Protein AF-A0A1V6D6N2-F1 (afdb_monomer_lite)

Foldseek 3Di:
DDDDDDDDDPPPDPPPPPPPPDPPFQPFFAQDEDDFQKWKWAFALAGTQTLLNLLCLQLVQFDADPVRAGQFQAEEEEEAEFLVSNSRNNNCCRQPPPPDPHQRGWYKYKYQAHNQAGFAADDLVCCVVPHAQAAGQLLVQLLVQQDWQNQVSRVRSQVARLQAPPHVDPPVPPRGGRMDMGTDRNNRVDIPCQPVPQAAEEEEQEHNAQGRRSVSSQVSVQVSNCVRQPPRYPYDTDHNHGPVVSSCSSSVSNNPRGNRYYYYYHYHYYMWMKGWPVRDPQDPDDPPRDGPPPPPPPDDDPQKDKDFGDDRPSLLVVCVVCVVVVQHFWKWKKWAKAKPAKDQQVQKFKDFLNHTFGDDRTHGHRDIDTTTDDVVSVNPDRRMIMMGGRDPDDDPPDDPRMDIDTPGTIIISTNSDPPDPPPPPPPPPPPPPVPPPPPDDDDDDDYDDDDDDDDDDDDDDDDDDD

Secondary structure (DSSP, 8-state):
------------SSS---S----------PPPPPPTTEEEEEEETTEEEEHHHHHHHHHTTS-B-TT--B--SEEEEEEESTTHHHHHHHHHHHHS-TT--S----EEEEESS-TTS------HHHHHHH-TT---HHHHHHHHH-SSBHHHHHHHHHHH-TTBTT-SS--TTS--B--EEEEESSGGG-B--TT-TT-EEEEEEE-S---HHHHHHHHHHHHHHHHHHGGGEEEEEESS--HHHHHHHHHHHHHT--TTEEEEEEEES-EEEEE-GGGS------TT-----SS--SSS--SEEEEE----HHHHHHHHHHHHTTPPP--EEEEEEE-SS-B-GGGEEEEETTEEEPPPS-B-TT-EEEEE--HHHHHHS--EEEEEE---S--TTS------EEEEEEEE------TT-------------SSSSS-SS-------------------------

Radius of gyration: 30.75 Å; chains: 1; bounding box: 96×105×106 Å

Sequence (466 aa):
MTATRFHQPLRALCAILWVLAGPLSADTIPPQPQNPGEHSSVACKDGSVRDDELARAIADNLPRDADGNPQVKDVKVFVQSCYGGGILDDIGRLLSPPNVPSPGVRWVGGSAASANEYSWGPDNKWITDNGSGMGDYWSNTLIGEISGNVQEDVDVAGAQDPAGMFGAVNIEHGVMEHPQTASGNGGDGVSWGIGDATTEHSVVAFSGSAEPRHANDVQNFAQTCQNMWGGRANVNSVTGGTRQQLLDMVANAARYCHSDKQLVVYISGHGDTEFDPTELPIVMGGPGGQPIIWDPPPIGWWRNWSGVLPLHAGWLAGLAMMDYQGLEPDPRLRILIDAPDPLYGPEWELLLNGSPILLPPLVEPGLEYLLPVDWHAIREGDNLLTLSFVMTGQSLDQPPGQSLTFLKLELLSGPITEATATEIIPEPLTLLSLAGGLAVLGGYARRRRASGAGARQGTRSHSLVQ

pLDDT: mean 72.67, std 23.19, range [24.64, 98.69]

Structure (mmCIF, N/CA/C/O backbone):
data_AF-A0A1V6D6N2-F1
#
_entry.id   AF-A0A1V6D6N2-F1
#
loop_
_atom_site.group_PDB
_atom_site.id
_atom_site.type_symbol
_atom_site.label_atom_id
_atom_site.label_alt_id
_atom_site.label_comp_id
_atom_site.label_asym_id
_atom_site.label_entity_id
_atom_site.label_seq_id
_atom_site.pdbx_PDB_ins_code
_atom_site.Cartn_x
_atom_site.Cartn_y
_atom_site.Cartn_z
_atom_site.occupancy
_atom_site.B_iso_or_equiv
_atom_site.auth_seq_id
_atom_site.auth_comp_id
_atom_site.auth_asym_id
_atom_site.auth_atom_id
_atom_site.pdbx_PDB_model_num
ATOM 1 N N . MET A 1 1 ? -23.523 -45.206 76.579 1.00 36.97 1 MET A N 1
ATOM 2 C CA . MET A 1 1 ? -22.074 -45.263 76.294 1.00 36.97 1 MET A CA 1
ATOM 3 C C . MET A 1 1 ? -21.920 -45.113 74.785 1.00 36.97 1 MET A C 1
ATOM 5 O O . MET A 1 1 ? -22.407 -45.969 74.066 1.00 36.97 1 MET A O 1
ATOM 9 N N . THR A 1 2 ? -21.723 -43.866 74.327 1.00 39.44 2 THR A N 1
ATOM 10 C CA . THR A 1 2 ? -20.463 -43.339 73.725 1.00 39.44 2 THR A CA 1
ATOM 11 C C . THR A 1 2 ? -20.205 -43.935 72.335 1.00 39.44 2 THR A C 1
ATOM 13 O O . THR A 1 2 ? -19.892 -45.110 72.240 1.00 39.44 2 THR A O 1
ATOM 16 N N . ALA A 1 3 ? -20.583 -43.233 71.253 1.00 39.28 3 ALA A N 1
ATOM 17 C CA . ALA A 1 3 ? -19.772 -42.246 70.495 1.00 39.28 3 ALA A CA 1
ATOM 18 C C . ALA A 1 3 ? -18.573 -42.928 69.800 1.00 39.28 3 ALA A C 1
ATOM 20 O O . ALA A 1 3 ? -17.816 -43.601 70.481 1.00 39.28 3 ALA A O 1
ATOM 21 N N . THR A 1 4 ? -18.385 -42.867 68.475 1.00 40.94 4 THR A N 1
ATOM 22 C CA . THR A 1 4 ? -17.984 -41.695 67.652 1.00 40.94 4 THR A CA 1
ATOM 23 C C . THR A 1 4 ? -18.198 -42.003 66.147 1.00 40.94 4 THR A C 1
ATOM 25 O O . THR A 1 4 ? -18.008 -43.134 65.722 1.00 40.94 4 THR A O 1
ATOM 28 N N . ARG A 1 5 ? -18.829 -41.125 65.344 1.00 44.84 5 ARG A N 1
ATOM 29 C CA . ARG A 1 5 ? -18.255 -40.087 64.436 1.00 44.84 5 ARG A CA 1
ATOM 30 C C . ARG A 1 5 ? -17.138 -40.557 63.485 1.00 44.84 5 ARG A C 1
ATOM 32 O O . ARG A 1 5 ? -16.110 -40.977 63.983 1.00 44.84 5 ARG A O 1
ATOM 39 N N . PHE A 1 6 ? -17.324 -40.356 62.169 1.00 38.34 6 PHE A N 1
ATOM 40 C CA . PHE A 1 6 ? -16.526 -39.502 61.244 1.00 38.34 6 PHE A CA 1
ATOM 41 C C . PHE A 1 6 ? -17.184 -39.536 59.831 1.00 38.34 6 PHE A C 1
ATOM 43 O O . PHE A 1 6 ? -17.387 -40.609 59.280 1.00 38.34 6 PHE A O 1
ATOM 50 N N . HIS A 1 7 ? -17.863 -38.450 59.415 1.00 35.88 7 HIS A N 1
ATOM 51 C CA . HIS A 1 7 ? -17.517 -37.511 58.312 1.00 35.88 7 HIS A CA 1
ATOM 52 C C . HIS A 1 7 ? -17.525 -38.127 56.895 1.00 35.88 7 HIS A C 1
ATOM 54 O O . HIS A 1 7 ? -16.664 -38.923 56.568 1.00 35.88 7 HIS A O 1
ATOM 60 N N . GLN A 1 8 ? -18.581 -37.918 56.096 1.00 37.16 8 GLN A N 1
ATOM 61 C CA . GLN A 1 8 ? -18.895 -36.769 55.207 1.00 37.16 8 GLN A CA 1
ATOM 62 C C . GLN A 1 8 ? -18.503 -37.027 53.727 1.00 37.16 8 GLN A C 1
ATOM 64 O O . GLN A 1 8 ? -17.670 -37.884 53.463 1.00 37.16 8 GLN A O 1
ATOM 69 N N . PRO A 1 9 ? -19.219 -36.414 52.759 1.00 42.94 9 PRO A N 1
ATOM 70 C CA . PRO A 1 9 ? -19.695 -37.101 51.558 1.00 42.94 9 PRO A CA 1
ATOM 71 C C . PRO A 1 9 ? -18.815 -36.911 50.314 1.00 42.94 9 PRO A C 1
ATOM 73 O O . PRO A 1 9 ? -18.172 -35.881 50.135 1.00 42.94 9 PRO A O 1
ATOM 76 N N . LEU A 1 10 ? -18.911 -37.885 49.404 1.00 37.22 10 LEU A N 1
ATOM 77 C CA . LEU A 1 10 ? -18.509 -37.845 47.992 1.00 37.22 10 LEU A CA 1
ATOM 78 C C . LEU A 1 10 ? -19.180 -36.674 47.241 1.00 37.22 10 LEU A C 1
ATOM 80 O O . LEU A 1 10 ? -20.162 -36.844 46.522 1.00 37.22 10 LEU A O 1
ATOM 84 N N . ARG A 1 11 ? -18.654 -35.462 47.419 1.00 41.78 11 ARG A N 1
ATOM 85 C CA . ARG A 1 11 ? -18.922 -34.281 46.587 1.00 41.78 11 ARG A CA 1
ATOM 86 C C . ARG A 1 11 ? -17.595 -33.634 46.204 1.00 41.78 11 ARG A C 1
ATOM 88 O O . ARG A 1 11 ? -17.273 -32.551 46.670 1.00 41.78 11 ARG A O 1
ATOM 95 N N . ALA A 1 12 ? -16.807 -34.325 45.390 1.00 44.41 12 ALA A N 1
ATOM 96 C CA . ALA A 1 12 ? -15.608 -33.761 44.777 1.00 44.41 12 ALA A CA 1
ATOM 97 C C . ALA A 1 12 ? -15.181 -34.622 43.583 1.00 44.41 12 ALA A C 1
ATOM 99 O O . ALA A 1 12 ? -14.168 -35.302 43.655 1.00 44.41 12 ALA A O 1
ATOM 100 N N . LEU A 1 13 ? -15.973 -34.654 42.504 1.00 40.16 13 LEU A N 1
ATOM 101 C CA . LEU A 1 13 ? -15.469 -35.134 41.208 1.00 40.16 13 LEU A CA 1
ATOM 102 C C . LEU A 1 13 ? -16.259 -34.593 39.996 1.00 40.16 13 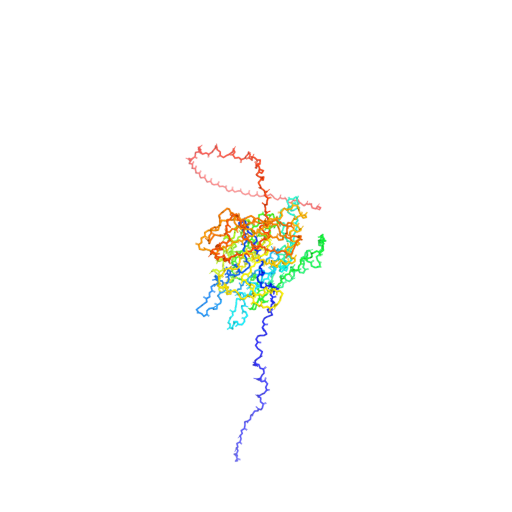LEU A C 1
ATOM 104 O O . LEU A 1 13 ? -16.461 -35.302 39.022 1.00 40.16 13 LEU A O 1
ATOM 108 N N . CYS A 1 14 ? -16.704 -33.333 40.050 1.00 38.47 14 CYS A N 1
ATOM 109 C CA . CYS A 1 14 ? -17.199 -32.602 38.866 1.00 38.47 14 CYS A CA 1
ATOM 110 C C . CYS A 1 14 ? -16.471 -31.262 38.652 1.00 38.47 14 CYS A C 1
ATOM 112 O O . CYS A 1 14 ? -16.956 -30.411 37.919 1.00 38.47 14 CYS A O 1
ATOM 114 N N . ALA A 1 15 ? -15.326 -31.045 39.306 1.00 44.16 15 ALA A N 1
ATOM 115 C CA . ALA A 1 15 ? -14.663 -29.739 39.350 1.00 44.16 15 ALA A CA 1
ATOM 116 C C . ALA A 1 15 ? -13.184 -29.775 38.936 1.00 44.16 15 ALA A C 1
ATOM 118 O O . ALA A 1 15 ? -12.412 -28.971 39.438 1.00 44.16 15 ALA A O 1
ATOM 119 N N . ILE A 1 16 ? -12.771 -30.693 38.052 1.00 44.31 16 ILE A N 1
ATOM 120 C CA . ILE A 1 16 ? -11.452 -30.639 37.392 1.00 44.31 16 ILE A CA 1
ATOM 121 C C . ILE A 1 16 ? -11.584 -31.191 35.964 1.00 44.31 16 ILE A C 1
ATOM 123 O O . ILE A 1 16 ? -11.159 -32.297 35.652 1.00 44.31 16 ILE A O 1
ATOM 127 N N . LEU A 1 17 ? -12.244 -30.418 35.105 1.00 38.22 17 LEU A N 1
ATOM 128 C CA . LEU A 1 17 ? -12.076 -30.467 33.645 1.00 38.22 17 LEU A CA 1
ATOM 129 C C . LEU A 1 17 ? -12.310 -29.054 33.074 1.00 38.22 17 LEU A C 1
ATOM 131 O O . LEU A 1 17 ? -13.017 -28.847 32.100 1.00 38.22 17 LEU A O 1
ATOM 135 N N . TRP A 1 18 ? -11.748 -28.068 33.779 1.00 39.41 18 TRP A N 1
ATOM 136 C CA . TRP A 1 18 ? -11.711 -26.638 33.441 1.00 39.41 18 TRP A CA 1
ATOM 137 C C . TRP A 1 18 ? -10.257 -26.133 33.426 1.00 39.41 18 TRP A C 1
ATOM 139 O O . TRP A 1 18 ? -9.959 -24.997 33.774 1.00 39.41 18 TRP A O 1
ATOM 149 N N . VAL A 1 19 ? -9.324 -27.013 33.060 1.00 40.75 19 VAL A N 1
ATOM 150 C CA . VAL A 1 19 ? -7.925 -26.662 32.811 1.00 40.75 19 VAL A CA 1
ATOM 151 C C . VAL A 1 19 ? -7.605 -27.193 31.419 1.00 40.75 19 VAL A C 1
ATOM 153 O O . VAL A 1 19 ? -7.704 -28.397 31.200 1.00 40.75 19 VAL A O 1
ATOM 156 N N . LEU A 1 20 ? -7.242 -26.276 30.515 1.00 41.22 20 LEU A N 1
ATOM 157 C CA . LEU A 1 20 ? -6.819 -26.466 29.113 1.00 41.22 20 LEU A CA 1
ATOM 158 C C . LEU A 1 20 ? -7.871 -26.320 27.999 1.00 41.22 20 LEU A C 1
ATOM 160 O O . LEU A 1 20 ? -7.616 -26.742 26.877 1.00 41.22 20 LEU A O 1
ATOM 164 N N . ALA A 1 21 ? -8.980 -25.617 28.232 1.00 38.75 21 ALA A N 1
ATOM 165 C CA . ALA A 1 21 ? -9.475 -24.746 27.167 1.00 38.75 21 ALA A CA 1
ATOM 166 C C . ALA A 1 21 ? -8.681 -23.441 27.292 1.00 38.75 21 ALA A C 1
ATOM 168 O O . ALA A 1 21 ? -9.092 -22.521 27.998 1.00 38.75 21 ALA A O 1
ATOM 169 N N . GLY A 1 22 ? -7.487 -23.393 26.688 1.00 38.88 22 GLY A N 1
ATOM 170 C CA . GLY A 1 22 ? -6.928 -22.090 26.323 1.00 38.88 22 GLY A CA 1
ATOM 171 C C . GLY A 1 22 ? -7.990 -21.329 25.520 1.00 38.88 22 GLY A C 1
ATOM 172 O O . GLY A 1 22 ? -8.859 -21.989 24.937 1.00 38.88 22 GLY A O 1
ATOM 173 N N . PRO A 1 23 ? -7.989 -19.983 25.507 1.00 41.91 23 PRO A N 1
ATOM 174 C CA . PRO A 1 23 ? -8.804 -19.276 24.529 1.00 41.91 23 PRO A CA 1
ATOM 175 C C . PRO A 1 23 ? -8.525 -19.949 23.185 1.00 41.91 23 PRO A C 1
ATOM 177 O O . PRO A 1 23 ? -7.356 -20.082 22.812 1.00 41.91 23 PRO A O 1
ATOM 180 N N . LEU A 1 24 ? -9.576 -20.489 22.550 1.00 41.31 24 LEU A N 1
ATOM 181 C CA . LEU A 1 24 ? -9.540 -20.829 21.131 1.00 41.31 24 LEU A CA 1
ATOM 182 C C . LEU A 1 24 ? -8.806 -19.658 20.497 1.00 41.31 24 LEU A C 1
ATOM 184 O O . LEU A 1 24 ? -9.216 -18.517 20.727 1.00 41.31 24 LEU A O 1
ATOM 188 N N . SER A 1 25 ? -7.634 -19.921 19.912 1.00 47.56 25 SER A N 1
ATOM 189 C CA . SER A 1 25 ? -6.856 -18.867 19.280 1.00 47.56 25 SER A CA 1
ATOM 190 C C . SER A 1 25 ? -7.837 -18.126 18.394 1.00 47.56 25 SER A C 1
ATOM 192 O O . SER A 1 25 ? -8.463 -18.775 17.559 1.00 47.56 25 SER A O 1
ATOM 194 N N . ALA A 1 26 ? -8.031 -16.836 18.665 1.00 54.66 26 ALA A N 1
ATOM 195 C CA . ALA A 1 26 ? -8.801 -15.963 17.801 1.00 54.66 26 ALA A CA 1
ATOM 196 C C . ALA A 1 26 ? -8.475 -16.306 16.348 1.00 54.66 26 ALA A C 1
ATOM 198 O O . ALA A 1 26 ? -7.295 -16.530 16.048 1.00 54.66 26 ALA A O 1
ATOM 199 N N . ASP A 1 27 ? -9.503 -16.445 15.514 1.00 63.34 27 ASP A N 1
ATOM 200 C CA . ASP A 1 27 ? -9.353 -16.963 14.159 1.00 63.34 27 ASP A CA 1
ATOM 201 C C . ASP A 1 27 ? -8.528 -15.949 13.354 1.00 63.34 27 ASP A C 1
ATOM 203 O O . ASP A 1 27 ? -9.042 -14.977 12.812 1.00 63.34 27 ASP A O 1
ATOM 207 N N . THR A 1 28 ? -7.207 -16.135 13.347 1.00 76.06 28 THR A N 1
ATOM 208 C CA . THR A 1 28 ? -6.280 -15.403 12.486 1.00 76.06 28 THR A CA 1
ATOM 209 C C . THR A 1 28 ? -6.643 -15.757 11.053 1.00 76.06 28 THR A C 1
ATOM 211 O O . THR A 1 28 ? -6.514 -16.919 10.661 1.00 76.06 28 THR A O 1
ATOM 214 N N . ILE A 1 29 ? -7.063 -14.766 10.273 1.00 83.44 29 ILE A N 1
ATOM 215 C CA . ILE A 1 29 ? -7.219 -14.916 8.828 1.00 83.44 29 ILE A CA 1
ATOM 216 C C . ILE A 1 29 ? -5.896 -14.479 8.200 1.00 83.44 29 ILE A C 1
ATOM 218 O O . ILE A 1 29 ? -5.606 -13.280 8.186 1.00 83.44 29 ILE A O 1
ATOM 222 N N . PRO A 1 30 ? -5.042 -15.415 7.746 1.00 83.94 30 PRO A N 1
ATOM 223 C CA . PRO A 1 30 ? -3.782 -15.028 7.142 1.00 83.94 30 PRO A CA 1
ATOM 224 C C . PRO A 1 30 ? -4.054 -14.273 5.830 1.00 83.94 30 PRO A C 1
ATOM 226 O O . PRO A 1 30 ? -4.942 -14.679 5.075 1.00 83.94 30 PRO A O 1
ATOM 229 N N . PRO A 1 31 ? -3.295 -13.207 5.542 1.00 82.88 31 PRO A N 1
ATOM 230 C CA . PRO A 1 31 ? -3.303 -12.580 4.223 1.00 82.88 31 PRO A CA 1
ATOM 231 C C . PRO A 1 31 ? -2.855 -13.580 3.146 1.00 82.88 31 PRO A C 1
ATOM 233 O O . PRO A 1 31 ? -2.203 -14.587 3.450 1.00 82.88 31 PRO A O 1
ATOM 236 N N . GLN A 1 32 ? -3.202 -13.321 1.882 1.00 81.44 32 GLN A N 1
ATOM 237 C CA . GLN A 1 32 ? -2.655 -14.109 0.780 1.00 81.44 32 GLN A CA 1
ATOM 238 C C . GLN A 1 32 ? -1.152 -13.821 0.672 1.00 81.44 32 GLN A C 1
ATOM 240 O O . GLN A 1 32 ? -0.789 -12.668 0.452 1.00 81.44 32 GLN A O 1
ATOM 245 N N . PRO A 1 33 ? -0.285 -14.841 0.787 1.00 78.44 33 PRO A N 1
ATOM 246 C CA . PRO A 1 33 ? 1.146 -14.612 0.740 1.00 78.44 33 PRO A CA 1
ATOM 247 C C . PRO A 1 33 ? 1.595 -14.208 -0.665 1.00 78.44 33 PRO A C 1
ATOM 249 O O . PRO A 1 33 ? 1.102 -14.762 -1.657 1.00 78.44 33 PRO A O 1
ATOM 252 N N . GLN A 1 34 ? 2.569 -13.305 -0.738 1.00 75.19 34 GLN A N 1
ATOM 253 C CA . GLN A 1 34 ? 3.336 -13.064 -1.961 1.00 75.19 34 GLN A CA 1
ATOM 254 C C . GLN A 1 34 ? 4.484 -14.078 -2.079 1.00 75.19 34 GLN A C 1
ATOM 256 O O . GLN A 1 34 ? 4.932 -14.655 -1.080 1.00 75.19 34 GLN A O 1
ATOM 261 N N . ASN A 1 35 ? 4.953 -14.365 -3.301 1.00 68.44 35 ASN A N 1
ATOM 262 C CA . ASN A 1 35 ? 6.159 -15.185 -3.429 1.00 68.44 35 ASN A CA 1
ATOM 263 C C . ASN A 1 35 ? 7.382 -14.387 -2.941 1.00 68.44 35 ASN A C 1
ATOM 265 O O . ASN A 1 35 ? 7.365 -13.159 -2.965 1.00 68.44 35 ASN A O 1
ATOM 269 N N . PRO A 1 36 ? 8.477 -15.055 -2.534 1.00 63.22 36 PRO A N 1
ATOM 270 C CA . PRO A 1 36 ? 9.711 -14.356 -2.187 1.00 63.22 36 PRO A CA 1
ATOM 271 C C . PRO A 1 36 ? 10.147 -13.375 -3.287 1.00 63.22 36 PRO A C 1
ATOM 273 O O . PRO A 1 36 ? 10.207 -13.759 -4.457 1.00 63.22 36 PRO A O 1
ATOM 276 N N . GLY A 1 37 ? 10.459 -12.136 -2.903 1.00 61.97 37 GLY A N 1
ATOM 277 C CA . GLY A 1 37 ? 10.853 -11.060 -3.816 1.00 61.97 37 GLY A CA 1
ATOM 278 C C . GLY A 1 37 ? 9.717 -10.407 -4.597 1.00 61.97 37 GLY A C 1
ATOM 279 O O . GLY A 1 37 ? 9.992 -9.492 -5.363 1.00 61.97 37 GLY A O 1
ATOM 280 N N . GLU A 1 38 ? 8.465 -10.832 -4.429 1.00 71.25 38 GLU A N 1
ATOM 281 C CA . GLU A 1 38 ? 7.303 -10.099 -4.933 1.00 71.25 38 GLU A CA 1
ATOM 282 C C . GLU A 1 38 ? 6.785 -9.157 -3.848 1.00 71.25 38 GLU A C 1
ATOM 284 O O . GLU A 1 38 ? 6.479 -9.598 -2.744 1.00 71.25 38 GLU A O 1
ATOM 289 N N . HIS A 1 39 ? 6.625 -7.885 -4.197 1.00 79.88 39 HIS A N 1
ATOM 290 C CA . HIS A 1 39 ? 6.099 -6.863 -3.304 1.00 79.88 39 HIS A CA 1
ATOM 291 C C . HIS A 1 39 ? 4.996 -6.087 -3.989 1.00 79.88 39 HIS A C 1
ATOM 293 O O . HIS A 1 39 ? 5.117 -5.739 -5.157 1.00 79.88 39 HIS A O 1
ATOM 299 N N . SER A 1 40 ? 3.929 -5.780 -3.275 1.00 86.25 40 SER A N 1
ATOM 300 C CA . SER A 1 40 ? 2.964 -4.770 -3.698 1.00 86.25 40 SER A CA 1
ATOM 301 C C . SER A 1 40 ? 3.474 -3.386 -3.308 1.00 86.25 40 SER A C 1
ATOM 303 O O . SER A 1 40 ? 4.218 -3.233 -2.340 1.00 86.25 40 SER A O 1
ATOM 305 N N . SER A 1 41 ? 3.080 -2.345 -4.030 1.00 86.25 41 SER A N 1
ATOM 306 C CA . SER A 1 41 ? 3.462 -0.983 -3.673 1.00 86.25 41 SER A CA 1
ATOM 307 C C . SER A 1 41 ? 2.345 0.024 -3.890 1.00 86.25 41 SER A C 1
ATOM 309 O O . SER A 1 41 ? 1.472 -0.119 -4.744 1.00 86.25 41 SER A O 1
ATOM 311 N N . VAL A 1 42 ? 2.375 1.065 -3.063 1.00 88.25 42 VAL A N 1
ATOM 312 C CA . VAL A 1 42 ? 1.471 2.208 -3.138 1.00 88.25 42 VAL A CA 1
ATOM 313 C C . VAL A 1 42 ? 2.090 3.240 -4.065 1.00 88.25 42 VAL A C 1
ATOM 315 O O . VAL A 1 42 ? 3.110 3.848 -3.713 1.00 88.25 42 VAL A O 1
ATOM 318 N N . ALA A 1 43 ? 1.473 3.483 -5.222 1.00 83.50 43 ALA A N 1
ATOM 319 C CA . ALA A 1 43 ? 1.918 4.551 -6.104 1.00 83.50 43 ALA A CA 1
ATOM 320 C C . ALA A 1 43 ? 1.797 5.909 -5.396 1.00 83.50 43 ALA A C 1
ATOM 322 O O . ALA A 1 43 ? 0.812 6.210 -4.720 1.00 83.50 43 ALA A O 1
ATOM 323 N N . CYS A 1 44 ? 2.823 6.733 -5.560 1.00 85.12 44 CYS A N 1
ATOM 324 C CA . CYS A 1 44 ? 2.972 8.065 -4.997 1.00 85.12 44 CYS A CA 1
ATOM 325 C C . CYS A 1 44 ? 3.314 9.054 -6.117 1.00 85.12 44 CYS A C 1
ATOM 327 O O . CYS A 1 44 ? 3.814 8.680 -7.177 1.00 85.12 44 CYS A O 1
ATOM 329 N N . LYS A 1 45 ? 3.113 10.349 -5.871 1.00 80.50 45 LYS A N 1
ATOM 330 C CA . LYS A 1 45 ? 3.407 11.403 -6.854 1.00 80.50 45 LYS A CA 1
ATOM 331 C C . LYS A 1 45 ? 4.858 11.399 -7.362 1.00 80.50 45 LYS A C 1
ATOM 333 O O . LYS A 1 45 ? 5.125 11.841 -8.476 1.00 80.50 45 LYS A O 1
ATOM 338 N N . ASP A 1 46 ? 5.801 10.975 -6.527 1.00 74.38 46 ASP A N 1
ATOM 339 C CA . ASP A 1 46 ? 7.246 10.998 -6.780 1.00 74.38 46 ASP A CA 1
ATOM 340 C C . ASP A 1 46 ? 7.904 9.610 -6.705 1.00 74.38 46 ASP A C 1
ATOM 342 O O . ASP A 1 46 ? 9.123 9.515 -6.570 1.00 74.38 46 ASP A O 1
ATOM 346 N N . GLY A 1 47 ? 7.118 8.533 -6.796 1.00 76.19 47 GLY A N 1
ATOM 347 C CA . GLY A 1 47 ? 7.625 7.163 -6.743 1.00 76.19 47 GLY A CA 1
ATOM 348 C C . GLY A 1 47 ? 6.587 6.186 -6.208 1.00 76.19 47 GLY A C 1
ATOM 349 O O . GLY A 1 47 ? 5.402 6.319 -6.483 1.00 76.19 47 GLY A O 1
ATOM 350 N N . SER A 1 48 ? 7.032 5.221 -5.417 1.00 81.44 48 SER A N 1
ATOM 351 C CA . SER A 1 48 ? 6.191 4.181 -4.824 1.00 81.44 48 SER A CA 1
ATOM 352 C C . SER A 1 48 ? 6.677 3.851 -3.413 1.00 81.44 48 SER A C 1
ATOM 354 O O . SER A 1 48 ? 7.856 4.029 -3.099 1.00 81.44 48 SER A O 1
ATOM 356 N N . VAL A 1 49 ? 5.768 3.417 -2.542 1.00 85.88 49 VAL A N 1
ATOM 357 C CA . VAL A 1 49 ? 6.111 2.843 -1.232 1.00 85.88 49 VAL A CA 1
ATOM 358 C C . VAL A 1 49 ? 5.843 1.353 -1.286 1.00 85.88 49 VAL A C 1
ATOM 360 O O . VAL A 1 49 ? 4.690 0.957 -1.444 1.00 85.88 49 VAL A O 1
ATOM 363 N N . ARG A 1 50 ? 6.894 0.552 -1.126 1.00 86.94 50 ARG A N 1
ATOM 364 C CA . ARG A 1 50 ? 6.799 -0.906 -1.046 1.00 86.94 50 ARG A CA 1
ATOM 365 C C . ARG A 1 50 ? 6.019 -1.323 0.206 1.00 86.94 50 ARG A C 1
ATOM 367 O O . ARG A 1 50 ? 6.040 -0.627 1.226 1.00 86.94 50 ARG A O 1
ATOM 374 N N . ASP A 1 51 ? 5.293 -2.423 0.126 1.00 90.12 51 ASP A N 1
ATOM 375 C CA . ASP A 1 51 ? 4.520 -2.999 1.226 1.00 90.12 51 ASP A CA 1
ATOM 376 C C . ASP A 1 51 ? 5.328 -3.186 2.514 1.00 90.12 51 ASP A C 1
ATOM 378 O O . ASP A 1 51 ? 4.870 -2.767 3.580 1.00 90.12 51 ASP A O 1
ATOM 382 N N . ASP A 1 52 ? 6.545 -3.716 2.438 1.00 88.06 52 ASP A N 1
ATOM 383 C CA . ASP A 1 52 ? 7.406 -3.902 3.602 1.00 88.06 52 ASP A CA 1
ATOM 384 C C . ASP A 1 52 ? 7.876 -2.565 4.209 1.00 88.06 52 ASP A C 1
ATOM 386 O O . ASP A 1 52 ? 7.989 -2.444 5.432 1.00 88.06 52 ASP A O 1
ATOM 390 N N . GLU A 1 53 ? 8.105 -1.534 3.391 1.00 92.88 53 GLU A N 1
ATOM 391 C CA . GLU A 1 53 ? 8.441 -0.180 3.833 1.00 92.88 53 GLU A CA 1
ATOM 392 C C . GLU A 1 53 ? 7.262 0.443 4.586 1.00 92.88 53 GLU A C 1
ATOM 394 O O . GLU A 1 53 ? 7.444 1.008 5.671 1.00 92.88 53 GLU A O 1
ATOM 399 N N . LEU A 1 54 ? 6.046 0.303 4.048 1.00 95.69 54 LEU A N 1
ATOM 400 C CA . LEU A 1 54 ? 4.817 0.752 4.702 1.00 95.69 54 LEU A CA 1
ATOM 401 C C . LEU A 1 54 ? 4.577 -0.013 6.008 1.00 95.69 54 LEU A C 1
ATOM 403 O O . LEU A 1 54 ? 4.287 0.589 7.048 1.00 95.69 54 LEU A O 1
ATOM 407 N N . ALA A 1 55 ? 4.738 -1.335 5.979 1.00 95.06 55 ALA A N 1
ATOM 408 C CA . ALA A 1 55 ? 4.544 -2.189 7.135 1.00 95.06 55 ALA A CA 1
ATOM 409 C C . ALA A 1 55 ? 5.560 -1.878 8.243 1.00 95.06 55 ALA A C 1
ATOM 411 O O . ALA A 1 55 ? 5.178 -1.800 9.414 1.00 95.06 55 ALA A O 1
ATOM 412 N N . ARG A 1 56 ? 6.827 -1.602 7.901 1.00 94.31 56 ARG A N 1
ATOM 413 C CA . ARG A 1 56 ? 7.848 -1.113 8.847 1.00 94.31 56 ARG A CA 1
ATOM 414 C C . ARG A 1 56 ? 7.503 0.264 9.394 1.00 94.31 56 ARG A C 1
ATOM 416 O O . ARG A 1 56 ? 7.602 0.472 10.602 1.00 94.31 56 ARG A O 1
ATOM 423 N N . ALA A 1 57 ? 7.043 1.192 8.551 1.00 96.56 57 ALA A N 1
ATOM 424 C CA . ALA A 1 57 ? 6.635 2.524 9.000 1.00 96.56 57 ALA A CA 1
ATOM 425 C C . ALA A 1 57 ? 5.542 2.455 10.079 1.00 96.56 57 ALA A C 1
ATOM 427 O O . ALA A 1 57 ? 5.575 3.244 11.028 1.00 96.56 57 ALA A O 1
ATOM 428 N N . ILE A 1 58 ? 4.632 1.479 9.988 1.00 96.56 58 ILE A N 1
ATOM 429 C CA . ILE A 1 58 ? 3.665 1.162 11.045 1.00 96.56 58 ILE A CA 1
ATOM 430 C C . ILE A 1 58 ? 4.371 0.492 12.230 1.00 96.56 58 ILE A C 1
ATOM 432 O O . ILE A 1 58 ? 4.401 1.050 13.327 1.00 96.56 58 ILE A O 1
ATOM 436 N N . ALA A 1 59 ? 4.938 -0.699 12.026 1.00 94.50 59 ALA A N 1
ATOM 437 C CA . ALA A 1 59 ? 5.381 -1.590 13.097 1.00 94.50 59 ALA A CA 1
ATOM 438 C C . ALA A 1 59 ? 6.502 -1.003 13.972 1.00 94.50 59 ALA A C 1
ATOM 440 O O . ALA A 1 59 ? 6.461 -1.162 15.197 1.00 94.50 59 ALA A O 1
ATOM 441 N N . ASP A 1 60 ? 7.462 -0.299 13.367 1.00 94.31 60 ASP A N 1
ATOM 442 C CA . ASP A 1 60 ? 8.630 0.259 14.059 1.00 94.31 60 ASP A CA 1
ATOM 443 C C . ASP A 1 60 ? 8.291 1.534 14.845 1.00 94.31 60 ASP A C 1
ATOM 445 O O . ASP A 1 60 ? 9.011 1.903 15.774 1.00 94.31 60 ASP A O 1
ATOM 449 N N . ASN A 1 61 ? 7.189 2.212 14.503 1.00 96.69 61 ASN A N 1
ATOM 450 C CA . ASN A 1 61 ? 6.763 3.434 15.188 1.00 96.69 61 ASN A CA 1
ATOM 451 C C . ASN A 1 61 ? 5.693 3.194 16.257 1.00 96.69 61 ASN A C 1
ATOM 453 O O . ASN A 1 61 ? 5.428 4.108 17.034 1.00 96.69 61 ASN A O 1
ATOM 457 N N . LEU A 1 62 ? 5.088 2.006 16.345 1.00 95.88 62 LEU A N 1
ATOM 458 C CA . LEU A 1 62 ? 4.128 1.709 17.409 1.00 95.88 62 LEU A CA 1
ATOM 459 C C . LEU A 1 62 ? 4.819 1.690 18.785 1.00 95.88 62 LEU A C 1
ATOM 461 O O . LEU A 1 62 ? 5.850 1.030 18.951 1.00 95.88 62 LEU A O 1
ATOM 465 N N . PRO A 1 63 ? 4.262 2.369 19.806 1.00 94.56 63 PRO A N 1
ATOM 466 C CA . PRO A 1 63 ? 4.859 2.381 21.131 1.00 94.56 63 PRO A CA 1
ATOM 467 C C . PRO A 1 63 ? 4.808 0.991 21.765 1.00 94.56 63 PRO A C 1
ATOM 469 O O . PRO A 1 63 ? 3.839 0.242 21.617 1.00 94.56 63 PRO A O 1
ATOM 472 N N . ARG A 1 64 ? 5.860 0.665 22.514 1.00 92.19 64 ARG A N 1
ATOM 473 C CA . ARG A 1 64 ? 6.010 -0.590 23.254 1.00 92.19 64 ARG A CA 1
ATOM 474 C C . ARG A 1 64 ? 6.394 -0.298 24.700 1.00 92.19 64 ARG A C 1
ATOM 476 O O . ARG A 1 64 ? 7.020 0.726 24.976 1.00 92.19 64 ARG A O 1
ATOM 483 N N . ASP A 1 65 ? 5.993 -1.168 25.621 1.00 90.50 65 ASP A N 1
ATOM 484 C CA . ASP A 1 65 ? 6.456 -1.097 27.009 1.00 90.50 65 ASP A CA 1
ATOM 485 C C . ASP A 1 65 ? 7.891 -1.638 27.156 1.00 90.50 65 ASP A C 1
ATOM 487 O O . ASP A 1 65 ? 8.548 -2.010 26.182 1.00 90.50 65 ASP A O 1
ATOM 491 N N . ALA A 1 66 ? 8.397 -1.658 28.393 1.00 89.19 66 ALA A N 1
ATOM 492 C CA . ALA A 1 66 ? 9.744 -2.136 28.703 1.00 89.19 66 ALA A CA 1
ATOM 493 C C . ALA A 1 66 ? 9.965 -3.623 28.366 1.00 89.19 66 ALA A C 1
ATOM 495 O O . ALA A 1 66 ? 11.109 -4.030 28.169 1.00 89.19 66 ALA A O 1
ATOM 496 N N . ASP A 1 67 ? 8.887 -4.406 28.279 1.00 86.19 67 ASP A N 1
ATOM 497 C CA . ASP A 1 67 ? 8.909 -5.827 27.933 1.00 86.19 67 ASP A CA 1
ATOM 498 C C . ASP A 1 67 ? 8.700 -6.047 26.420 1.00 86.19 67 ASP A C 1
ATOM 500 O O . ASP A 1 67 ? 8.673 -7.182 25.944 1.00 86.19 67 ASP A O 1
ATOM 504 N N . GLY A 1 68 ? 8.575 -4.963 25.643 1.00 86.06 68 GLY A N 1
ATOM 505 C CA . GLY A 1 68 ? 8.382 -4.994 24.197 1.00 86.06 68 GLY A CA 1
ATOM 506 C C . GLY A 1 68 ? 6.932 -5.220 23.757 1.00 86.06 68 GLY A C 1
ATOM 507 O O . GLY A 1 68 ? 6.686 -5.346 22.551 1.00 86.06 68 GLY A O 1
ATOM 508 N N . ASN A 1 69 ? 5.967 -5.242 24.684 1.00 86.56 69 ASN A N 1
ATOM 509 C CA . ASN A 1 69 ? 4.564 -5.448 24.336 1.00 86.56 69 ASN A CA 1
ATOM 510 C C . ASN A 1 69 ? 3.997 -4.188 23.673 1.00 86.56 69 ASN A C 1
ATOM 512 O O . ASN A 1 69 ? 4.189 -3.086 24.208 1.00 86.56 69 ASN A O 1
ATOM 516 N N . PRO A 1 70 ? 3.267 -4.323 22.552 1.00 89.25 70 PRO A N 1
ATOM 517 C CA . PRO A 1 70 ? 2.590 -3.201 21.927 1.00 89.25 70 PRO A CA 1
ATOM 518 C C . PRO A 1 70 ? 1.674 -2.480 22.908 1.00 89.25 70 PRO A C 1
ATOM 520 O O . PRO A 1 70 ? 0.905 -3.100 23.639 1.00 89.25 70 PRO A O 1
ATOM 523 N N . GLN A 1 71 ? 1.752 -1.157 22.899 1.00 93.00 71 GLN A N 1
ATOM 524 C CA . GLN A 1 71 ? 0.909 -0.286 23.704 1.00 93.00 71 GLN A CA 1
ATOM 525 C C . GLN A 1 71 ? -0.213 0.331 22.878 1.00 93.00 71 GLN A C 1
ATOM 527 O O . GLN A 1 71 ? -0.811 1.271 23.354 1.00 93.00 71 GLN A O 1
ATOM 532 N N . VAL A 1 72 ? -0.497 -0.151 21.671 1.00 94.38 72 VAL A N 1
ATOM 533 C CA . VAL A 1 72 ? -1.629 0.298 20.844 1.00 94.38 72 VAL A CA 1
ATOM 534 C C . VAL A 1 72 ? -2.864 -0.557 21.127 1.00 94.38 72 VAL A C 1
ATOM 536 O O . VAL A 1 72 ? -2.727 -1.754 21.387 1.00 94.38 72 VAL A O 1
ATOM 539 N N . LYS A 1 73 ? -4.071 0.024 21.065 1.00 94.62 73 LYS A N 1
ATOM 540 C CA . LYS A 1 73 ? -5.318 -0.738 21.261 1.00 94.62 73 LYS A CA 1
ATOM 541 C C . LYS A 1 73 ? -5.533 -1.778 20.156 1.00 94.62 73 LYS A C 1
ATOM 543 O O . LYS A 1 73 ? -5.734 -2.956 20.447 1.00 94.62 73 LYS A O 1
ATOM 548 N N . ASP A 1 74 ? -5.493 -1.324 18.906 1.00 96.12 74 ASP A N 1
ATOM 549 C CA . ASP A 1 74 ? -5.533 -2.139 17.690 1.00 96.12 74 ASP A CA 1
ATOM 550 C C . ASP A 1 74 ? -5.133 -1.306 16.455 1.00 96.12 74 ASP A C 1
ATOM 552 O O . ASP A 1 74 ? -5.096 -0.070 16.505 1.00 96.12 74 ASP A O 1
ATOM 556 N N . VAL A 1 75 ? -4.807 -1.998 15.361 1.00 97.88 75 VAL A N 1
ATOM 557 C CA . VAL A 1 75 ? -4.458 -1.416 14.057 1.00 97.88 75 VAL A CA 1
ATOM 558 C C . VAL A 1 75 ? -5.461 -1.870 12.996 1.00 97.88 75 VAL A C 1
ATOM 560 O O . VAL A 1 75 ? -5.804 -3.048 12.920 1.00 97.88 75 VAL A O 1
ATOM 563 N N . LYS A 1 76 ? -5.913 -0.937 12.159 1.00 98.31 76 LYS A N 1
ATOM 564 C CA . LYS A 1 76 ? -6.788 -1.187 11.011 1.00 98.31 76 LYS A CA 1
ATOM 565 C C . LYS A 1 76 ? -6.095 -0.720 9.736 1.00 98.31 76 LYS A C 1
ATOM 567 O O . LYS A 1 76 ? -5.673 0.437 9.693 1.00 98.31 76 LYS A O 1
ATOM 572 N N . VAL A 1 77 ? -5.974 -1.579 8.726 1.00 98.31 77 VAL A N 1
ATOM 573 C CA . VAL A 1 77 ? -5.333 -1.233 7.442 1.00 98.31 77 VAL A CA 1
ATOM 574 C C . VAL A 1 77 ? -6.259 -1.570 6.282 1.00 98.31 77 VAL A C 1
ATOM 576 O O . VAL A 1 77 ? -6.645 -2.719 6.116 1.00 98.31 77 VAL A O 1
ATOM 579 N N . PHE A 1 78 ? -6.609 -0.581 5.471 1.00 98.44 78 PHE A N 1
ATOM 580 C CA . PHE A 1 78 ? -7.513 -0.741 4.337 1.00 98.44 78 PHE A CA 1
ATOM 581 C C . PHE A 1 78 ? -6.835 -0.264 3.060 1.00 98.44 78 PHE A C 1
ATOM 583 O O . PHE A 1 78 ? -6.254 0.824 3.045 1.00 98.44 78 PHE A O 1
ATOM 590 N N . VAL A 1 79 ? -6.908 -1.068 2.003 1.00 97.38 79 VAL A N 1
ATOM 591 C CA . VAL A 1 79 ? -6.182 -0.819 0.758 1.00 97.38 79 VAL A CA 1
ATOM 592 C C . VAL A 1 79 ? -7.114 -0.941 -0.445 1.00 97.38 79 VAL A C 1
ATOM 594 O O . VAL A 1 79 ? -7.405 -2.037 -0.924 1.00 97.38 79 VAL A O 1
ATOM 597 N N . GLN A 1 80 ? -7.534 0.208 -0.959 1.00 95.31 80 GLN A N 1
ATOM 598 C CA . GLN A 1 80 ? -8.193 0.362 -2.249 1.00 95.31 80 GLN A CA 1
ATOM 599 C C . GLN A 1 80 ? -7.134 0.591 -3.326 1.00 95.31 80 GLN A C 1
ATOM 601 O O . GLN A 1 80 ? -6.775 1.720 -3.653 1.00 95.31 80 GLN A O 1
ATOM 606 N N . SER A 1 81 ? -6.564 -0.496 -3.823 1.00 90.44 81 SER A N 1
ATOM 607 C CA . SER A 1 81 ? -5.485 -0.445 -4.799 1.00 90.44 81 SER A CA 1
ATOM 608 C C . SER A 1 81 ? -5.390 -1.775 -5.523 1.00 90.44 81 SER A C 1
ATOM 610 O O . SER A 1 81 ? -5.626 -2.823 -4.912 1.00 90.44 81 SER A O 1
ATOM 612 N N . CYS A 1 82 ? -4.953 -1.739 -6.782 1.00 84.06 82 CYS A N 1
ATOM 613 C CA . CYS A 1 82 ? -4.429 -2.924 -7.450 1.00 84.06 82 CYS A CA 1
ATOM 614 C C . CYS A 1 82 ? -3.393 -3.590 -6.537 1.00 84.06 82 CYS A C 1
ATOM 616 O O . CYS A 1 82 ? -2.614 -2.900 -5.874 1.00 84.06 82 CYS A O 1
ATOM 618 N N . TYR A 1 83 ? -3.421 -4.917 -6.477 1.00 83.56 83 TYR A N 1
ATOM 619 C CA . TYR A 1 83 ? -2.500 -5.741 -5.692 1.00 83.56 83 TYR A CA 1
ATOM 620 C C . TYR A 1 83 ? -2.547 -5.487 -4.182 1.00 83.56 83 TYR A C 1
ATOM 622 O O . TYR A 1 83 ? -1.693 -5.965 -3.442 1.00 83.56 83 TYR A O 1
ATOM 630 N N . GLY A 1 84 ? -3.553 -4.762 -3.683 1.00 88.62 84 GLY A N 1
ATOM 631 C CA . GLY A 1 84 ? -3.579 -4.322 -2.292 1.00 88.62 84 GLY A CA 1
ATOM 632 C C . GLY A 1 84 ? -3.581 -5.460 -1.264 1.00 88.62 84 GLY A C 1
ATOM 633 O O . GLY A 1 84 ? -3.102 -5.268 -0.147 1.00 88.62 84 GLY A O 1
ATOM 634 N N . GLY A 1 85 ? -4.040 -6.657 -1.642 1.00 88.62 85 GLY A N 1
ATOM 635 C CA . GLY A 1 85 ? -3.949 -7.864 -0.823 1.00 88.62 85 GLY A CA 1
ATOM 636 C C . GLY A 1 85 ? -2.516 -8.245 -0.443 1.00 88.62 85 GLY A C 1
ATOM 637 O O . GLY A 1 85 ? -2.292 -8.727 0.664 1.00 88.62 85 GLY A O 1
ATOM 638 N N . GLY A 1 86 ? -1.536 -7.958 -1.303 1.00 87.50 86 GLY A N 1
ATOM 639 C CA . GLY A 1 86 ? -0.131 -8.234 -1.013 1.00 87.50 86 GLY A CA 1
ATOM 640 C C . GLY A 1 86 ? 0.453 -7.308 0.058 1.00 87.50 86 GLY A C 1
ATOM 641 O O . GLY A 1 86 ? 1.183 -7.761 0.935 1.00 87.50 86 GLY A O 1
ATOM 642 N N . ILE A 1 87 ? -0.028 -6.059 0.136 1.00 92.38 87 ILE A N 1
ATOM 643 C CA . ILE A 1 87 ? 0.315 -5.145 1.240 1.00 92.38 87 ILE A CA 1
ATOM 644 C C . ILE A 1 87 ? -0.073 -5.742 2.601 1.00 92.38 87 ILE A C 1
ATOM 646 O O . ILE A 1 87 ? 0.633 -5.560 3.595 1.00 92.38 87 ILE A O 1
ATOM 650 N N . LEU A 1 88 ? -1.193 -6.471 2.672 1.00 93.69 88 LEU A N 1
ATOM 651 C CA . LEU A 1 88 ? -1.644 -7.084 3.922 1.00 93.69 88 LEU A CA 1
ATOM 652 C C . LEU A 1 88 ? -0.726 -8.224 4.392 1.00 93.69 88 LEU A C 1
ATOM 654 O O . LEU A 1 88 ? -0.695 -8.483 5.598 1.00 93.69 88 LEU A O 1
ATOM 658 N N . ASP A 1 89 ? 0.029 -8.870 3.495 1.00 89.62 89 ASP A N 1
ATOM 659 C CA . ASP A 1 89 ? 0.989 -9.928 3.843 1.00 89.62 89 ASP A CA 1
ATOM 660 C C . ASP A 1 89 ? 2.089 -9.404 4.763 1.00 89.62 89 ASP A C 1
ATOM 662 O O . ASP A 1 89 ? 2.260 -9.878 5.893 1.00 89.62 89 ASP A O 1
ATOM 666 N N . ASP A 1 90 ? 2.750 -8.323 4.355 1.00 89.75 90 ASP A N 1
ATOM 667 C CA . ASP A 1 90 ? 3.823 -7.723 5.143 1.00 89.75 90 ASP A CA 1
ATOM 668 C C . ASP A 1 90 ? 3.344 -7.062 6.432 1.00 89.75 90 ASP A C 1
ATOM 670 O O . ASP A 1 90 ? 4.023 -7.126 7.467 1.00 89.75 90 ASP A O 1
ATOM 674 N N . ILE A 1 91 ? 2.132 -6.505 6.420 1.00 93.12 91 ILE A N 1
ATOM 675 C CA . ILE A 1 91 ? 1.463 -6.051 7.641 1.00 93.12 91 ILE A CA 1
ATOM 676 C C . ILE A 1 91 ? 1.278 -7.225 8.603 1.00 93.12 91 ILE A C 1
ATOM 678 O O . ILE A 1 91 ? 1.660 -7.129 9.773 1.00 93.12 91 ILE A O 1
ATOM 682 N N . GLY A 1 92 ? 0.747 -8.352 8.125 1.00 90.62 92 GLY A N 1
ATOM 683 C CA . GLY A 1 92 ? 0.562 -9.554 8.931 1.00 90.62 92 GLY A CA 1
ATOM 684 C C . GLY A 1 92 ? 1.878 -10.100 9.474 1.00 90.62 92 GLY A C 1
ATOM 685 O O . GLY A 1 92 ? 1.981 -10.383 10.672 1.00 90.62 92 GLY A O 1
ATOM 686 N N . ARG A 1 93 ? 2.911 -10.164 8.632 1.00 87.50 93 ARG A N 1
ATOM 687 C CA . ARG A 1 93 ? 4.255 -10.633 8.986 1.00 87.50 93 ARG A CA 1
ATOM 688 C C . ARG A 1 93 ? 4.904 -9.795 10.087 1.00 87.50 93 ARG A C 1
ATOM 690 O O . ARG A 1 93 ? 5.533 -10.365 10.980 1.00 87.50 93 ARG A O 1
ATOM 697 N N . LEU A 1 94 ? 4.758 -8.468 10.059 1.00 89.31 94 LEU A N 1
ATOM 698 C CA . LEU A 1 94 ? 5.385 -7.577 11.046 1.00 89.31 94 LEU A CA 1
ATOM 699 C C . LEU A 1 94 ? 4.536 -7.348 12.302 1.00 89.31 94 LEU A C 1
ATOM 701 O O . LEU A 1 94 ? 5.087 -7.219 13.399 1.00 89.31 94 LEU A O 1
ATOM 705 N N . LEU A 1 95 ? 3.207 -7.318 12.182 1.00 89.94 95 LEU A N 1
ATOM 706 C CA . LEU A 1 95 ? 2.307 -7.125 13.325 1.00 89.94 95 LEU A CA 1
ATOM 707 C C . LEU A 1 95 ? 2.012 -8.433 14.070 1.00 89.94 95 LEU A C 1
ATOM 709 O O . LEU A 1 95 ? 1.744 -8.402 15.274 1.00 89.94 95 LEU A O 1
ATOM 713 N N . SER A 1 96 ? 2.082 -9.576 13.382 1.00 84.44 96 SER A N 1
ATOM 714 C CA . SER A 1 96 ? 1.835 -10.928 13.912 1.00 84.44 96 SER A CA 1
ATOM 715 C C . SER A 1 96 ? 2.925 -11.930 13.503 1.00 84.44 96 SER A C 1
ATOM 717 O O . SER A 1 96 ? 2.610 -12.960 12.903 1.00 84.44 96 SER A O 1
ATOM 719 N N . PRO A 1 97 ? 4.207 -11.673 13.823 1.00 73.50 97 PRO A N 1
ATOM 720 C CA . PRO A 1 97 ? 5.299 -12.523 13.372 1.00 73.50 97 PRO A CA 1
ATOM 721 C C . PRO A 1 97 ? 5.107 -13.976 13.833 1.00 73.50 97 PRO A C 1
ATOM 723 O O . PRO A 1 97 ? 4.871 -14.226 15.026 1.00 73.50 97 PRO A O 1
ATOM 726 N N . PRO A 1 98 ? 5.230 -14.956 12.918 1.00 63.47 98 PRO A N 1
ATOM 727 C CA . PRO A 1 98 ? 5.065 -16.355 13.266 1.00 63.47 98 PRO A CA 1
ATOM 728 C C . PRO A 1 98 ? 6.124 -16.752 14.301 1.00 63.47 98 PRO A C 1
ATOM 730 O O . PRO A 1 98 ? 7.307 -16.446 14.157 1.00 63.47 98 PRO A O 1
ATOM 733 N N . ASN A 1 99 ? 5.701 -17.487 15.331 1.00 59.88 99 ASN A N 1
ATOM 734 C CA . ASN A 1 99 ? 6.552 -18.030 16.399 1.00 59.88 99 ASN A CA 1
ATOM 735 C C . ASN A 1 99 ? 7.059 -17.035 17.462 1.00 59.88 99 ASN A C 1
ATOM 737 O O . ASN A 1 99 ? 7.988 -17.381 18.193 1.00 59.88 99 ASN A O 1
ATOM 741 N N . VAL A 1 100 ? 6.453 -15.851 17.619 1.00 58.44 100 VAL A N 1
ATOM 742 C CA . VAL A 1 100 ? 6.743 -14.964 18.764 1.00 58.44 100 VAL A CA 1
ATOM 743 C C . VAL A 1 100 ? 5.714 -15.184 19.887 1.00 58.44 100 VAL A C 1
ATOM 745 O O . VAL A 1 100 ? 4.547 -14.830 19.729 1.00 58.44 100 VAL A O 1
ATOM 748 N N . PRO A 1 101 ? 6.104 -15.769 21.038 1.00 49.81 101 PRO A N 1
ATOM 749 C CA . PRO A 1 101 ? 5.201 -16.016 22.158 1.00 49.81 101 PRO A CA 1
ATOM 750 C C . PRO A 1 101 ? 5.087 -14.773 23.063 1.00 49.81 101 PRO A C 1
ATOM 752 O O . PRO A 1 101 ? 5.574 -14.782 24.185 1.00 49.81 101 PRO A O 1
ATOM 755 N N . SER A 1 102 ? 4.498 -13.678 22.579 1.00 54.59 102 SER A N 1
ATOM 756 C CA . SER A 1 102 ? 4.059 -12.508 23.378 1.00 54.59 102 SER A CA 1
ATOM 757 C C . SER A 1 102 ? 3.250 -11.583 22.463 1.00 54.59 102 SER A C 1
ATOM 759 O O . SER A 1 102 ? 3.523 -11.612 21.262 1.00 54.59 102 SER A O 1
ATOM 761 N N . PRO A 1 103 ? 2.237 -10.832 22.948 1.00 66.25 103 PRO A N 1
ATOM 762 C CA . PRO A 1 103 ? 1.123 -10.421 22.110 1.00 66.25 103 PRO A CA 1
ATOM 763 C C . PRO A 1 103 ? 1.644 -9.540 20.983 1.00 66.25 103 PRO A C 1
ATOM 765 O O . PRO A 1 103 ? 2.138 -8.434 21.214 1.00 66.25 103 PRO A O 1
ATOM 768 N N . GLY A 1 104 ? 1.553 -10.046 19.756 1.00 79.00 104 GLY A N 1
ATOM 769 C CA . GLY A 1 104 ? 1.686 -9.183 18.601 1.00 79.00 104 GLY A CA 1
ATOM 770 C C . GLY A 1 104 ? 0.584 -8.122 18.631 1.00 79.00 104 GLY A C 1
ATOM 771 O O . GLY A 1 104 ? -0.300 -8.101 19.495 1.00 79.00 104 GLY A O 1
ATOM 772 N N . VAL A 1 105 ? 0.646 -7.196 17.691 1.00 90.38 105 VAL A N 1
ATOM 773 C CA . VAL A 1 105 ? -0.347 -6.131 17.608 1.00 90.38 105 VAL A CA 1
ATOM 774 C C . VAL A 1 105 ? -1.668 -6.749 17.173 1.00 90.38 105 VAL A C 1
ATOM 776 O O . VAL A 1 105 ? -1.692 -7.504 16.205 1.00 90.38 105 VAL A O 1
ATOM 779 N N . ARG A 1 106 ? -2.764 -6.453 17.874 1.00 92.38 106 ARG A N 1
ATOM 780 C CA . ARG A 1 106 ? -4.099 -6.805 17.384 1.00 92.38 106 ARG A CA 1
ATOM 781 C C . ARG A 1 106 ? -4.380 -5.991 16.130 1.00 92.38 106 ARG A C 1
ATOM 783 O O . ARG A 1 106 ? -4.350 -4.761 16.194 1.00 92.38 106 ARG A O 1
ATOM 790 N N . TRP A 1 107 ? -4.665 -6.654 15.018 1.00 95.38 107 TRP A N 1
ATOM 791 C CA . TRP A 1 107 ? -4.893 -5.957 13.760 1.00 95.38 107 TRP A CA 1
ATOM 792 C C . TRP A 1 107 ? -5.923 -6.653 12.883 1.00 95.38 107 TRP A C 1
ATOM 794 O O . TRP A 1 107 ? -6.107 -7.866 12.956 1.00 95.38 107 TRP A O 1
ATOM 804 N N . VAL A 1 108 ? -6.569 -5.856 12.047 1.00 97.19 108 VAL A N 1
ATOM 805 C CA . VAL A 1 108 ? -7.483 -6.292 10.996 1.00 97.19 108 VAL A CA 1
ATOM 806 C C . VAL A 1 108 ? -7.198 -5.456 9.759 1.00 97.19 108 VAL A C 1
ATOM 808 O O . VAL A 1 108 ? -6.863 -4.273 9.865 1.00 97.19 108 VAL A O 1
ATOM 811 N N . GLY A 1 109 ? -7.307 -6.057 8.588 1.00 96.88 109 GLY A N 1
ATOM 812 C CA . GLY A 1 109 ? -7.159 -5.347 7.339 1.00 96.88 109 GLY A CA 1
ATOM 813 C C . GLY A 1 109 ? -8.081 -5.861 6.255 1.00 96.88 109 GLY A C 1
ATOM 814 O O . GLY A 1 109 ? -8.617 -6.966 6.342 1.00 96.88 109 GLY A O 1
ATOM 815 N N . GLY A 1 110 ? -8.265 -5.015 5.250 1.00 96.94 110 GLY A N 1
ATOM 816 C CA . GLY A 1 110 ? -9.072 -5.304 4.078 1.00 96.94 110 GLY A CA 1
ATOM 817 C C . GLY A 1 110 ? -8.446 -4.720 2.821 1.00 96.94 110 GLY A C 1
ATOM 818 O O . GLY A 1 110 ? -7.809 -3.667 2.879 1.00 96.94 110 GLY A O 1
ATOM 819 N N . SER A 1 111 ? -8.632 -5.379 1.686 1.00 96.31 111 SER A N 1
ATOM 820 C CA . SER A 1 111 ? -8.251 -4.834 0.387 1.00 96.31 111 SER A CA 1
ATOM 821 C C . SER A 1 111 ? -9.315 -5.103 -0.666 1.00 96.31 111 SER A C 1
ATOM 823 O O . SER A 1 111 ? -9.991 -6.123 -0.598 1.00 96.31 111 SER A O 1
ATOM 825 N N . ALA A 1 112 ? -9.434 -4.200 -1.637 1.00 93.56 112 ALA A N 1
ATOM 826 C CA . ALA A 1 112 ? -10.314 -4.347 -2.794 1.00 93.56 112 ALA A CA 1
ATOM 827 C C . ALA A 1 112 ? -9.889 -5.484 -3.739 1.00 93.56 112 ALA A C 1
ATOM 829 O O . ALA A 1 112 ? -10.731 -6.130 -4.350 1.00 93.56 112 ALA A O 1
ATOM 830 N N . ALA A 1 113 ? -8.590 -5.788 -3.807 1.00 88.06 113 ALA A N 1
ATOM 831 C CA . ALA A 1 113 ? -8.050 -6.776 -4.732 1.00 88.06 113 ALA A CA 1
ATOM 832 C C . ALA A 1 113 ? -7.086 -7.746 -4.046 1.00 88.06 113 ALA A C 1
ATOM 834 O O . ALA A 1 113 ? -6.437 -7.421 -3.050 1.00 88.06 113 ALA A O 1
ATOM 835 N N . SER A 1 114 ? -6.945 -8.939 -4.622 1.00 86.00 114 SER A N 1
ATOM 836 C CA . SER A 1 114 ? -5.904 -9.888 -4.227 1.00 86.00 114 SER A CA 1
ATOM 837 C C . SER A 1 114 ? -4.511 -9.406 -4.648 1.00 86.00 114 SER A C 1
ATOM 839 O O . SER A 1 114 ? -4.379 -8.516 -5.486 1.00 86.00 114 SER A O 1
ATOM 841 N N . ALA A 1 115 ? -3.450 -10.015 -4.105 1.00 83.31 115 ALA A N 1
ATOM 842 C CA . ALA A 1 115 ? -2.051 -9.628 -4.359 1.00 83.31 115 ALA A CA 1
ATOM 843 C C . ALA A 1 115 ? -1.626 -9.662 -5.845 1.00 83.31 115 ALA A C 1
ATOM 845 O O . ALA A 1 115 ? -0.582 -9.146 -6.224 1.00 83.31 115 ALA A O 1
ATOM 846 N N . ASN A 1 116 ? -2.422 -10.289 -6.709 1.00 74.81 116 ASN A N 1
ATOM 847 C CA . ASN A 1 116 ? -2.144 -10.477 -8.127 1.00 74.81 116 ASN A CA 1
ATOM 848 C C . ASN A 1 116 ? -3.260 -9.956 -9.047 1.00 74.81 116 ASN A C 1
ATOM 850 O O . ASN A 1 116 ? -3.319 -10.372 -10.204 1.00 74.81 116 ASN A O 1
ATOM 854 N N . GLU A 1 117 ? -4.127 -9.072 -8.548 1.00 76.31 117 GLU A N 1
ATOM 855 C CA . GLU A 1 117 ? -5.315 -8.580 -9.254 1.00 76.31 117 GLU A CA 1
ATOM 856 C C . GLU A 1 117 ? -5.441 -7.053 -9.198 1.00 76.31 117 GLU A C 1
ATOM 858 O O . GLU A 1 117 ? -4.899 -6.404 -8.306 1.00 76.31 117 GLU A O 1
ATOM 863 N N . TYR A 1 118 ? -6.171 -6.472 -10.149 1.00 78.06 118 TYR A N 1
ATOM 864 C CA . TYR A 1 118 ? -6.512 -5.043 -10.138 1.00 78.06 118 TYR A CA 1
ATOM 865 C C . TYR A 1 118 ? -7.667 -4.774 -9.198 1.00 78.06 118 TYR A C 1
ATOM 867 O O . TYR A 1 118 ? -8.499 -5.659 -8.996 1.00 78.06 118 TYR A O 1
ATOM 875 N N . SER A 1 119 ? -7.751 -3.532 -8.728 1.00 85.31 119 SER A N 1
ATOM 876 C CA . SER A 1 119 ? -8.981 -3.024 -8.142 1.00 85.31 119 SER A CA 1
ATOM 877 C C . SER A 1 119 ? -9.790 -2.197 -9.137 1.00 85.31 119 SER A C 1
ATOM 879 O O . SER A 1 119 ? -9.233 -1.624 -10.083 1.00 85.31 119 SER A O 1
ATOM 881 N N . TRP A 1 120 ? -11.106 -2.118 -8.931 1.00 85.06 120 TRP A N 1
ATOM 882 C CA . TRP A 1 120 ? -12.005 -1.431 -9.857 1.00 85.06 120 TRP A CA 1
ATOM 883 C C . TRP A 1 120 ? -12.730 -0.226 -9.259 1.00 85.06 120 TRP A C 1
ATOM 885 O O . TRP A 1 120 ? -13.060 -0.128 -8.076 1.00 85.06 120 TRP A O 1
ATOM 895 N N . GLY A 1 121 ? -13.071 0.685 -10.167 1.00 85.38 121 GLY A N 1
ATOM 896 C CA . GLY A 1 121 ? -13.953 1.804 -9.896 1.00 85.38 121 GLY A CA 1
ATOM 897 C C . GLY A 1 121 ? -14.426 2.477 -11.177 1.00 85.38 121 GLY A C 1
ATOM 898 O O . GLY A 1 121 ? -13.992 2.110 -12.273 1.00 85.38 121 GLY A O 1
ATOM 899 N N . PRO A 1 122 ? -15.325 3.463 -11.058 1.00 81.88 122 PRO A N 1
ATOM 900 C CA . PRO A 1 122 ? -15.846 4.188 -12.206 1.00 81.88 122 PRO A CA 1
ATOM 901 C C . PRO A 1 122 ? -14.751 4.994 -12.915 1.00 81.88 122 PRO A C 1
ATOM 903 O O . PRO A 1 122 ? -13.803 5.469 -12.296 1.00 81.88 122 PRO A O 1
ATOM 906 N N . ASP A 1 123 ? -14.924 5.201 -14.218 1.00 79.44 123 ASP A N 1
ATOM 907 C CA . ASP A 1 123 ? -14.024 6.021 -15.032 1.00 79.44 123 ASP A CA 1
ATOM 908 C C . ASP A 1 123 ? -13.975 7.485 -14.528 1.00 79.44 123 ASP A C 1
ATOM 910 O O . ASP A 1 123 ? -15.011 8.107 -14.256 1.00 79.44 123 ASP A O 1
ATOM 914 N N . ASN A 1 124 ? -12.771 8.063 -14.441 1.00 80.25 124 ASN A N 1
ATOM 915 C CA . ASN A 1 124 ? -12.543 9.445 -13.996 1.00 80.25 124 ASN A CA 1
ATOM 916 C C . ASN A 1 124 ? -13.283 10.493 -14.846 1.00 80.25 124 ASN A C 1
ATOM 918 O O . ASN A 1 124 ? -13.790 11.490 -14.316 1.00 80.25 124 ASN A O 1
ATOM 922 N N . LYS A 1 125 ? -13.374 10.285 -16.164 1.00 77.75 125 LYS A N 1
ATOM 923 C CA . LYS A 1 125 ? -14.162 11.118 -17.074 1.00 77.75 125 LYS A CA 1
ATOM 924 C C . LYS A 1 125 ? -15.643 11.024 -16.739 1.00 77.75 125 LYS A C 1
ATOM 926 O O . LYS A 1 125 ? -16.318 12.050 -16.689 1.00 77.75 125 LYS A O 1
ATOM 931 N N . TRP A 1 126 ? -16.147 9.821 -16.473 1.00 80.94 126 TRP A N 1
ATOM 932 C CA . TRP A 1 126 ? -17.544 9.648 -16.087 1.00 80.94 126 TRP A CA 1
ATOM 933 C C . TRP A 1 126 ? -17.857 10.361 -14.764 1.00 80.94 126 TRP A C 1
ATOM 935 O O . TRP A 1 126 ? -18.874 11.055 -14.696 1.00 80.94 126 TRP A O 1
ATOM 945 N N . ILE A 1 127 ? -16.970 10.269 -13.762 1.00 84.44 127 ILE A N 1
ATOM 946 C CA . ILE A 1 127 ? -17.091 10.997 -12.483 1.00 84.44 127 ILE A CA 1
ATOM 947 C C . ILE A 1 127 ? -17.144 12.510 -12.729 1.00 84.44 127 ILE A C 1
ATOM 949 O O . ILE A 1 127 ? -18.030 13.204 -12.227 1.00 84.44 127 ILE A O 1
ATOM 953 N N . THR A 1 128 ? -16.217 13.020 -13.542 1.00 80.69 128 THR A N 1
ATOM 954 C CA . THR A 1 128 ? -16.127 14.451 -13.864 1.00 80.69 128 THR A CA 1
ATOM 955 C C . THR A 1 128 ? -17.388 14.954 -14.573 1.00 80.69 128 THR A C 1
ATOM 957 O O . THR A 1 128 ? -17.873 16.045 -14.273 1.00 80.69 128 THR A O 1
ATOM 960 N N . ASP A 1 129 ? -17.951 14.144 -15.472 1.00 79.25 129 ASP A N 1
ATOM 961 C CA . ASP A 1 129 ? -19.115 14.507 -16.282 1.00 79.25 129 ASP A CA 1
ATOM 962 C C . ASP A 1 129 ? -20.462 14.362 -15.540 1.00 79.25 129 ASP A C 1
ATOM 964 O O . ASP A 1 129 ? -21.410 15.078 -15.868 1.00 79.25 129 ASP A O 1
ATOM 968 N N . ASN A 1 130 ? -20.585 13.444 -14.568 1.00 73.88 130 ASN A N 1
ATOM 969 C CA . ASN A 1 130 ? -21.884 13.053 -13.987 1.00 73.88 130 ASN A CA 1
ATOM 970 C C . ASN A 1 130 ? -22.070 13.399 -12.503 1.00 73.88 130 ASN A C 1
ATOM 972 O O . ASN A 1 130 ? -23.193 13.303 -12.002 1.00 73.88 130 ASN A O 1
ATOM 976 N N . GLY A 1 131 ? -21.028 13.851 -11.804 1.00 61.56 131 GLY A N 1
ATOM 977 C CA . GLY A 1 131 ? -21.152 14.356 -10.439 1.00 61.56 131 GLY A CA 1
ATOM 978 C C . GLY A 1 131 ? -19.992 13.961 -9.533 1.00 61.56 131 GLY A C 1
ATOM 979 O O . GLY A 1 131 ? -19.524 12.827 -9.530 1.00 61.56 131 GLY A O 1
ATOM 980 N N . SER A 1 132 ? -19.564 14.925 -8.719 1.00 64.94 132 SER A N 1
ATOM 981 C CA . SER A 1 132 ? -18.464 14.809 -7.762 1.00 64.94 132 SER A CA 1
ATOM 982 C C . SER A 1 132 ? -18.848 13.962 -6.546 1.00 64.94 132 SER A C 1
ATOM 984 O O . SER A 1 132 ? -19.888 14.221 -5.936 1.00 64.94 132 SER A O 1
ATOM 986 N N . GLY A 1 133 ? -17.987 13.027 -6.143 1.00 76.44 133 GLY A N 1
ATOM 987 C CA . GLY A 1 133 ? -18.075 12.350 -4.845 1.00 76.44 133 GLY A CA 1
ATOM 988 C C . GLY A 1 133 ? -18.089 10.824 -4.897 1.00 76.44 133 GLY A C 1
ATOM 989 O O . GLY A 1 133 ? -18.027 10.203 -3.841 1.00 76.44 133 GLY A O 1
ATOM 990 N N . MET A 1 134 ? -18.158 10.209 -6.081 1.00 84.69 134 MET A N 1
ATOM 991 C CA . MET A 1 134 ? -18.043 8.752 -6.205 1.00 84.69 134 MET A CA 1
ATOM 992 C C . MET A 1 134 ? -16.577 8.322 -6.169 1.00 84.69 134 MET A C 1
ATOM 994 O O . MET A 1 134 ? -15.772 8.796 -6.974 1.00 84.69 134 MET A O 1
ATOM 998 N N . GLY A 1 135 ? -16.258 7.453 -5.215 1.00 89.38 135 GLY A N 1
ATOM 999 C CA . GLY A 1 135 ? -14.980 6.764 -5.117 1.00 89.38 135 GLY A CA 1
ATOM 1000 C C . GLY A 1 135 ? -14.971 5.433 -5.869 1.00 89.38 135 GLY A C 1
ATOM 1001 O O . GLY A 1 135 ? -15.867 5.169 -6.680 1.00 89.38 135 GLY A O 1
ATOM 1002 N N . ASP A 1 136 ? -13.996 4.589 -5.562 1.00 90.81 136 ASP A N 1
ATOM 1003 C CA . ASP A 1 136 ? -13.920 3.211 -6.041 1.00 90.81 136 ASP A CA 1
ATOM 1004 C C . ASP A 1 136 ? -15.041 2.325 -5.466 1.00 90.81 136 ASP A C 1
ATOM 1006 O O . ASP A 1 136 ? -15.673 2.641 -4.452 1.00 90.81 136 ASP A O 1
ATOM 1010 N N . TYR A 1 137 ? -15.328 1.210 -6.144 1.00 92.00 137 TYR A N 1
ATOM 1011 C CA . TYR A 1 137 ? -16.485 0.365 -5.841 1.00 92.00 137 TYR A CA 1
ATOM 1012 C C . TYR A 1 137 ? -16.409 -0.271 -4.449 1.00 92.00 137 TYR A C 1
ATOM 1014 O O . TYR A 1 137 ? -17.327 -0.072 -3.639 1.00 92.00 137 TYR A O 1
ATOM 1022 N N . TRP A 1 138 ? -15.307 -0.952 -4.134 1.00 95.00 138 TRP A N 1
ATOM 1023 C CA . TRP A 1 138 ? -15.097 -1.543 -2.815 1.00 95.00 138 TRP A CA 1
ATOM 1024 C C . TRP A 1 138 ? -15.060 -0.487 -1.706 1.00 95.00 138 TRP A C 1
ATOM 1026 O O . TRP A 1 138 ? -15.766 -0.626 -0.709 1.00 95.00 138 TRP A O 1
ATOM 1036 N N . SER A 1 139 ? -14.345 0.625 -1.896 1.00 96.12 139 SER A N 1
ATOM 1037 C CA . SER A 1 139 ? -14.290 1.721 -0.917 1.00 96.12 139 SER A CA 1
ATOM 1038 C C . SER A 1 139 ? -15.638 2.339 -0.585 1.00 96.12 139 SER A C 1
ATOM 1040 O O . SER A 1 139 ? -15.948 2.541 0.591 1.00 96.12 139 SER A O 1
ATOM 1042 N N . ASN A 1 140 ? -16.467 2.619 -1.593 1.00 93.56 140 ASN A N 1
ATOM 1043 C CA . ASN A 1 140 ? -17.819 3.127 -1.361 1.00 93.56 140 ASN A CA 1
ATOM 1044 C C . ASN A 1 140 ? -18.646 2.137 -0.528 1.00 93.56 140 ASN A C 1
ATOM 1046 O O . ASN A 1 140 ? -19.417 2.549 0.341 1.00 93.56 140 ASN A O 1
ATOM 1050 N N . THR A 1 141 ? -18.465 0.842 -0.785 1.00 94.19 141 THR A N 1
ATOM 1051 C CA . THR A 1 141 ? -19.158 -0.230 -0.071 1.00 94.19 141 THR A CA 1
ATOM 1052 C C . THR A 1 141 ? -18.658 -0.334 1.371 1.00 94.19 141 THR A C 1
ATOM 1054 O O . THR A 1 141 ? -19.463 -0.251 2.293 1.00 94.19 141 THR A O 1
ATOM 1057 N N . LEU A 1 142 ? -17.339 -0.381 1.591 1.00 96.44 142 LEU A N 1
ATOM 1058 C CA . LEU A 1 142 ? -16.730 -0.389 2.924 1.00 96.44 142 LEU A CA 1
ATOM 1059 C C . LEU A 1 142 ? -17.219 0.783 3.771 1.00 96.44 142 LEU A C 1
ATOM 1061 O O . LEU A 1 142 ? -17.635 0.587 4.907 1.00 96.44 142 LEU A O 1
ATOM 1065 N N . ILE A 1 143 ? -17.207 1.994 3.212 1.00 95.50 143 ILE A N 1
ATOM 1066 C CA . ILE A 1 143 ? -17.676 3.205 3.895 1.00 95.50 143 ILE A CA 1
ATOM 1067 C C . ILE A 1 143 ? -19.157 3.091 4.290 1.00 95.50 143 ILE A C 1
ATOM 1069 O O . ILE A 1 143 ? -19.538 3.574 5.358 1.00 95.50 143 ILE A O 1
ATOM 1073 N N . GLY A 1 144 ? -19.983 2.460 3.452 1.00 93.38 144 GLY A N 1
ATOM 1074 C CA . GLY A 1 144 ? -21.402 2.226 3.722 1.00 93.38 144 GLY A CA 1
ATOM 1075 C C . GLY A 1 144 ? -21.671 1.201 4.827 1.00 93.38 144 GLY A C 1
ATOM 1076 O O . GLY A 1 144 ? -22.682 1.320 5.519 1.00 93.38 144 GLY A O 1
ATOM 1077 N N . GLU A 1 145 ? -20.765 0.242 5.017 1.00 95.19 145 GLU A N 1
ATOM 1078 C CA . GLU A 1 145 ? -20.928 -0.876 5.955 1.00 95.19 145 GLU A CA 1
ATOM 1079 C C . GLU A 1 145 ? -20.350 -0.612 7.352 1.00 95.19 145 GLU A C 1
ATOM 1081 O O . GLU A 1 145 ? -20.650 -1.365 8.272 1.00 95.19 145 GLU A O 1
ATOM 1086 N N . ILE A 1 146 ? -19.580 0.467 7.560 1.00 94.38 146 ILE A N 1
ATOM 1087 C CA . ILE A 1 146 ? -18.994 0.809 8.871 1.00 94.38 146 ILE A CA 1
ATOM 1088 C C . ILE A 1 146 ? -20.082 0.880 9.952 1.00 94.38 146 ILE A C 1
ATOM 1090 O O . ILE A 1 146 ? -20.831 1.858 10.055 1.00 94.38 146 ILE A O 1
ATOM 1094 N N . SER A 1 147 ? -20.141 -0.145 10.803 1.00 88.94 147 SER A N 1
ATOM 1095 C CA . SER A 1 147 ? -21.255 -0.319 11.735 1.00 88.94 147 SER A CA 1
ATOM 1096 C C . SER A 1 147 ? -20.838 -0.888 13.090 1.00 88.94 147 SER A C 1
ATOM 1098 O O . SER A 1 147 ? -21.376 -0.472 14.124 1.00 88.94 147 SER A O 1
ATOM 1100 N N . GLY A 1 148 ? -19.861 -1.798 13.125 1.00 89.19 148 GLY A N 1
ATOM 1101 C CA . GLY A 1 148 ? -19.556 -2.536 14.344 1.00 89.19 148 GLY A CA 1
ATOM 1102 C C . GLY A 1 148 ? -18.216 -3.251 14.310 1.00 89.19 148 GLY A C 1
ATOM 1103 O O . GLY A 1 148 ? -17.188 -2.666 14.678 1.00 89.19 148 GLY A O 1
ATOM 1104 N N . ASN A 1 149 ? -18.258 -4.540 13.976 1.00 95.25 149 ASN A N 1
ATOM 1105 C CA . ASN A 1 149 ? -17.074 -5.376 13.857 1.00 95.25 149 ASN A CA 1
ATOM 1106 C C . ASN A 1 149 ? -16.385 -5.086 12.523 1.00 95.25 149 ASN A C 1
ATOM 1108 O O . ASN A 1 149 ? -17.007 -5.145 11.471 1.00 95.25 149 ASN A O 1
ATOM 1112 N N . VAL A 1 150 ? -15.091 -4.782 12.568 1.00 96.75 150 VAL A N 1
ATOM 1113 C CA . VAL A 1 150 ? -14.379 -4.336 11.367 1.00 96.75 150 VAL A CA 1
ATOM 1114 C C . VAL A 1 150 ? -14.191 -5.464 10.362 1.00 96.75 150 VAL A C 1
ATOM 1116 O O . VAL A 1 150 ? -14.283 -5.214 9.169 1.00 96.75 150 VAL A O 1
ATOM 1119 N N . GLN A 1 151 ? -13.944 -6.689 10.824 1.00 95.88 151 GLN A N 1
ATOM 1120 C CA . GLN A 1 151 ? -13.785 -7.833 9.932 1.00 95.88 151 GLN A CA 1
ATOM 1121 C C . GLN A 1 151 ? -15.100 -8.139 9.205 1.00 95.88 151 GLN A C 1
ATOM 1123 O O . GLN A 1 151 ? -15.098 -8.280 7.989 1.00 95.88 151 GLN A O 1
ATOM 1128 N N . GLU A 1 152 ? -16.221 -8.163 9.936 1.00 95.00 152 GLU A N 1
ATOM 1129 C CA . GLU A 1 152 ? -17.552 -8.360 9.347 1.00 95.00 152 GLU A CA 1
ATOM 1130 C C . GLU A 1 152 ? -17.878 -7.261 8.327 1.00 95.00 152 GLU A C 1
ATOM 1132 O O . GLU A 1 152 ? -18.330 -7.569 7.229 1.00 95.00 152 GLU A O 1
ATOM 1137 N N . ASP A 1 153 ? -17.599 -5.994 8.648 1.00 96.25 153 ASP A N 1
ATOM 1138 C CA . ASP A 1 153 ? -17.855 -4.874 7.736 1.00 96.25 153 ASP A CA 1
ATOM 1139 C C . ASP A 1 153 ? -16.991 -4.974 6.454 1.00 96.25 153 ASP A C 1
ATOM 1141 O O . ASP A 1 153 ? -17.476 -4.684 5.362 1.00 96.25 153 ASP A O 1
ATOM 1145 N N . VAL A 1 154 ? -15.736 -5.440 6.552 1.00 96.12 154 VAL A N 1
ATOM 1146 C CA . VAL A 1 154 ? -14.866 -5.704 5.385 1.00 96.12 154 VAL A CA 1
ATOM 1147 C C . VAL A 1 154 ? -15.384 -6.879 4.552 1.00 96.12 154 VAL A C 1
ATOM 1149 O O . VAL A 1 154 ? -15.442 -6.776 3.326 1.00 96.12 154 VAL A O 1
ATOM 1152 N N . ASP A 1 155 ? -15.798 -7.974 5.193 1.00 94.06 155 ASP A N 1
ATOM 1153 C CA . ASP A 1 155 ? -16.347 -9.149 4.507 1.00 94.06 155 ASP A CA 1
ATOM 1154 C C . ASP A 1 155 ? -17.637 -8.795 3.753 1.00 94.06 155 ASP A C 1
ATOM 1156 O O . ASP A 1 155 ? -17.837 -9.203 2.605 1.00 94.06 155 ASP A O 1
ATOM 1160 N N . VAL A 1 156 ? -18.512 -7.996 4.375 1.00 94.31 156 VAL A N 1
ATOM 1161 C CA . VAL A 1 156 ? -19.733 -7.498 3.733 1.00 94.31 156 VAL A CA 1
ATOM 1162 C C . VAL A 1 156 ? -19.389 -6.556 2.584 1.00 94.31 156 VAL A C 1
ATOM 1164 O O . VAL A 1 156 ? -19.992 -6.683 1.517 1.00 94.31 156 VAL A O 1
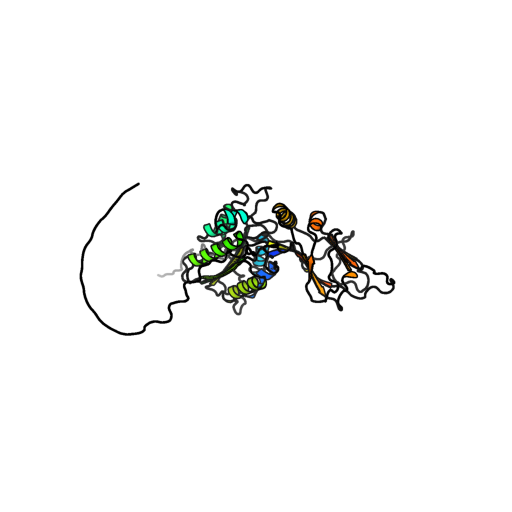ATOM 1167 N N . ALA A 1 157 ? -18.403 -5.672 2.755 1.00 94.00 157 ALA A N 1
ATOM 1168 C CA . ALA A 1 157 ? -17.946 -4.794 1.686 1.00 94.00 157 ALA A CA 1
ATOM 1169 C C . ALA A 1 157 ? -17.442 -5.578 0.470 1.00 94.00 157 ALA A C 1
ATOM 1171 O O . ALA A 1 157 ? -17.836 -5.285 -0.654 1.00 94.00 157 ALA A O 1
ATOM 1172 N N . GLY A 1 158 ? -16.647 -6.628 0.692 1.00 90.88 158 GLY A N 1
ATOM 1173 C CA . GLY A 1 158 ? -16.189 -7.507 -0.381 1.00 90.88 158 GLY A CA 1
ATOM 1174 C C . GLY A 1 158 ? -17.326 -8.272 -1.064 1.00 90.88 158 GLY A C 1
ATOM 1175 O O . GLY A 1 158 ? -17.332 -8.430 -2.282 1.00 90.88 158 GLY A O 1
ATOM 1176 N N . ALA A 1 159 ? -18.329 -8.716 -0.302 1.00 89.94 159 ALA A N 1
ATOM 1177 C CA . ALA A 1 159 ? -19.488 -9.424 -0.848 1.00 89.94 159 ALA A CA 1
ATOM 1178 C C . ALA A 1 159 ? -20.446 -8.519 -1.641 1.00 89.94 159 ALA A C 1
ATOM 1180 O O . ALA A 1 159 ? -21.152 -9.000 -2.530 1.00 89.94 159 ALA A O 1
ATOM 1181 N N . GLN A 1 160 ? -20.509 -7.235 -1.290 1.00 90.75 160 GLN A N 1
ATOM 1182 C CA . GLN A 1 160 ? -21.365 -6.242 -1.935 1.00 90.75 160 GLN A CA 1
ATOM 1183 C C . GLN A 1 160 ? -20.654 -5.444 -3.029 1.00 90.75 160 GLN A C 1
ATOM 1185 O O . GLN A 1 160 ? -21.329 -4.701 -3.744 1.00 90.75 160 GLN A O 1
ATOM 1190 N N . ASP A 1 161 ? -19.341 -5.615 -3.181 1.00 89.44 161 ASP A N 1
ATOM 1191 C CA . ASP A 1 161 ? -18.543 -4.947 -4.196 1.00 89.44 161 ASP A CA 1
ATOM 1192 C C . ASP A 1 161 ? -19.130 -5.179 -5.604 1.00 89.44 161 ASP A C 1
ATOM 1194 O O . ASP A 1 161 ? -19.157 -6.314 -6.099 1.00 89.44 161 ASP A O 1
ATOM 1198 N N . PRO A 1 162 ? -19.613 -4.117 -6.279 1.00 85.19 162 PRO A N 1
ATOM 1199 C CA . PRO A 1 162 ? -20.149 -4.210 -7.629 1.00 85.19 162 PRO A CA 1
ATOM 1200 C C . PRO A 1 162 ? -19.191 -4.789 -8.672 1.00 85.19 162 PRO A C 1
ATOM 1202 O O . PRO A 1 162 ? -19.686 -5.242 -9.707 1.00 85.19 162 PRO A O 1
ATOM 1205 N N . ALA A 1 163 ? -17.879 -4.767 -8.428 1.00 83.56 163 ALA A N 1
ATOM 1206 C CA . ALA A 1 163 ? -16.858 -5.355 -9.292 1.00 83.56 163 ALA A CA 1
ATOM 1207 C C . ALA A 1 163 ? -16.295 -6.697 -8.772 1.00 83.56 163 ALA A C 1
ATOM 1209 O O . ALA A 1 163 ? -15.490 -7.351 -9.445 1.00 83.56 163 ALA A O 1
ATOM 1210 N N . GLY A 1 164 ? -16.785 -7.157 -7.619 1.00 78.12 164 GLY A N 1
ATOM 1211 C CA . GLY A 1 164 ? -16.461 -8.463 -7.064 1.00 78.12 164 GLY A CA 1
ATOM 1212 C C . GLY A 1 164 ? -17.074 -9.632 -7.846 1.00 78.12 164 GLY A C 1
ATOM 1213 O O . GLY A 1 164 ? -17.859 -9.463 -8.782 1.00 78.12 164 GLY A O 1
ATOM 1214 N N . MET A 1 165 ? -16.783 -10.861 -7.402 1.00 67.88 165 MET A N 1
ATOM 1215 C CA . MET A 1 165 ? -17.196 -12.109 -8.073 1.00 67.88 165 MET A CA 1
ATOM 1216 C C . MET A 1 165 ? -18.713 -12.239 -8.345 1.00 67.88 165 MET A C 1
ATOM 1218 O O . MET A 1 165 ? -19.140 -12.947 -9.259 1.00 67.88 165 MET A O 1
ATOM 1222 N N . PHE A 1 166 ? -19.541 -11.577 -7.535 1.00 66.00 166 PHE A N 1
ATOM 1223 C CA . PHE A 1 166 ? -21.005 -11.569 -7.654 1.00 66.00 166 PHE A CA 1
ATOM 1224 C C . PHE A 1 166 ? -21.574 -10.180 -7.972 1.00 66.00 166 PHE A C 1
ATOM 1226 O O . PHE A 1 166 ? -22.782 -9.959 -7.848 1.00 66.00 166 PHE A O 1
ATOM 1233 N N . GLY A 1 167 ? -20.700 -9.252 -8.351 1.00 62.69 167 GLY A N 1
ATOM 1234 C CA . GLY A 1 167 ? -21.005 -7.854 -8.567 1.00 62.69 167 GLY A CA 1
ATOM 1235 C C . GLY A 1 167 ? -21.933 -7.598 -9.756 1.00 62.69 167 GLY A C 1
ATOM 1236 O O . GLY A 1 167 ? -22.084 -8.407 -10.675 1.00 62.69 167 GLY A O 1
ATOM 1237 N N . ALA A 1 168 ? -22.608 -6.447 -9.719 1.00 63.88 168 ALA A N 1
ATOM 1238 C CA . ALA A 1 168 ? -23.570 -6.035 -10.741 1.00 63.88 168 ALA A CA 1
ATOM 1239 C C . ALA A 1 168 ? -22.919 -5.363 -11.964 1.00 63.88 168 ALA A C 1
ATOM 1241 O O . ALA A 1 168 ? -23.597 -5.153 -12.976 1.00 63.88 168 ALA A O 1
ATOM 1242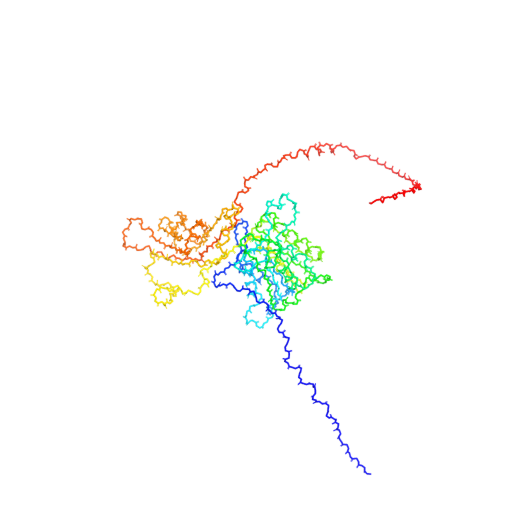 N N . VAL A 1 169 ? -21.640 -4.988 -11.878 1.00 64.12 169 VAL A N 1
ATOM 1243 C CA . VAL A 1 169 ? -20.921 -4.356 -12.983 1.00 64.12 169 VAL A CA 1
ATOM 1244 C C . VAL A 1 169 ? -20.458 -5.448 -13.935 1.00 64.12 169 VAL A C 1
ATOM 1246 O O . VAL A 1 169 ? -19.725 -6.360 -13.568 1.00 64.12 169 VAL A O 1
ATOM 1249 N N . ASN A 1 170 ? -20.897 -5.356 -15.190 1.00 56.31 170 ASN A N 1
ATOM 1250 C CA . ASN A 1 170 ? -20.332 -6.173 -16.251 1.00 56.31 170 ASN A CA 1
ATOM 1251 C C . ASN A 1 170 ? -18.942 -5.619 -16.567 1.00 56.31 170 ASN A C 1
ATOM 1253 O O . ASN A 1 170 ? -18.816 -4.689 -17.365 1.00 56.31 170 ASN A O 1
ATOM 1257 N N . ILE A 1 171 ? -17.929 -6.141 -15.881 1.00 61.34 171 ILE A N 1
ATOM 1258 C CA . ILE A 1 171 ? -16.542 -5.778 -16.135 1.00 61.34 171 ILE A CA 1
ATOM 1259 C C . ILE A 1 171 ? -16.193 -6.311 -17.519 1.00 61.34 171 ILE A C 1
ATOM 1261 O O . ILE A 1 171 ? -16.156 -7.523 -17.761 1.00 61.34 171 ILE A O 1
ATOM 1265 N N . GLU A 1 172 ? -15.989 -5.385 -18.451 1.00 48.56 172 GLU A N 1
ATOM 1266 C CA . GLU A 1 172 ? -15.519 -5.696 -19.791 1.00 48.56 172 GLU A CA 1
ATOM 1267 C C . GLU A 1 172 ? -14.220 -6.512 -19.639 1.00 48.56 172 GLU A C 1
ATOM 1269 O O . GLU A 1 172 ? -13.298 -6.088 -18.952 1.00 48.56 172 GLU A O 1
ATOM 1274 N N . HIS A 1 173 ? -14.187 -7.725 -20.208 1.00 50.69 173 HIS A N 1
ATOM 1275 C CA . HIS A 1 173 ? -13.108 -8.731 -20.107 1.00 50.69 173 HIS A CA 1
ATOM 1276 C C . HIS A 1 173 ? -13.132 -9.725 -18.930 1.00 50.69 173 HIS A C 1
ATOM 1278 O O . HIS A 1 173 ? -12.291 -10.621 -18.904 1.00 50.69 173 HIS A O 1
ATOM 1284 N N . GLY A 1 174 ? -14.128 -9.683 -18.037 1.00 52.38 174 GLY A N 1
ATOM 1285 C CA . GLY A 1 174 ? -14.385 -10.773 -17.079 1.00 52.38 174 GLY A CA 1
ATOM 1286 C C . GLY A 1 174 ? -13.317 -10.975 -15.995 1.00 52.38 174 GLY A C 1
ATOM 1287 O O . GLY A 1 174 ? -13.285 -12.038 -15.375 1.00 52.38 174 GLY A O 1
ATOM 1288 N N . VAL A 1 175 ? -12.449 -9.983 -15.773 1.00 61.84 175 VAL A N 1
ATOM 1289 C CA . VAL A 1 175 ? -11.471 -9.981 -14.677 1.00 61.84 175 VAL A CA 1
ATOM 1290 C C . VAL A 1 175 ? -12.126 -9.326 -13.464 1.00 61.84 175 VAL A C 1
ATOM 1292 O O . VAL A 1 175 ? -12.173 -8.106 -13.360 1.00 61.84 175 VAL A O 1
ATOM 1295 N N . MET A 1 176 ? -12.698 -10.148 -12.590 1.00 72.81 176 MET A N 1
ATOM 1296 C CA . MET A 1 176 ? -13.305 -9.707 -11.328 1.00 72.81 176 MET A CA 1
ATOM 1297 C C . MET A 1 176 ? -12.202 -9.414 -10.306 1.00 72.81 176 MET A C 1
ATOM 1299 O O . MET A 1 176 ? -11.180 -10.102 -10.322 1.00 72.81 176 MET A O 1
ATOM 1303 N N . GLU A 1 177 ? -12.400 -8.421 -9.436 1.00 81.50 177 GLU A N 1
ATOM 1304 C CA . GLU A 1 177 ? -11.553 -8.288 -8.244 1.00 81.50 177 GLU A CA 1
ATOM 1305 C C . GLU A 1 177 ? -12.029 -9.266 -7.163 1.00 81.50 177 GLU A C 1
ATOM 1307 O O . GLU A 1 177 ? -13.225 -9.555 -7.040 1.00 81.50 177 GLU A O 1
ATOM 1312 N N . HIS A 1 178 ? -11.093 -9.821 -6.393 1.00 87.88 178 HIS A N 1
ATOM 1313 C CA . HIS A 1 178 ? -11.407 -10.610 -5.208 1.00 87.88 178 HIS A CA 1
ATOM 1314 C C . HIS A 1 178 ? -10.933 -9.858 -3.963 1.00 87.88 178 HIS A C 1
ATOM 1316 O O . HIS A 1 178 ? -9.763 -10.002 -3.579 1.00 87.88 178 HIS A O 1
ATOM 1322 N N . PRO A 1 179 ? -11.828 -9.079 -3.324 1.00 91.12 179 PRO A N 1
ATOM 1323 C CA . PRO A 1 179 ? -11.527 -8.409 -2.075 1.00 91.12 179 PRO A CA 1
ATOM 1324 C C . PRO A 1 179 ? -11.034 -9.382 -1.007 1.00 91.12 179 PRO A C 1
ATOM 1326 O O . PRO A 1 179 ? -11.498 -10.522 -0.910 1.00 91.12 179 PRO A O 1
ATOM 1329 N N . GLN A 1 180 ? -10.090 -8.919 -0.197 1.00 92.62 180 GLN A N 1
ATOM 1330 C CA . GLN A 1 180 ? -9.440 -9.715 0.835 1.00 92.62 180 GLN A CA 1
ATOM 1331 C C . GLN A 1 180 ? -9.710 -9.156 2.221 1.00 92.62 180 GLN A C 1
ATOM 1333 O O . GLN A 1 180 ? -9.722 -7.943 2.418 1.00 92.62 180 GLN A O 1
ATOM 1338 N N . THR A 1 181 ? -9.814 -10.065 3.184 1.00 94.69 181 THR A N 1
ATOM 1339 C CA . THR A 1 181 ? -9.842 -9.768 4.615 1.00 94.69 181 THR A CA 1
ATOM 1340 C C . THR A 1 181 ? -8.697 -10.521 5.273 1.00 94.69 181 THR A C 1
ATOM 1342 O O . THR A 1 181 ? -8.497 -11.704 5.000 1.00 94.69 181 THR A O 1
ATOM 1345 N N . ALA A 1 182 ? -7.952 -9.857 6.151 1.00 93.81 182 ALA A N 1
ATOM 1346 C CA . ALA A 1 182 ? -6.885 -10.480 6.926 1.00 93.81 182 ALA A CA 1
ATOM 1347 C C . ALA A 1 182 ? -6.895 -9.963 8.366 1.00 93.81 182 ALA A C 1
ATOM 1349 O O . ALA A 1 182 ? -7.302 -8.832 8.637 1.00 93.81 182 ALA A O 1
ATOM 1350 N N . SER A 1 183 ? -6.475 -10.788 9.318 1.00 93.94 183 SER A N 1
ATOM 1351 C CA . SER A 1 183 ? -6.508 -10.432 10.735 1.00 93.94 183 SER A CA 1
ATOM 1352 C C . SER A 1 183 ? -5.495 -11.232 11.551 1.00 93.94 183 SER A C 1
ATOM 1354 O O . SER A 1 183 ? -5.111 -12.342 11.186 1.00 93.94 183 SER A O 1
ATOM 1356 N N . GLY A 1 184 ? -5.055 -10.684 12.688 1.00 90.81 184 GLY A N 1
ATOM 1357 C CA . GLY A 1 184 ? -4.135 -11.380 13.588 1.00 90.81 184 GLY A CA 1
ATOM 1358 C C . GLY A 1 184 ? -4.152 -10.869 15.027 1.00 90.81 184 GLY A C 1
ATOM 1359 O O . GLY A 1 184 ? -4.587 -9.754 15.322 1.00 90.81 184 GLY A O 1
ATOM 1360 N N . ASN A 1 185 ? -3.697 -11.725 15.948 1.00 88.44 185 ASN A N 1
ATOM 1361 C CA . ASN A 1 185 ? -3.654 -11.483 17.400 1.00 88.44 185 ASN A CA 1
ATOM 1362 C C . ASN A 1 185 ? -4.997 -11.020 18.011 1.00 88.44 185 ASN A C 1
ATOM 1364 O O . ASN A 1 185 ? -5.039 -10.100 18.836 1.00 88.44 185 ASN A O 1
ATOM 1368 N N . GLY A 1 186 ? -6.110 -11.650 17.623 1.00 87.62 186 GLY A N 1
ATOM 1369 C CA . GLY A 1 186 ? -7.451 -11.225 18.058 1.00 87.62 186 GLY A CA 1
ATOM 1370 C C . GLY A 1 186 ? -8.079 -10.142 17.188 1.00 87.62 186 GLY A C 1
ATOM 1371 O O . GLY A 1 186 ? -8.886 -9.357 17.686 1.00 87.62 186 GLY A O 1
ATOM 1372 N N . GLY A 1 187 ? -7.634 -10.044 15.933 1.00 89.06 187 GLY A N 1
ATOM 1373 C CA . GLY A 1 187 ? -8.130 -9.095 14.942 1.00 89.06 187 GLY A CA 1
ATOM 1374 C C . GLY A 1 187 ? -9.616 -9.249 14.617 1.00 89.06 187 GLY A C 1
ATOM 1375 O O . GLY A 1 187 ? -10.305 -8.253 14.430 1.00 89.06 187 GLY A O 1
ATOM 1376 N N . ASP A 1 188 ? -10.120 -10.481 14.666 1.00 88.06 188 ASP A N 1
ATOM 1377 C CA . ASP A 1 188 ? -11.539 -10.847 14.569 1.00 88.06 188 ASP A CA 1
ATOM 1378 C C . ASP A 1 188 ? -12.436 -10.120 15.588 1.00 88.06 188 ASP A C 1
ATOM 1380 O O . ASP A 1 188 ? -13.608 -9.868 15.329 1.00 88.06 188 ASP A O 1
ATOM 1384 N N . GLY A 1 189 ? -11.896 -9.740 16.748 1.00 90.81 189 GLY A N 1
ATOM 1385 C CA . GLY A 1 189 ? -12.591 -8.977 17.784 1.00 90.81 189 GLY A CA 1
ATOM 1386 C C . GLY A 1 189 ? -12.429 -7.456 17.685 1.00 90.81 189 GLY A C 1
ATOM 1387 O O . GLY A 1 189 ? -12.837 -6.743 18.609 1.00 90.81 189 GLY A O 1
ATOM 1388 N N . VAL A 1 190 ? -11.783 -6.934 16.637 1.00 94.31 190 VAL A N 1
ATOM 1389 C CA . VAL A 1 190 ? -11.580 -5.490 16.461 1.00 94.31 190 VAL A CA 1
ATOM 1390 C C . VAL A 1 190 ? -12.889 -4.822 16.045 1.00 94.31 190 VAL A C 1
ATOM 1392 O O . VAL A 1 190 ? -13.564 -5.232 15.106 1.00 94.31 190 VAL A O 1
ATOM 1395 N N . SER A 1 191 ? -13.228 -3.732 16.733 1.00 95.44 191 SER A N 1
ATOM 1396 C CA . SER A 1 191 ? -14.379 -2.889 16.398 1.00 95.44 191 SER A CA 1
ATOM 1397 C C . SER A 1 191 ? -13.940 -1.483 16.010 1.00 95.44 191 SER A C 1
ATOM 1399 O O . SER A 1 191 ? -12.851 -1.018 16.376 1.00 95.44 191 SER A O 1
ATOM 1401 N N . TRP A 1 192 ? -14.826 -0.767 15.323 1.00 94.81 192 TRP A N 1
ATOM 1402 C CA . TRP A 1 192 ? -14.651 0.651 15.011 1.00 94.81 192 TRP A CA 1
ATOM 1403 C C . TRP A 1 192 ? -14.687 1.564 16.246 1.00 94.81 192 TRP A C 1
ATOM 1405 O O . TRP A 1 192 ? -14.401 2.748 16.132 1.00 94.81 192 TRP A O 1
ATOM 1415 N N . GLY A 1 193 ? -15.043 1.071 17.439 1.00 88.44 193 GLY A N 1
ATOM 1416 C CA . GLY A 1 193 ? -15.111 1.911 18.646 1.00 88.44 193 GLY A CA 1
ATOM 1417 C C . GLY A 1 193 ? -16.211 2.984 18.596 1.00 88.44 193 GLY A C 1
ATOM 1418 O O . GLY A 1 193 ? -16.119 4.017 19.269 1.00 88.44 193 GLY A O 1
ATOM 1419 N N . ILE A 1 194 ? -17.258 2.765 17.793 1.00 86.81 194 ILE A N 1
ATOM 1420 C CA . ILE A 1 194 ? -18.406 3.675 17.685 1.00 86.81 194 ILE A CA 1
ATOM 1421 C C . ILE A 1 194 ? -19.098 3.770 19.045 1.00 86.81 194 ILE A C 1
ATOM 1423 O O . ILE A 1 194 ? -19.479 2.767 19.643 1.00 86.81 194 ILE A O 1
ATOM 1427 N N . GLY A 1 195 ? -19.242 4.993 19.555 1.00 81.75 195 GLY A N 1
ATOM 1428 C CA . GLY A 1 195 ? -19.860 5.248 20.860 1.00 81.75 195 GLY A CA 1
ATOM 1429 C C . GLY A 1 195 ? -18.979 4.965 22.086 1.00 81.75 195 GLY A C 1
ATOM 1430 O O . GLY A 1 195 ? -19.397 5.296 23.196 1.00 81.75 195 GLY A O 1
ATOM 1431 N N . ASP A 1 196 ? -17.760 4.434 21.930 1.00 88.38 196 ASP A N 1
ATOM 1432 C CA . ASP A 1 196 ? -16.819 4.278 23.047 1.00 88.38 196 ASP A CA 1
ATOM 1433 C C . ASP A 1 196 ? -16.131 5.609 23.364 1.00 88.38 196 ASP A C 1
ATOM 1435 O O . ASP A 1 196 ? -15.117 5.956 22.768 1.00 88.38 196 ASP A O 1
ATOM 1439 N N . ALA A 1 197 ? -16.655 6.343 24.345 1.00 85.00 197 ALA A N 1
ATOM 1440 C CA . ALA A 1 197 ? -16.127 7.644 24.750 1.00 85.00 197 ALA A CA 1
ATOM 1441 C C . ALA A 1 197 ? -14.669 7.632 25.253 1.00 85.00 197 ALA A C 1
ATOM 1443 O O . ALA A 1 197 ? -14.097 8.708 25.418 1.00 85.00 197 ALA A O 1
ATOM 1444 N N . THR A 1 198 ? -14.083 6.460 25.518 1.00 89.25 198 THR A N 1
ATOM 1445 C CA . THR A 1 198 ? -12.709 6.331 26.024 1.00 89.25 198 THR A CA 1
ATOM 1446 C C . THR A 1 198 ? -11.671 6.059 24.947 1.00 89.25 198 THR A C 1
ATOM 1448 O O . THR A 1 198 ? -10.486 6.139 25.243 1.00 89.25 198 THR A O 1
ATOM 1451 N N . THR A 1 199 ? -12.096 5.764 23.716 1.00 94.38 199 THR A N 1
ATOM 1452 C CA . THR A 1 199 ? -11.169 5.463 22.623 1.00 94.38 199 THR A CA 1
ATOM 1453 C C . THR A 1 199 ? -10.900 6.691 21.763 1.00 94.38 199 THR A C 1
ATOM 1455 O O . THR A 1 199 ? -11.839 7.354 21.302 1.00 94.38 199 THR A O 1
ATOM 1458 N N . GLU A 1 200 ? -9.617 6.969 21.534 1.00 96.75 200 GLU A N 1
ATOM 1459 C CA . GLU A 1 200 ? -9.136 7.908 20.519 1.00 96.75 200 GLU A CA 1
ATOM 1460 C C . GLU A 1 200 ? -8.752 7.185 19.221 1.00 96.75 200 GLU A C 1
ATOM 1462 O O . GLU A 1 200 ? -8.449 5.990 19.212 1.00 96.75 200 GLU A O 1
ATOM 1467 N N . HIS A 1 201 ? -8.696 7.929 18.115 1.00 97.25 201 HIS A N 1
ATOM 1468 C CA . HIS A 1 201 ? -8.374 7.373 16.801 1.00 97.25 201 HIS A CA 1
ATOM 1469 C C . HIS A 1 201 ? -7.343 8.252 16.083 1.00 97.25 201 HIS A C 1
ATOM 1471 O O . HIS A 1 201 ? -7.560 9.450 15.899 1.00 97.25 201 HIS A O 1
ATOM 1477 N N . SER A 1 202 ? -6.217 7.666 15.675 1.00 98.06 202 SER A N 1
ATOM 1478 C CA . SER A 1 202 ? -5.291 8.261 14.705 1.00 98.06 202 SER A CA 1
ATOM 1479 C C . SER A 1 202 ? -5.624 7.705 13.327 1.00 98.06 202 SER A C 1
ATOM 1481 O O . SER A 1 202 ? -5.510 6.500 13.120 1.00 98.06 202 SER A O 1
ATOM 1483 N N . VAL A 1 203 ? -6.021 8.566 12.392 1.00 98.38 203 VAL A N 1
ATOM 1484 C CA . VAL A 1 203 ? -6.434 8.154 11.046 1.00 98.38 203 VAL A CA 1
ATOM 1485 C C . VAL A 1 203 ? -5.495 8.755 10.011 1.00 98.38 203 VAL A C 1
ATOM 1487 O O . VAL A 1 203 ? -5.255 9.964 10.010 1.00 98.38 203 VAL A O 1
ATOM 1490 N N . VAL A 1 204 ? -4.999 7.908 9.119 1.00 98.62 204 VAL A N 1
ATOM 1491 C CA . VAL A 1 204 ? -4.285 8.274 7.898 1.00 98.62 204 VAL A CA 1
ATOM 1492 C C . VAL A 1 204 ? -5.152 7.844 6.725 1.00 98.62 204 VAL A C 1
ATOM 1494 O O . VAL A 1 204 ? -5.463 6.666 6.610 1.00 98.62 204 VAL A O 1
ATOM 1497 N N . ALA A 1 205 ? -5.550 8.788 5.876 1.00 98.44 205 ALA A N 1
ATOM 1498 C CA . ALA A 1 205 ? -6.217 8.508 4.606 1.00 98.44 205 ALA A CA 1
ATOM 1499 C C . ALA A 1 205 ? -5.358 9.084 3.475 1.00 98.44 205 ALA A C 1
ATOM 1501 O O . ALA A 1 205 ? -5.143 10.294 3.421 1.00 98.44 205 ALA A O 1
ATOM 1502 N N . PHE A 1 206 ? -4.808 8.246 2.608 1.00 98.31 206 PHE A N 1
ATOM 1503 C CA . PHE A 1 206 ? -3.794 8.675 1.650 1.00 98.31 206 PHE A CA 1
ATOM 1504 C C . PHE A 1 206 ? -4.099 8.194 0.236 1.00 98.31 206 PHE A C 1
ATOM 1506 O O . PHE A 1 206 ? -4.506 7.053 0.045 1.00 98.31 206 PHE A O 1
ATOM 1513 N N . SER A 1 207 ? -3.825 9.062 -0.736 1.00 95.31 207 SER A N 1
ATOM 1514 C CA . SER A 1 207 ? -3.655 8.709 -2.139 1.00 95.31 207 SER A CA 1
ATOM 1515 C C . SER A 1 207 ? -2.444 9.418 -2.724 1.00 95.31 207 SER A C 1
ATOM 1517 O O . SER A 1 207 ? -2.272 10.631 -2.553 1.00 95.31 207 SER A O 1
ATOM 1519 N N . GLY A 1 208 ? -1.630 8.666 -3.461 1.00 88.81 208 GLY A N 1
ATOM 1520 C CA . GLY A 1 208 ? -0.564 9.217 -4.289 1.00 88.81 208 GLY A CA 1
ATOM 1521 C C . GLY A 1 208 ? -1.064 9.872 -5.572 1.00 88.81 208 GLY A C 1
ATOM 1522 O O . GLY A 1 208 ? -0.403 10.768 -6.089 1.00 88.81 208 GLY A O 1
ATOM 1523 N N . SER A 1 209 ? -2.247 9.465 -6.040 1.00 85.00 209 SER A N 1
ATOM 1524 C CA . SER A 1 209 ? -2.923 10.014 -7.214 1.00 85.00 209 SER A CA 1
ATOM 1525 C C . SER A 1 209 ? -3.801 11.210 -6.841 1.00 85.00 209 SER A C 1
ATOM 1527 O O . SER A 1 209 ? -4.427 11.229 -5.771 1.00 85.00 209 SER A O 1
ATOM 1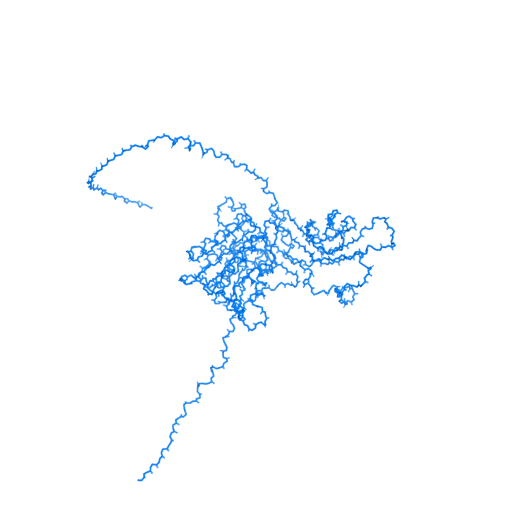529 N N . ALA A 1 210 ? -3.853 12.204 -7.728 1.00 86.06 210 ALA A N 1
ATOM 1530 C CA . ALA A 1 210 ? -4.765 13.342 -7.654 1.00 86.06 210 ALA A CA 1
ATOM 1531 C C . ALA A 1 210 ? -6.079 13.127 -8.426 1.00 86.06 210 ALA A C 1
ATOM 1533 O O . ALA A 1 210 ? -6.910 14.036 -8.492 1.00 86.06 210 ALA A O 1
ATOM 1534 N N . GLU A 1 211 ? -6.274 11.944 -9.009 1.00 85.44 211 GLU A N 1
ATOM 1535 C CA . GLU A 1 211 ? -7.454 11.626 -9.802 1.00 85.44 211 GLU A CA 1
ATOM 1536 C C . GLU A 1 211 ? -8.750 11.721 -8.979 1.00 85.44 211 GLU A C 1
ATOM 1538 O O . GLU A 1 211 ? -8.768 11.341 -7.801 1.00 85.44 211 GLU A O 1
ATOM 1543 N N . PRO A 1 212 ? -9.865 12.185 -9.584 1.00 87.81 212 PRO A N 1
ATOM 1544 C CA . PRO A 1 212 ? -11.119 12.413 -8.870 1.00 87.81 212 PRO A CA 1
ATOM 1545 C C . PRO A 1 212 ? -11.618 11.207 -8.074 1.00 87.81 212 PRO A C 1
ATOM 1547 O O . PRO A 1 212 ? -12.127 11.381 -6.970 1.00 87.81 212 PRO A O 1
ATOM 1550 N N . ARG A 1 213 ? -11.465 9.993 -8.608 1.00 88.25 213 ARG A N 1
ATOM 1551 C CA . ARG A 1 213 ? -11.889 8.749 -7.956 1.00 88.25 213 ARG A CA 1
ATOM 1552 C C . ARG A 1 213 ? -11.173 8.521 -6.622 1.00 88.25 213 ARG A C 1
ATOM 1554 O O . ARG A 1 213 ? -11.821 8.446 -5.580 1.00 88.25 213 ARG A O 1
ATOM 1561 N N . HIS A 1 214 ? -9.841 8.530 -6.644 1.00 91.88 214 HIS A N 1
ATOM 1562 C CA . HIS A 1 214 ? -9.006 8.336 -5.456 1.00 91.88 214 HIS A CA 1
ATOM 1563 C C . HIS A 1 214 ? -9.090 9.521 -4.482 1.00 91.88 214 HIS A C 1
ATOM 1565 O O . HIS A 1 214 ? -9.026 9.358 -3.261 1.00 91.88 214 HIS A O 1
ATOM 1571 N N . ALA A 1 215 ? -9.295 10.734 -5.003 1.00 92.31 215 ALA A N 1
ATOM 1572 C CA . ALA A 1 215 ? -9.586 11.906 -4.187 1.00 92.31 215 ALA A CA 1
ATOM 1573 C C . ALA A 1 215 ? -10.892 11.735 -3.391 1.00 92.31 215 ALA A C 1
ATOM 1575 O O . ALA A 1 215 ? -10.914 11.981 -2.182 1.00 92.31 215 ALA A O 1
ATOM 1576 N N . ASN A 1 216 ? -11.961 11.280 -4.054 1.00 94.50 216 ASN A N 1
ATOM 1577 C CA . ASN A 1 216 ? -13.261 11.049 -3.426 1.00 94.50 216 ASN A CA 1
ATOM 1578 C C . ASN A 1 216 ? -13.180 9.950 -2.365 1.00 94.50 216 ASN A C 1
ATOM 1580 O O . ASN A 1 216 ? -13.722 10.125 -1.282 1.00 94.50 216 ASN A O 1
ATOM 1584 N N . ASP A 1 217 ? -12.461 8.864 -2.631 1.00 96.06 217 ASP A N 1
ATOM 1585 C CA . ASP A 1 217 ? -12.186 7.804 -1.660 1.00 96.06 217 ASP A CA 1
ATOM 1586 C C . ASP A 1 217 ? -11.568 8.327 -0.361 1.00 96.06 217 ASP A C 1
ATOM 1588 O O . ASP A 1 217 ? -12.113 8.131 0.729 1.00 96.06 217 ASP A O 1
ATOM 1592 N N . VAL A 1 218 ? -10.434 9.027 -0.479 1.00 97.56 218 VAL A N 1
ATOM 1593 C CA . VAL A 1 218 ? -9.717 9.603 0.666 1.00 97.56 218 VAL A CA 1
ATOM 1594 C C . VAL A 1 218 ? -10.618 10.577 1.419 1.00 97.56 218 VAL A C 1
ATOM 1596 O O . VAL A 1 218 ? -10.683 10.533 2.650 1.00 97.56 218 VAL A O 1
ATOM 1599 N N . GLN A 1 219 ? -11.340 11.437 0.696 1.00 96.62 219 GLN A N 1
ATOM 1600 C CA . GLN A 1 219 ? -12.246 12.415 1.288 1.00 96.62 219 GLN A CA 1
ATOM 1601 C C . GLN A 1 219 ? -13.424 11.749 2.013 1.00 96.62 219 GLN A C 1
ATOM 1603 O O . GLN A 1 219 ? -13.723 12.114 3.152 1.00 96.62 219 GLN A O 1
ATOM 1608 N N . ASN A 1 220 ? -14.085 10.778 1.384 1.00 96.81 220 ASN A N 1
ATOM 1609 C CA . ASN A 1 220 ? -15.257 10.095 1.923 1.00 96.81 220 ASN A CA 1
ATOM 1610 C C . ASN A 1 220 ? -14.886 9.257 3.149 1.00 96.81 220 ASN A C 1
ATOM 1612 O O . ASN A 1 220 ? -15.590 9.315 4.161 1.00 96.81 220 ASN A O 1
ATOM 1616 N N . PHE A 1 221 ? -13.759 8.539 3.107 1.00 97.94 221 PHE A N 1
ATOM 1617 C CA . PHE A 1 221 ? -13.271 7.773 4.250 1.00 97.94 221 PHE A CA 1
ATOM 1618 C C . PHE A 1 221 ? -12.911 8.699 5.420 1.00 97.94 221 PHE A C 1
ATOM 1620 O O . PHE A 1 221 ? -13.407 8.525 6.536 1.00 97.94 221 PHE A O 1
ATOM 1627 N N . ALA A 1 222 ? -12.128 9.753 5.157 1.00 97.50 222 ALA A N 1
ATOM 1628 C CA . ALA A 1 222 ? -11.753 10.744 6.163 1.00 97.50 222 ALA A CA 1
ATOM 1629 C C . ALA A 1 222 ? -12.982 11.404 6.810 1.00 97.50 222 ALA A C 1
ATOM 1631 O O . ALA A 1 222 ? -13.066 11.493 8.039 1.00 97.50 222 ALA A O 1
ATOM 1632 N N . GLN A 1 223 ? -13.960 11.825 6.002 1.00 97.25 223 GLN A N 1
ATOM 1633 C CA . GLN A 1 223 ? -15.203 12.426 6.484 1.00 97.25 223 GLN A CA 1
ATOM 1634 C C . GLN A 1 223 ? -16.035 11.432 7.303 1.00 97.25 223 GLN A C 1
ATOM 1636 O O . GLN A 1 223 ? -16.612 11.812 8.323 1.00 97.25 223 GLN A O 1
ATOM 1641 N N . THR A 1 224 ? -16.079 10.162 6.901 1.00 96.94 224 THR A N 1
ATOM 1642 C CA . THR A 1 224 ? -16.791 9.106 7.633 1.00 96.94 224 THR A CA 1
ATOM 1643 C C . THR A 1 224 ? -16.174 8.879 9.007 1.00 96.94 224 THR A C 1
ATOM 1645 O O . THR A 1 224 ? -16.892 8.906 10.008 1.00 96.94 224 THR A O 1
ATOM 1648 N N . CYS A 1 225 ? -14.844 8.786 9.100 1.00 97.00 225 CYS A N 1
ATOM 1649 C CA . CYS A 1 225 ? -14.139 8.715 10.381 1.00 97.00 225 CYS A CA 1
ATOM 1650 C C . CYS A 1 225 ? -14.410 9.942 11.268 1.00 97.00 225 CYS A C 1
ATOM 1652 O O . CYS A 1 225 ? -14.676 9.798 12.465 1.00 97.00 225 CYS A O 1
ATOM 1654 N N . GLN A 1 226 ? -14.392 11.152 10.695 1.00 96.19 226 GLN A N 1
ATOM 1655 C CA . GLN A 1 226 ? -14.716 12.380 11.431 1.00 96.19 226 GLN A CA 1
ATOM 1656 C C . GLN A 1 226 ? -16.161 12.383 11.941 1.00 96.19 226 GLN A C 1
ATOM 1658 O O . GLN A 1 226 ? -16.404 12.763 13.084 1.00 96.19 226 GLN A O 1
ATOM 1663 N N . ASN A 1 227 ? -17.121 11.934 11.132 1.00 94.94 227 ASN A N 1
ATOM 1664 C CA . ASN A 1 227 ? -18.530 11.869 11.518 1.00 94.94 227 ASN A CA 1
ATOM 1665 C C . ASN A 1 227 ? -18.773 10.827 12.617 1.00 94.94 227 ASN A C 1
ATOM 1667 O O . ASN A 1 227 ? -19.510 11.085 13.567 1.00 94.94 227 ASN A O 1
ATOM 1671 N N . MET A 1 228 ? -18.137 9.662 12.493 1.00 94.50 228 MET A N 1
ATOM 1672 C CA . MET A 1 228 ? -18.286 8.530 13.404 1.00 94.50 228 MET A CA 1
ATOM 1673 C C . MET A 1 228 ? -17.702 8.813 14.797 1.00 94.50 228 MET A C 1
ATOM 1675 O O . MET A 1 228 ? -18.302 8.454 15.815 1.00 94.50 228 MET A O 1
ATOM 1679 N N . TRP A 1 229 ? -16.540 9.466 14.865 1.00 95.25 229 TRP A N 1
ATOM 1680 C CA . TRP A 1 229 ? -15.802 9.653 16.121 1.00 95.25 229 TRP A CA 1
ATOM 1681 C C . TRP A 1 229 ? -15.795 11.095 16.641 1.00 95.25 229 TRP A C 1
ATOM 1683 O O . TRP A 1 229 ? -15.519 11.320 17.826 1.00 95.25 229 TRP A O 1
ATOM 1693 N N . GLY A 1 230 ? -16.138 12.076 15.805 1.00 91.88 230 GLY A N 1
ATOM 1694 C CA . GLY A 1 230 ? -16.141 13.494 16.153 1.00 91.88 230 GLY A CA 1
ATOM 1695 C C . GLY A 1 230 ? -14.761 13.980 16.599 1.00 91.88 230 GLY A C 1
ATOM 1696 O O . GLY A 1 230 ? -13.738 13.621 16.023 1.00 91.88 230 GLY A O 1
ATOM 1697 N N . GLY A 1 231 ? -14.720 14.760 17.684 1.00 90.44 231 GLY A N 1
ATOM 1698 C CA . GLY A 1 231 ? -13.477 15.317 18.241 1.00 90.44 231 GLY A CA 1
ATOM 1699 C C . GLY A 1 231 ? -12.470 14.296 18.794 1.00 90.44 231 GLY A C 1
ATOM 1700 O O . GLY A 1 231 ? -11.445 14.709 19.323 1.00 90.44 231 GLY A O 1
ATOM 1701 N N . ARG A 1 232 ? -12.755 12.989 18.703 1.00 93.25 232 ARG A N 1
ATOM 1702 C CA . ARG A 1 232 ? -11.851 11.896 19.105 1.00 93.25 232 ARG A CA 1
ATOM 1703 C C . ARG A 1 232 ? -11.024 11.340 17.943 1.00 93.25 232 ARG A C 1
ATOM 1705 O O . ARG A 1 232 ? -10.137 10.520 18.172 1.00 93.25 232 ARG A O 1
ATOM 1712 N N . ALA A 1 233 ? -11.311 11.763 16.711 1.00 95.00 233 ALA A N 1
ATOM 1713 C CA . ALA A 1 233 ? -10.515 11.416 15.544 1.00 95.00 233 ALA A CA 1
ATOM 1714 C C . ALA A 1 233 ? -9.487 12.504 15.238 1.00 95.00 233 ALA A C 1
ATOM 1716 O O . ALA A 1 233 ? -9.835 13.658 14.993 1.00 95.00 233 ALA A O 1
ATOM 1717 N N . ASN A 1 234 ? -8.219 12.110 15.187 1.00 96.81 234 ASN A N 1
ATOM 1718 C CA . ASN A 1 234 ? -7.161 12.890 14.569 1.00 96.81 234 ASN A CA 1
ATOM 1719 C C . ASN A 1 234 ? -6.958 12.380 13.139 1.00 96.81 234 ASN A C 1
ATOM 1721 O O . ASN A 1 234 ? -6.239 11.401 12.931 1.00 96.81 234 ASN A O 1
ATOM 1725 N N . VAL A 1 235 ? -7.643 13.005 12.180 1.00 97.62 235 VAL A N 1
ATOM 1726 C CA . VAL A 1 235 ? -7.629 12.584 10.774 1.00 97.62 235 VAL A CA 1
ATOM 1727 C C . VAL A 1 235 ? -6.634 13.412 9.977 1.00 97.62 235 VAL A C 1
ATOM 1729 O O . VAL A 1 235 ? -6.797 14.623 9.847 1.00 97.62 235 VAL A O 1
ATOM 1732 N N . ASN A 1 236 ? -5.638 12.738 9.409 1.00 97.75 236 ASN A N 1
ATOM 1733 C CA . ASN A 1 236 ? -4.711 13.305 8.442 1.00 97.75 236 ASN A CA 1
ATOM 1734 C C . ASN A 1 236 ? -5.011 12.688 7.078 1.00 97.75 236 ASN A C 1
ATOM 1736 O O . ASN A 1 236 ? -4.869 11.478 6.904 1.00 97.75 236 ASN A O 1
ATOM 1740 N N . SER A 1 237 ? -5.427 13.517 6.123 1.00 97.62 237 SER A N 1
ATOM 1741 C CA . SER A 1 237 ? -5.773 13.069 4.777 1.00 97.62 237 SER A CA 1
ATOM 1742 C C . SER A 1 237 ? -4.961 13.796 3.713 1.00 97.62 237 SER A C 1
ATOM 1744 O O . SER A 1 237 ? -4.853 15.023 3.770 1.00 97.62 237 SER A O 1
ATOM 1746 N N . VAL A 1 238 ? -4.426 13.062 2.738 1.00 97.62 238 VAL A N 1
ATOM 1747 C CA . VAL A 1 238 ? -3.668 13.613 1.605 1.00 97.62 238 VAL A CA 1
ATOM 1748 C C . VAL A 1 238 ? -4.079 12.918 0.311 1.00 97.62 238 VAL A C 1
ATOM 1750 O O . VAL A 1 238 ? -4.233 11.703 0.270 1.00 97.62 238 VAL A O 1
ATOM 1753 N N . THR A 1 239 ? -4.200 13.708 -0.750 1.00 94.69 239 THR A N 1
ATOM 1754 C CA . THR A 1 239 ? -4.426 13.262 -2.126 1.00 94.69 239 THR A CA 1
ATOM 1755 C C . THR A 1 239 ? -3.330 13.869 -3.005 1.00 94.69 239 THR A C 1
ATOM 1757 O O . THR A 1 239 ? -2.937 15.016 -2.772 1.00 94.69 239 THR A O 1
ATOM 1760 N N . GLY A 1 240 ? -2.814 13.127 -3.988 1.00 91.56 240 GLY A N 1
ATOM 1761 C CA . GLY A 1 240 ? -1.650 13.551 -4.775 1.00 91.56 240 GLY A CA 1
ATOM 1762 C C . GLY A 1 240 ? -0.356 13.625 -3.951 1.00 91.56 240 GLY A C 1
ATOM 1763 O O . GLY A 1 240 ? 0.467 14.522 -4.166 1.00 91.56 240 GLY A O 1
ATOM 1764 N N . GLY A 1 241 ? -0.225 12.769 -2.933 1.00 92.31 241 GLY A N 1
ATOM 1765 C CA . GLY A 1 241 ? 0.863 12.817 -1.960 1.00 92.31 241 GLY A CA 1
ATOM 1766 C C . GLY A 1 241 ? 2.167 12.175 -2.431 1.00 92.31 241 GLY A C 1
ATOM 1767 O O . GLY A 1 241 ? 2.186 11.321 -3.316 1.00 92.31 241 GLY A O 1
ATOM 1768 N N . THR A 1 242 ? 3.275 12.578 -1.814 1.00 91.00 242 THR A N 1
ATOM 1769 C CA . THR A 1 242 ? 4.600 11.988 -2.048 1.00 91.00 242 THR A CA 1
ATOM 1770 C C . THR A 1 242 ? 4.851 10.755 -1.183 1.00 91.00 242 THR A C 1
ATOM 1772 O O . THR A 1 242 ? 4.226 10.575 -0.134 1.00 91.00 242 THR A O 1
ATOM 1775 N N . ARG A 1 243 ? 5.849 9.954 -1.570 1.00 92.94 243 ARG A N 1
ATOM 1776 C CA . ARG A 1 243 ? 6.360 8.816 -0.796 1.00 92.94 243 ARG A CA 1
ATOM 1777 C C . ARG A 1 243 ? 6.701 9.218 0.637 1.00 92.94 243 ARG A C 1
ATOM 1779 O O . ARG A 1 243 ? 6.242 8.595 1.592 1.00 92.94 243 ARG A O 1
ATOM 1786 N N . GLN A 1 244 ? 7.476 10.294 0.802 1.00 94.50 244 GLN A N 1
ATOM 1787 C CA . GLN A 1 244 ? 7.882 10.754 2.132 1.00 94.50 244 GLN A CA 1
ATOM 1788 C C . GLN A 1 244 ? 6.681 11.223 2.964 1.00 94.50 244 GLN A C 1
ATOM 1790 O O . GLN A 1 244 ? 6.640 10.963 4.163 1.00 94.50 244 GLN A O 1
ATOM 1795 N N . GLN A 1 245 ? 5.688 11.870 2.344 1.00 97.12 245 GLN A N 1
ATOM 1796 C CA . GLN A 1 245 ? 4.473 12.283 3.047 1.00 97.12 245 GLN A CA 1
ATOM 1797 C C . GLN A 1 245 ? 3.694 11.082 3.590 1.00 97.12 245 GLN A C 1
ATOM 1799 O O . GLN A 1 245 ? 3.291 11.127 4.750 1.00 97.12 245 GLN A O 1
ATOM 1804 N N . LEU A 1 246 ? 3.522 10.011 2.803 1.00 97.38 246 LEU A N 1
ATOM 1805 C CA . LEU A 1 246 ? 2.874 8.782 3.273 1.00 97.38 246 LEU A CA 1
ATOM 1806 C C . LEU A 1 246 ? 3.613 8.196 4.483 1.00 97.38 246 LEU A C 1
ATOM 1808 O O . LEU A 1 246 ? 3.010 8.000 5.542 1.00 97.38 246 LEU A O 1
ATOM 1812 N N . LEU A 1 247 ? 4.924 7.978 4.349 1.00 97.75 247 LEU A N 1
ATOM 1813 C CA . LEU A 1 247 ? 5.748 7.393 5.411 1.00 97.75 247 LEU A CA 1
ATOM 1814 C C . LEU A 1 247 ? 5.728 8.251 6.686 1.00 97.75 247 LEU A C 1
ATOM 1816 O O . LEU A 1 247 ? 5.550 7.716 7.781 1.00 97.75 247 LEU A O 1
ATOM 1820 N N . ASP A 1 248 ? 5.830 9.577 6.560 1.00 98.06 248 ASP A N 1
ATOM 1821 C CA . ASP A 1 248 ? 5.781 10.499 7.697 1.00 98.06 248 ASP A CA 1
ATOM 1822 C C . ASP A 1 248 ? 4.402 10.516 8.365 1.00 98.06 248 ASP A C 1
ATOM 1824 O O . ASP A 1 248 ? 4.314 10.521 9.594 1.00 98.06 248 ASP A O 1
ATOM 1828 N N . MET A 1 249 ? 3.311 10.530 7.592 1.00 98.06 249 MET A N 1
ATOM 1829 C CA . MET A 1 249 ? 1.948 10.508 8.136 1.00 98.06 249 MET A CA 1
ATOM 1830 C C . MET A 1 249 ? 1.701 9.238 8.948 1.00 98.06 249 MET A C 1
ATOM 1832 O O . MET A 1 249 ? 1.214 9.320 10.077 1.00 98.06 249 MET A O 1
ATOM 1836 N N . VAL A 1 250 ? 2.077 8.083 8.397 1.00 98.31 250 VAL A N 1
ATOM 1837 C CA . VAL A 1 250 ? 1.931 6.776 9.044 1.00 98.31 250 VAL A CA 1
ATOM 1838 C C . VAL A 1 250 ? 2.801 6.683 10.293 1.00 98.31 250 VAL A C 1
ATOM 1840 O O . VAL A 1 250 ? 2.285 6.386 11.372 1.00 98.31 250 VAL A O 1
ATOM 1843 N N . ALA A 1 251 ? 4.091 7.014 10.187 1.00 97.62 251 ALA A N 1
ATOM 1844 C CA . ALA A 1 251 ? 5.016 6.981 11.316 1.00 97.62 251 ALA A CA 1
ATOM 1845 C C . ALA A 1 251 ? 4.563 7.909 12.454 1.00 97.62 251 ALA A C 1
ATOM 1847 O O . ALA A 1 251 ? 4.578 7.523 13.625 1.00 97.62 251 ALA A O 1
ATOM 1848 N N . ASN A 1 252 ? 4.113 9.125 12.123 1.00 97.19 252 ASN A N 1
ATOM 1849 C CA . ASN A 1 252 ? 3.607 10.072 13.113 1.00 97.19 252 ASN A CA 1
ATOM 1850 C C . ASN A 1 252 ? 2.306 9.577 13.753 1.00 97.19 252 ASN A C 1
ATOM 1852 O O . ASN A 1 252 ? 2.174 9.641 14.973 1.00 97.19 252 ASN A O 1
ATOM 1856 N N . ALA A 1 253 ? 1.359 9.056 12.971 1.00 97.38 253 ALA A N 1
ATOM 1857 C CA . ALA A 1 253 ? 0.110 8.513 13.498 1.00 97.38 253 ALA A CA 1
ATOM 1858 C C . ALA A 1 253 ? 0.357 7.332 14.452 1.00 97.38 253 ALA A C 1
ATOM 1860 O O . ALA A 1 253 ? -0.200 7.316 15.554 1.00 97.38 253 ALA A O 1
ATOM 1861 N N . ALA A 1 254 ? 1.228 6.394 14.063 1.00 97.25 254 ALA A N 1
ATOM 1862 C CA . ALA A 1 254 ? 1.589 5.212 14.844 1.00 97.25 254 ALA A CA 1
ATOM 1863 C C . ALA A 1 254 ? 2.292 5.568 16.165 1.00 97.25 254 ALA A C 1
ATOM 1865 O O . ALA A 1 254 ? 1.926 5.038 17.215 1.00 97.25 254 ALA A O 1
ATOM 1866 N N . ARG A 1 255 ? 3.225 6.532 16.146 1.00 95.69 255 ARG A N 1
ATOM 1867 C CA . ARG A 1 255 ? 4.012 6.951 17.324 1.00 95.69 255 ARG A CA 1
ATOM 1868 C C . ARG A 1 255 ? 3.177 7.432 18.505 1.00 95.69 255 ARG A C 1
ATOM 1870 O O . ARG A 1 255 ? 3.614 7.320 19.650 1.00 95.69 255 ARG A O 1
ATOM 1877 N N . TYR A 1 256 ? 1.988 7.962 18.240 1.00 90.62 256 TYR A N 1
ATOM 1878 C CA . TYR A 1 256 ? 1.093 8.487 19.270 1.00 90.62 256 TYR A CA 1
ATOM 1879 C C . TYR A 1 256 ? -0.061 7.538 19.625 1.00 90.62 256 TYR A C 1
ATOM 1881 O O . TYR A 1 256 ? -0.973 7.951 20.339 1.00 90.62 256 TYR A O 1
ATOM 1889 N N . CYS A 1 257 ? -0.051 6.289 19.143 1.00 92.81 257 CYS A N 1
ATOM 1890 C CA . CYS A 1 257 ? -1.094 5.303 19.436 1.00 92.81 257 CYS A CA 1
ATOM 1891 C C . CYS A 1 257 ? -0.820 4.539 20.739 1.00 92.81 257 CYS A C 1
ATOM 1893 O O . CYS A 1 257 ? -0.140 3.518 20.734 1.00 92.81 257 CYS A O 1
ATOM 1895 N N . HIS A 1 258 ? -1.362 5.040 21.849 1.00 91.31 258 HIS A N 1
ATOM 1896 C CA . HIS A 1 258 ? -1.325 4.391 23.164 1.00 91.31 258 HIS A CA 1
ATOM 1897 C C . HIS A 1 258 ? -2.499 3.413 23.372 1.00 91.31 258 HIS A C 1
ATOM 1899 O O . HIS A 1 258 ? -3.223 3.080 22.433 1.00 91.31 258 HIS A O 1
ATOM 1905 N N . SER A 1 259 ? -2.653 2.877 24.589 1.00 91.12 259 SER A N 1
ATOM 1906 C CA . SER A 1 259 ? -3.464 1.671 24.838 1.00 91.12 259 SER A CA 1
ATOM 1907 C C . SER A 1 259 ? -4.968 1.928 24.779 1.00 91.12 259 SER A C 1
ATOM 1909 O O . SER A 1 259 ? -5.769 0.998 24.697 1.00 91.12 259 SER A O 1
ATOM 1911 N N . ASP A 1 260 ? -5.345 3.201 24.773 1.00 93.31 260 ASP A N 1
ATOM 1912 C CA . ASP A 1 260 ? -6.675 3.750 24.552 1.00 93.31 260 ASP A CA 1
ATOM 1913 C C . ASP A 1 260 ? -6.872 4.282 23.122 1.00 93.31 260 ASP A C 1
ATOM 1915 O O . ASP A 1 260 ? -7.926 4.834 22.808 1.00 93.31 260 ASP A O 1
ATOM 1919 N N . LYS A 1 261 ? -5.889 4.107 22.230 1.00 96.50 261 LYS A N 1
ATOM 1920 C CA . LYS A 1 261 ? -5.902 4.680 20.886 1.00 96.50 261 LYS A CA 1
ATOM 1921 C C . LYS A 1 261 ? -5.759 3.631 19.794 1.00 96.50 261 LYS A C 1
ATOM 1923 O O . LYS A 1 261 ? -4.919 2.736 19.870 1.00 96.50 261 LYS A O 1
ATOM 1928 N N . GLN A 1 262 ? -6.586 3.765 18.763 1.00 97.19 262 GLN A N 1
ATOM 1929 C CA . GLN A 1 262 ? -6.553 2.930 17.563 1.00 97.19 262 GLN A CA 1
ATOM 1930 C C . GLN A 1 262 ? -5.803 3.641 16.434 1.00 97.19 262 GLN A C 1
ATOM 1932 O O . GLN A 1 262 ? -5.959 4.854 16.253 1.00 97.19 262 GLN A O 1
ATOM 1937 N N . LEU A 1 263 ? -5.038 2.879 15.652 1.00 98.50 263 LEU A N 1
ATOM 1938 C CA . LEU A 1 263 ? -4.465 3.343 14.389 1.00 98.50 263 LEU A CA 1
ATOM 1939 C C . LEU A 1 263 ? -5.344 2.872 13.232 1.00 98.50 263 LEU A C 1
ATOM 1941 O O . LEU A 1 263 ? -5.674 1.691 13.152 1.00 98.50 263 LEU A O 1
ATOM 1945 N N . VAL A 1 264 ? -5.682 3.778 12.321 1.00 98.56 264 VAL A N 1
ATOM 1946 C CA . VAL A 1 264 ? -6.410 3.470 11.089 1.00 98.56 264 VAL A CA 1
ATOM 1947 C C . VAL A 1 264 ? -5.630 4.020 9.909 1.00 98.56 264 VAL A C 1
ATOM 1949 O O . VAL A 1 264 ? -5.377 5.220 9.845 1.00 98.56 264 VAL A O 1
ATOM 1952 N N . VAL A 1 265 ? -5.249 3.147 8.987 1.00 98.69 265 VAL A N 1
ATOM 1953 C CA . VAL A 1 265 ? -4.562 3.499 7.746 1.00 98.69 265 VAL A CA 1
ATOM 1954 C C . VAL A 1 265 ? -5.461 3.089 6.590 1.00 98.69 265 VAL A C 1
ATOM 1956 O O . VAL A 1 265 ? -5.826 1.926 6.473 1.00 98.69 265 VAL A O 1
ATOM 1959 N N . TYR A 1 266 ? -5.835 4.050 5.760 1.00 98.62 266 TYR A N 1
ATOM 1960 C CA . TYR A 1 266 ? -6.590 3.853 4.534 1.00 98.62 266 TYR A CA 1
ATOM 1961 C C . TYR A 1 266 ? -5.763 4.378 3.368 1.00 98.62 266 TYR A C 1
ATOM 1963 O O . TYR A 1 266 ? -5.366 5.546 3.359 1.00 98.62 266 TYR A O 1
ATOM 1971 N N . ILE A 1 267 ? -5.503 3.512 2.400 1.00 97.94 267 ILE A N 1
ATOM 1972 C CA . ILE A 1 267 ? -4.793 3.832 1.169 1.00 97.94 267 ILE A CA 1
ATOM 1973 C C . ILE A 1 267 ? -5.776 3.669 0.015 1.00 97.94 267 ILE A C 1
ATOM 1975 O O . ILE A 1 267 ? -6.386 2.613 -0.113 1.00 97.94 267 ILE A O 1
ATOM 1979 N N . SER A 1 268 ? -5.919 4.699 -0.815 1.00 94.81 268 SER A N 1
ATOM 1980 C CA . SER A 1 268 ? -6.566 4.608 -2.126 1.00 94.81 268 SER A CA 1
ATOM 1981 C C . SER A 1 268 ? -5.581 5.053 -3.190 1.00 94.81 268 SER A C 1
ATOM 1983 O O . SER A 1 268 ? -4.853 6.019 -2.982 1.00 94.81 268 SER A O 1
ATOM 1985 N N . GLY A 1 269 ? -5.527 4.364 -4.317 1.00 85.12 269 GLY A N 1
ATOM 1986 C CA . GLY A 1 269 ? -4.684 4.786 -5.421 1.00 85.12 269 GLY A CA 1
ATOM 1987 C C . GLY A 1 269 ? -4.388 3.669 -6.395 1.00 85.12 269 GLY A C 1
ATOM 1988 O O . GLY A 1 269 ? -4.929 2.568 -6.319 1.00 85.12 269 GLY A O 1
ATOM 1989 N N . HIS A 1 270 ? -3.476 3.981 -7.303 1.00 77.88 270 HIS A N 1
ATOM 1990 C CA . HIS A 1 270 ? -2.853 2.979 -8.143 1.00 77.88 270 HIS A CA 1
ATOM 1991 C C . HIS A 1 270 ? -1.894 2.132 -7.307 1.00 77.88 270 HIS A C 1
ATOM 1993 O O . HIS A 1 270 ? -1.163 2.649 -6.456 1.00 77.88 270 HIS A O 1
ATOM 1999 N N . GLY A 1 271 ? -1.902 0.834 -7.579 1.00 64.62 271 GLY A N 1
ATOM 2000 C CA . GLY A 1 271 ? -0.952 -0.109 -7.017 1.00 64.62 271 GLY A CA 1
ATOM 2001 C C . GLY A 1 271 ? -0.030 -0.619 -8.096 1.00 64.62 271 GLY A C 1
ATOM 2002 O O . GLY A 1 271 ? -0.465 -0.853 -9.225 1.00 64.62 271 GLY A O 1
ATOM 2003 N N . ASP A 1 272 ? 1.226 -0.798 -7.733 1.00 66.31 272 ASP A N 1
ATOM 2004 C CA . ASP A 1 272 ? 2.216 -1.471 -8.560 1.00 66.31 272 ASP A CA 1
ATOM 2005 C C . ASP A 1 272 ? 2.684 -2.732 -7.822 1.00 66.31 272 ASP A C 1
ATOM 2007 O O . ASP A 1 272 ? 2.344 -2.950 -6.656 1.00 66.31 272 ASP A O 1
ATOM 2011 N N . THR A 1 273 ? 3.440 -3.583 -8.500 1.00 61.72 273 THR A N 1
ATOM 2012 C CA . THR A 1 273 ? 4.275 -4.558 -7.817 1.00 61.72 273 THR A CA 1
ATOM 2013 C C . THR A 1 273 ? 5.731 -4.306 -8.128 1.00 61.72 273 THR A C 1
ATOM 2015 O O . THR A 1 273 ? 6.109 -4.087 -9.279 1.00 61.72 273 THR A O 1
ATOM 2018 N N . GLU A 1 274 ? 6.548 -4.416 -7.098 1.00 64.88 274 GLU A N 1
ATOM 2019 C CA . GLU A 1 274 ? 7.990 -4.334 -7.176 1.00 64.88 274 GLU A CA 1
ATOM 2020 C C . GLU A 1 274 ? 8.562 -5.741 -7.054 1.00 64.88 274 GLU A C 1
ATOM 2022 O O . GLU A 1 274 ? 8.094 -6.564 -6.266 1.00 64.88 274 GLU A O 1
ATOM 2027 N N . PHE A 1 275 ? 9.580 -6.021 -7.859 1.00 58.28 275 PHE A N 1
ATOM 2028 C CA . PHE A 1 275 ? 10.322 -7.265 -7.760 1.00 58.28 275 PHE A CA 1
ATOM 2029 C C . PHE A 1 275 ? 11.705 -7.000 -7.162 1.00 58.28 275 PHE A C 1
ATOM 2031 O O . PHE A 1 275 ? 12.501 -6.289 -7.778 1.00 58.28 275 PHE A O 1
ATOM 2038 N N . ASP A 1 276 ? 11.992 -7.583 -5.995 1.00 60.62 276 ASP A N 1
ATOM 2039 C CA . ASP A 1 276 ? 13.288 -7.496 -5.320 1.00 60.62 276 ASP A CA 1
ATOM 2040 C C . ASP A 1 276 ? 14.069 -8.821 -5.443 1.00 60.62 276 ASP A C 1
ATOM 2042 O O . ASP A 1 276 ? 13.823 -9.786 -4.707 1.00 60.62 276 ASP A O 1
ATOM 2046 N N . PRO A 1 277 ? 15.066 -8.899 -6.344 1.00 51.50 277 PRO A N 1
ATOM 2047 C CA . PRO A 1 277 ? 15.863 -10.103 -6.531 1.00 51.50 277 PRO A CA 1
ATOM 2048 C C . PRO A 1 277 ? 16.751 -10.431 -5.326 1.00 51.50 277 PRO A C 1
ATOM 2050 O O . PRO A 1 277 ? 17.261 -11.551 -5.256 1.00 51.50 277 PRO A O 1
ATOM 2053 N N . THR A 1 278 ? 16.963 -9.495 -4.392 1.00 55.94 278 THR A N 1
ATOM 2054 C CA . THR A 1 278 ? 17.745 -9.747 -3.174 1.00 55.94 278 THR A CA 1
ATOM 2055 C C . THR A 1 278 ? 17.000 -10.638 -2.178 1.00 55.94 278 THR A C 1
ATOM 2057 O O . THR A 1 278 ? 17.639 -11.314 -1.369 1.00 55.94 278 THR A O 1
ATOM 2060 N N . GLU A 1 279 ? 15.669 -10.710 -2.280 1.00 53.44 279 GLU A N 1
ATOM 2061 C CA . GLU A 1 279 ? 14.816 -11.539 -1.423 1.00 53.44 279 GLU A CA 1
ATOM 2062 C C . GLU A 1 279 ? 14.570 -12.951 -1.988 1.00 53.44 279 GLU A C 1
ATOM 2064 O O . GLU A 1 279 ? 14.023 -13.821 -1.300 1.00 53.44 279 GLU A O 1
ATOM 2069 N N . LEU A 1 280 ? 15.030 -13.239 -3.211 1.00 46.00 280 LEU A N 1
ATOM 2070 C CA . LEU A 1 280 ? 14.976 -14.593 -3.750 1.00 46.00 280 LEU A CA 1
ATOM 2071 C C . LEU A 1 280 ? 16.025 -15.504 -3.089 1.00 46.00 280 LEU A C 1
ATOM 2073 O O . LEU A 1 280 ? 17.220 -15.193 -3.097 1.00 46.00 280 LEU A O 1
ATOM 2077 N N . PRO A 1 281 ? 15.644 -16.709 -2.620 1.00 37.88 281 PRO A N 1
ATOM 2078 C CA . PRO A 1 281 ? 16.613 -17.761 -2.355 1.00 37.88 281 PRO A CA 1
ATOM 2079 C C . PRO A 1 281 ? 17.224 -18.178 -3.697 1.00 37.88 281 PRO A C 1
ATOM 2081 O O . PRO A 1 281 ? 16.615 -18.908 -4.476 1.00 37.88 281 PRO A O 1
ATOM 2084 N N . ILE A 1 282 ? 18.416 -17.668 -3.997 1.00 40.28 282 ILE A N 1
ATOM 2085 C CA . ILE A 1 282 ? 19.098 -17.843 -5.282 1.00 40.28 282 ILE A CA 1
ATOM 2086 C C . ILE A 1 282 ? 19.221 -19.330 -5.639 1.00 40.28 282 ILE A C 1
ATOM 2088 O O . ILE A 1 282 ? 20.085 -20.051 -5.139 1.00 40.28 282 ILE A O 1
ATOM 2092 N N . VAL A 1 283 ? 18.375 -19.778 -6.568 1.00 34.19 283 VAL A N 1
ATOM 2093 C CA . VAL A 1 283 ? 18.563 -21.004 -7.348 1.00 34.19 283 VAL A CA 1
ATOM 2094 C C . VAL A 1 283 ? 18.164 -20.713 -8.795 1.00 34.19 283 VAL A C 1
ATOM 2096 O O . VAL A 1 283 ? 17.166 -21.216 -9.301 1.00 34.19 283 VAL A O 1
ATOM 2099 N N . MET A 1 284 ? 18.959 -19.904 -9.499 1.00 34.88 284 MET A N 1
ATOM 2100 C CA . MET A 1 284 ? 18.923 -19.900 -10.965 1.00 34.88 284 MET A CA 1
ATOM 2101 C C . MET A 1 284 ? 19.896 -20.965 -11.468 1.00 34.88 284 MET A C 1
ATOM 2103 O O . MET A 1 284 ? 21.098 -20.747 -11.616 1.00 34.88 284 MET A O 1
ATOM 2107 N N . GLY A 1 285 ? 19.366 -22.174 -11.642 1.00 28.06 285 GLY A N 1
ATOM 2108 C CA . GLY A 1 285 ? 20.105 -23.295 -12.196 1.00 28.06 285 GLY A CA 1
ATOM 2109 C C . GLY A 1 285 ? 20.376 -23.084 -13.682 1.00 28.06 285 GLY A C 1
ATOM 2110 O O . GLY A 1 285 ? 19.451 -23.021 -14.487 1.00 28.06 285 GLY A O 1
ATOM 2111 N N . GLY A 1 286 ? 21.653 -23.095 -14.064 1.00 29.86 286 GLY A N 1
ATOM 2112 C CA . GLY A 1 286 ? 22.025 -23.552 -15.400 1.00 29.86 286 GLY A CA 1
ATOM 2113 C C . GLY A 1 286 ? 21.529 -24.993 -15.631 1.00 29.86 286 GLY A C 1
ATOM 2114 O O . GLY A 1 286 ? 21.139 -25.676 -14.673 1.00 29.86 286 GLY A O 1
ATOM 2115 N N . PRO A 1 287 ? 21.553 -25.499 -16.876 1.00 31.84 287 PRO A N 1
ATOM 2116 C CA . PRO A 1 287 ? 21.211 -26.890 -17.167 1.00 31.84 287 PRO A CA 1
ATOM 2117 C C . PRO A 1 287 ? 22.179 -27.818 -16.409 1.00 31.84 287 PRO A C 1
ATOM 2119 O O . PRO A 1 287 ? 23.294 -28.072 -16.855 1.00 31.84 287 PRO A O 1
ATOM 2122 N N . GLY A 1 288 ? 21.785 -28.261 -15.210 1.00 34.94 288 GLY A N 1
ATOM 2123 C CA . GLY A 1 288 ? 22.666 -28.979 -14.283 1.00 34.94 288 GLY A CA 1
ATOM 2124 C C . GLY A 1 288 ? 22.354 -28.852 -12.784 1.00 34.94 288 GLY A C 1
ATOM 2125 O O . GLY A 1 288 ? 22.916 -29.622 -12.010 1.00 34.94 288 GLY A O 1
ATOM 2126 N N . GLY A 1 289 ? 21.463 -27.951 -12.349 1.00 29.95 289 GLY A N 1
ATOM 2127 C CA . GLY A 1 289 ? 20.886 -28.004 -10.993 1.00 29.95 289 GLY A CA 1
ATOM 2128 C C . GLY A 1 289 ? 21.870 -27.838 -9.824 1.00 29.95 289 GLY A C 1
ATOM 2129 O O . GLY A 1 289 ? 21.636 -28.395 -8.754 1.00 29.95 289 GLY A O 1
ATOM 2130 N N . GLN A 1 290 ? 22.965 -27.096 -10.002 1.00 29.55 290 GLN A N 1
ATOM 2131 C CA . GLN A 1 290 ? 23.807 -26.667 -8.880 1.00 29.55 290 GLN A CA 1
ATOM 2132 C C . GLN A 1 290 ? 23.431 -25.229 -8.482 1.00 29.55 290 GLN A C 1
ATOM 2134 O O . GLN A 1 290 ? 23.375 -24.371 -9.366 1.00 29.55 290 GLN A O 1
ATOM 2139 N N . PRO A 1 291 ? 23.163 -24.952 -7.192 1.00 32.16 291 PRO A N 1
ATOM 2140 C CA . PRO A 1 291 ? 22.906 -23.601 -6.708 1.00 32.16 291 PRO A CA 1
ATOM 2141 C C . PRO A 1 291 ? 24.186 -22.767 -6.827 1.00 32.16 291 PRO A C 1
ATOM 2143 O O . PRO A 1 291 ? 25.212 -23.106 -6.236 1.00 32.16 291 PRO A O 1
ATOM 2146 N N . ILE A 1 292 ? 24.142 -21.681 -7.600 1.00 36.47 292 ILE A N 1
ATOM 2147 C CA . ILE A 1 292 ? 25.184 -20.654 -7.554 1.00 36.47 292 ILE A CA 1
ATOM 2148 C C . ILE A 1 292 ? 24.893 -19.818 -6.311 1.00 36.47 292 ILE A C 1
ATOM 2150 O O . ILE A 1 292 ? 24.005 -18.974 -6.308 1.00 36.47 292 ILE A O 1
ATOM 2154 N N . ILE A 1 293 ? 25.613 -20.110 -5.232 1.00 32.84 293 ILE A N 1
ATOM 2155 C CA . ILE A 1 293 ? 25.682 -19.257 -4.045 1.00 32.84 293 ILE A CA 1
ATOM 2156 C C . ILE A 1 293 ? 26.212 -17.893 -4.511 1.00 32.84 293 ILE A C 1
ATOM 2158 O O . ILE A 1 293 ? 27.193 -17.851 -5.255 1.00 32.84 293 ILE A O 1
ATOM 2162 N N . TRP A 1 294 ? 25.611 -16.786 -4.060 1.00 37.84 294 TRP A N 1
ATOM 2163 C CA . TRP A 1 294 ? 26.195 -15.435 -4.157 1.00 37.84 294 TRP A CA 1
ATOM 2164 C C . TRP A 1 294 ? 27.367 -15.289 -3.181 1.00 37.84 294 TRP A C 1
ATOM 2166 O O . TRP A 1 294 ? 27.437 -14.382 -2.363 1.00 37.84 294 TRP A O 1
ATOM 2176 N N . ASP A 1 295 ? 28.281 -16.245 -3.236 1.00 30.89 295 ASP A N 1
ATOM 2177 C CA . ASP A 1 295 ? 29.653 -16.023 -2.847 1.00 30.89 295 ASP A CA 1
ATOM 2178 C C . ASP A 1 295 ? 30.285 -15.604 -4.173 1.00 30.89 295 ASP A C 1
ATOM 2180 O O . ASP A 1 295 ? 30.319 -16.440 -5.084 1.00 30.89 295 ASP A O 1
ATOM 2184 N N . PRO A 1 296 ? 30.642 -14.322 -4.387 1.00 36.16 296 PRO A N 1
ATOM 2185 C CA . PRO A 1 296 ? 31.223 -13.907 -5.653 1.00 36.16 296 PRO A CA 1
ATOM 2186 C C . PRO A 1 296 ? 32.403 -14.844 -5.922 1.00 36.16 296 PRO A C 1
ATOM 2188 O O . PRO A 1 296 ? 33.364 -14.833 -5.144 1.00 36.16 296 PRO A O 1
ATOM 2191 N N . PRO A 1 297 ? 32.360 -15.704 -6.963 1.00 33.12 297 PRO A N 1
ATOM 2192 C CA . PRO A 1 297 ? 33.518 -16.508 -7.270 1.00 33.12 297 PRO A CA 1
ATOM 2193 C C . PRO A 1 297 ? 34.658 -15.518 -7.515 1.00 33.12 297 PRO A C 1
ATOM 2195 O O . PRO A 1 297 ? 34.464 -14.517 -8.217 1.00 33.12 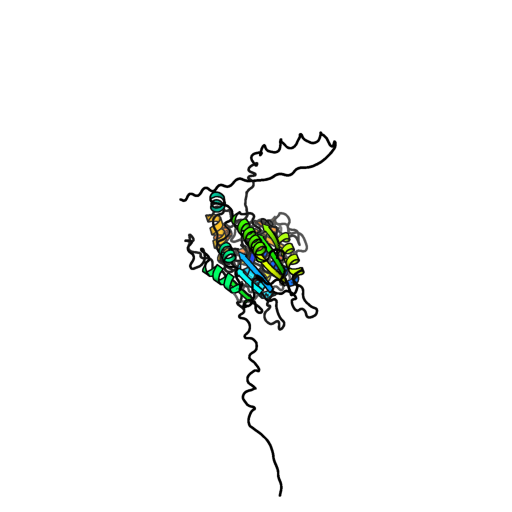297 PRO A O 1
ATOM 2198 N N . PRO A 1 298 ? 35.825 -15.731 -6.892 1.00 34.00 298 PRO A N 1
ATOM 2199 C CA . PRO A 1 298 ? 36.911 -14.782 -6.971 1.00 34.00 298 PRO A CA 1
ATOM 2200 C C . PRO A 1 298 ? 37.304 -14.604 -8.438 1.00 34.00 298 PRO A C 1
ATOM 2202 O O . PRO A 1 298 ? 37.785 -15.536 -9.071 1.00 34.00 298 PRO A O 1
ATOM 2205 N N . ILE A 1 299 ? 37.120 -13.376 -8.929 1.00 36.25 299 ILE A N 1
ATOM 2206 C CA . ILE A 1 299 ? 37.827 -12.763 -10.059 1.00 36.25 299 ILE A CA 1
ATOM 2207 C C . ILE A 1 299 ? 37.602 -13.445 -11.431 1.00 36.25 299 ILE A C 1
ATOM 2209 O O . ILE A 1 299 ? 38.154 -14.497 -11.744 1.00 36.25 299 ILE A O 1
ATOM 2213 N N . GLY A 1 300 ? 36.910 -12.731 -12.334 1.00 39.41 300 GLY A N 1
ATOM 2214 C CA . GLY A 1 300 ? 37.309 -12.692 -13.753 1.00 39.41 300 GLY A CA 1
ATOM 2215 C C . GLY A 1 300 ? 36.338 -13.166 -14.844 1.00 39.41 300 GLY A C 1
ATOM 2216 O O . GLY A 1 300 ? 36.772 -13.211 -15.992 1.00 39.41 300 GLY A O 1
ATOM 2217 N N . TRP A 1 301 ? 35.075 -13.518 -14.558 1.00 37.72 301 TRP A N 1
ATOM 2218 C CA . TRP A 1 301 ? 34.226 -14.208 -15.560 1.00 37.72 301 TRP A CA 1
ATOM 2219 C C . TRP A 1 301 ? 32.872 -13.572 -15.921 1.00 37.72 301 TRP A C 1
ATOM 2221 O O . TRP A 1 301 ? 32.189 -14.092 -16.801 1.00 37.72 301 TRP A O 1
ATOM 2231 N N . TRP A 1 302 ? 32.484 -12.429 -15.357 1.00 48.34 302 TRP A N 1
ATOM 2232 C CA . TRP A 1 302 ? 31.189 -11.810 -15.682 1.00 48.34 302 TRP A CA 1
ATOM 2233 C C . TRP A 1 302 ? 31.323 -10.824 -16.848 1.00 48.34 302 TRP A C 1
ATOM 2235 O O . TRP A 1 302 ? 31.437 -9.623 -16.644 1.00 48.34 302 TRP A O 1
ATOM 2245 N N . ARG A 1 303 ? 31.364 -11.329 -18.088 1.00 56.03 303 ARG A N 1
ATOM 2246 C CA . ARG A 1 303 ? 31.199 -10.464 -19.276 1.00 56.03 303 ARG A CA 1
ATOM 2247 C C . ARG A 1 303 ? 29.730 -10.188 -19.575 1.00 56.03 303 ARG A C 1
ATOM 2249 O O . ARG A 1 303 ? 29.411 -9.083 -19.993 1.00 56.03 303 ARG A O 1
ATOM 2256 N N . ASN A 1 304 ? 28.876 -11.181 -19.315 1.00 64.25 304 ASN A N 1
ATOM 2257 C CA . ASN A 1 304 ? 27.438 -11.137 -19.532 1.00 64.25 304 ASN A CA 1
ATOM 2258 C C . ASN A 1 304 ? 26.731 -11.785 -18.333 1.00 64.25 304 ASN A C 1
ATOM 2260 O O . ASN A 1 304 ? 27.135 -12.861 -17.885 1.00 64.25 304 ASN A O 1
ATOM 2264 N N . TRP A 1 305 ? 25.672 -11.154 -17.851 1.00 72.06 305 TRP A N 1
ATOM 2265 C CA . TRP A 1 305 ? 24.703 -11.694 -16.908 1.00 72.06 305 TRP A CA 1
ATOM 2266 C C . TRP A 1 305 ? 23.330 -11.694 -17.576 1.00 72.06 305 TRP A C 1
ATOM 2268 O O . TRP A 1 305 ? 23.002 -10.753 -18.293 1.00 72.06 305 TRP A O 1
ATOM 2278 N N . SER A 1 306 ? 22.530 -12.726 -17.324 1.00 75.00 306 SER A N 1
ATOM 2279 C CA . SER A 1 306 ? 21.126 -12.756 -17.726 1.00 75.00 306 SER A CA 1
ATOM 2280 C C . SER A 1 306 ? 20.288 -13.414 -16.635 1.00 75.00 306 SER A C 1
ATOM 2282 O O . SER A 1 306 ? 20.712 -14.419 -16.061 1.00 75.00 306 SER A O 1
ATOM 2284 N N . GLY A 1 307 ? 19.097 -12.881 -16.382 1.00 72.81 307 GLY A N 1
ATOM 2285 C CA . GLY A 1 307 ? 18.127 -13.423 -15.435 1.00 72.81 307 GLY A CA 1
ATOM 2286 C C . GLY A 1 307 ? 16.701 -13.099 -15.869 1.00 72.81 307 GLY A C 1
ATOM 2287 O O . GLY A 1 307 ? 16.450 -12.044 -16.443 1.00 72.81 307 GLY A O 1
ATOM 2288 N N . VAL A 1 308 ? 15.772 -14.023 -15.628 1.00 75.81 308 VAL A N 1
ATOM 2289 C CA . VAL A 1 308 ? 14.341 -13.788 -15.866 1.00 75.81 308 VAL A CA 1
ATOM 2290 C C . VAL A 1 308 ? 13.765 -13.051 -14.665 1.00 75.81 308 VAL A C 1
ATOM 2292 O O . VAL A 1 308 ? 13.907 -13.527 -13.539 1.00 75.81 308 VAL A O 1
ATOM 2295 N N . LEU A 1 309 ? 13.125 -11.909 -14.909 1.00 70.88 309 LEU A N 1
ATOM 2296 C CA . LEU A 1 309 ? 12.337 -11.195 -13.912 1.00 70.88 309 LEU A CA 1
ATOM 2297 C C . LEU A 1 309 ? 10.962 -11.878 -13.811 1.00 70.88 309 LEU A C 1
ATOM 2299 O O . LEU A 1 309 ? 10.216 -11.882 -14.795 1.00 70.88 309 LEU A O 1
ATOM 2303 N N . PRO A 1 310 ? 10.614 -12.503 -12.675 1.00 62.66 310 PRO A N 1
ATOM 2304 C CA . PRO A 1 310 ? 9.324 -13.148 -12.510 1.00 62.66 310 PRO A CA 1
ATOM 2305 C C . PRO A 1 310 ? 8.254 -12.073 -12.301 1.00 62.66 310 PRO A C 1
ATOM 2307 O O . PRO A 1 310 ? 8.054 -11.569 -11.202 1.00 62.66 310 PRO A O 1
ATOM 2310 N N . LEU A 1 311 ? 7.568 -11.709 -13.381 1.00 65.69 311 LEU A N 1
ATOM 2311 C CA . LEU A 1 311 ? 6.395 -10.848 -13.305 1.00 65.69 311 LEU A CA 1
ATOM 2312 C C . LEU A 1 311 ? 5.166 -11.698 -12.991 1.00 65.69 311 LEU A C 1
ATOM 2314 O O . LEU A 1 311 ? 4.892 -12.689 -13.675 1.00 65.69 311 LEU A O 1
ATOM 2318 N N . HIS A 1 312 ? 4.409 -11.312 -11.971 1.00 57.69 312 HIS A N 1
ATOM 2319 C CA . HIS A 1 312 ? 3.128 -11.946 -11.683 1.00 57.69 312 HIS A CA 1
ATOM 2320 C C . HIS A 1 312 ? 2.089 -11.586 -12.767 1.00 57.69 312 HIS A C 1
ATOM 2322 O O . HIS A 1 312 ? 2.211 -10.591 -13.484 1.00 57.69 312 HIS A O 1
ATOM 2328 N N . ALA A 1 313 ? 1.035 -12.399 -12.894 1.00 61.69 313 ALA A N 1
ATOM 2329 C CA . ALA A 1 313 ? 0.031 -12.243 -13.956 1.00 61.69 313 ALA A CA 1
ATOM 2330 C C . ALA A 1 313 ? -0.691 -10.880 -13.932 1.00 61.69 313 ALA A C 1
ATOM 2332 O O . ALA A 1 313 ? -1.092 -10.379 -14.985 1.00 61.69 313 ALA A O 1
ATOM 2333 N N . GLY A 1 314 ? -0.813 -10.279 -12.744 1.00 58.62 314 GLY A N 1
ATOM 2334 C CA . GLY A 1 314 ? -1.378 -8.947 -12.561 1.00 58.62 314 GLY A CA 1
ATOM 2335 C C . GLY A 1 314 ? -0.556 -7.863 -13.267 1.00 58.62 314 GLY A C 1
ATOM 2336 O O . GLY A 1 314 ? -1.103 -6.957 -13.877 1.00 58.62 314 GLY A O 1
ATOM 2337 N N . TRP A 1 315 ? 0.758 -7.990 -13.346 1.00 66.31 315 TRP A N 1
ATOM 2338 C CA . TRP A 1 315 ? 1.572 -6.968 -13.994 1.00 66.31 315 TRP A CA 1
ATOM 2339 C C . TRP A 1 315 ? 1.236 -6.788 -15.485 1.00 66.31 315 TRP A C 1
ATOM 2341 O O . TRP A 1 315 ? 0.985 -5.680 -15.964 1.00 66.31 315 TRP A O 1
ATOM 2351 N N . LEU A 1 316 ? 1.145 -7.904 -16.219 1.00 67.94 316 LEU A N 1
ATOM 2352 C CA . LEU A 1 316 ? 0.889 -7.901 -17.663 1.00 67.94 316 LEU A CA 1
ATOM 2353 C C . LEU A 1 316 ? -0.499 -7.373 -18.018 1.00 67.94 316 LEU A C 1
ATOM 2355 O O . LEU A 1 316 ? -0.633 -6.590 -18.961 1.00 67.94 316 LEU A O 1
ATOM 2359 N N . ALA A 1 317 ? -1.535 -7.792 -17.291 1.00 64.12 317 ALA A N 1
ATOM 2360 C CA . ALA A 1 317 ? -2.873 -7.291 -17.578 1.00 64.12 317 ALA A CA 1
ATOM 2361 C C . ALA A 1 317 ? -3.078 -5.842 -17.074 1.00 64.12 317 ALA A C 1
ATOM 2363 O O . ALA A 1 317 ? -3.948 -5.158 -17.603 1.00 64.12 317 ALA A O 1
ATOM 2364 N N . GLY A 1 318 ? -2.220 -5.323 -16.179 1.00 65.31 318 GLY A N 1
ATOM 2365 C CA . GLY A 1 318 ? -2.232 -3.923 -15.745 1.00 65.31 318 GLY A CA 1
ATOM 2366 C C . GLY A 1 318 ? -1.746 -3.006 -16.854 1.00 65.31 318 GLY A C 1
ATOM 2367 O O . GLY A 1 318 ? -2.460 -2.090 -17.257 1.00 65.31 318 GLY A O 1
ATOM 2368 N N . LEU A 1 319 ? -0.592 -3.335 -17.445 1.00 69.06 319 LEU A N 1
ATOM 2369 C CA . LEU A 1 319 ? -0.095 -2.639 -18.633 1.00 69.06 319 LEU A CA 1
ATOM 2370 C C . LEU A 1 319 ? -1.079 -2.726 -19.806 1.00 69.06 319 LEU A C 1
ATOM 2372 O O . LEU A 1 319 ? -1.318 -1.735 -20.491 1.00 69.06 319 LEU A O 1
ATOM 2376 N N . ALA A 1 320 ? -1.675 -3.902 -20.035 1.00 69.06 320 ALA A N 1
ATOM 2377 C CA . ALA A 1 320 ? -2.661 -4.075 -21.099 1.00 69.06 320 ALA A CA 1
ATOM 2378 C C . ALA A 1 320 ? -3.923 -3.228 -20.871 1.00 69.06 320 ALA A C 1
ATOM 2380 O O . ALA A 1 320 ? -4.533 -2.765 -21.834 1.00 69.06 320 ALA A O 1
ATOM 2381 N N . MET A 1 321 ? -4.317 -3.022 -19.612 1.00 64.38 321 MET A N 1
ATOM 2382 C CA . MET A 1 321 ? -5.460 -2.186 -19.266 1.00 64.38 321 MET A CA 1
ATOM 2383 C C . MET A 1 321 ? -5.163 -0.699 -19.413 1.00 64.38 321 MET A C 1
ATOM 2385 O O . MET A 1 321 ? -6.011 0.027 -19.924 1.00 64.38 321 MET A O 1
ATOM 2389 N N . MET A 1 322 ? -3.957 -0.257 -19.058 1.00 65.50 322 MET A N 1
ATOM 2390 C CA . MET A 1 322 ? -3.509 1.106 -19.346 1.00 65.50 322 MET A CA 1
ATOM 2391 C C . MET A 1 322 ? -3.568 1.401 -20.853 1.00 65.50 322 MET A C 1
ATOM 2393 O O . MET A 1 322 ? -4.249 2.345 -21.252 1.00 65.50 322 MET A O 1
ATOM 2397 N N . ASP A 1 323 ? -2.969 0.538 -21.682 1.00 69.25 323 ASP A N 1
ATOM 2398 C CA . ASP A 1 323 ? -3.002 0.645 -23.153 1.00 69.25 323 ASP A CA 1
ATOM 2399 C C . ASP A 1 323 ? -4.448 0.713 -23.683 1.00 69.25 323 ASP A C 1
ATOM 2401 O O . ASP A 1 323 ? -4.802 1.588 -24.475 1.00 69.25 323 ASP A O 1
ATOM 2405 N N . TYR A 1 324 ? -5.335 -0.150 -23.172 1.00 64.56 324 TYR A N 1
ATOM 2406 C CA . TYR A 1 324 ? -6.759 -0.134 -23.525 1.00 64.56 324 TYR A CA 1
ATOM 2407 C C . TYR A 1 324 ? -7.462 1.181 -23.158 1.00 64.56 324 TYR A C 1
ATOM 2409 O O . TYR A 1 324 ? -8.262 1.697 -23.941 1.00 64.56 324 TYR A O 1
ATOM 2417 N N . GLN A 1 325 ? -7.156 1.739 -21.986 1.00 57.28 325 GLN A N 1
ATOM 2418 C CA . GLN A 1 325 ? -7.693 3.018 -21.516 1.00 57.28 325 GLN A CA 1
ATOM 2419 C C . GLN A 1 325 ? -7.066 4.227 -22.232 1.00 57.28 325 GLN A C 1
ATOM 2421 O O . GLN A 1 325 ? -7.438 5.369 -21.955 1.00 57.28 325 GLN A O 1
ATOM 2426 N N . GLY A 1 326 ? -6.142 4.000 -23.173 1.00 63.16 326 GLY A N 1
ATOM 2427 C CA . GLY A 1 326 ? -5.412 5.052 -23.874 1.00 63.16 326 GLY A CA 1
ATOM 2428 C C . GLY A 1 326 ? -4.378 5.757 -22.993 1.00 63.16 326 GLY A C 1
ATOM 2429 O O . GLY A 1 326 ? -3.969 6.873 -23.317 1.00 63.16 326 GLY A O 1
ATOM 2430 N N . LEU A 1 327 ? -3.987 5.131 -21.882 1.00 63.66 327 LEU A N 1
ATOM 2431 C CA . LEU A 1 327 ? -2.880 5.551 -21.033 1.00 63.66 327 LEU A CA 1
ATOM 2432 C C . LEU A 1 327 ? -1.606 4.870 -21.539 1.00 63.66 327 LEU A C 1
ATOM 2434 O O . LEU A 1 327 ? -1.596 3.662 -21.756 1.00 63.66 327 LEU A O 1
ATOM 2438 N N . GLU A 1 328 ? -0.525 5.627 -21.710 1.00 70.56 328 GLU A N 1
ATOM 2439 C CA . GLU A 1 328 ? 0.768 5.053 -22.094 1.00 70.56 328 GLU A CA 1
ATOM 2440 C C . GLU A 1 328 ? 1.442 4.458 -20.843 1.00 70.56 328 GLU A C 1
ATOM 2442 O O . GLU A 1 328 ? 1.727 5.211 -19.904 1.00 70.56 328 GLU A O 1
ATOM 2447 N N . PRO A 1 329 ? 1.699 3.139 -20.784 1.00 71.69 329 PRO A N 1
ATOM 2448 C CA . PRO A 1 329 ? 2.431 2.551 -19.671 1.00 71.69 329 PRO A CA 1
ATOM 2449 C C . PRO A 1 329 ? 3.879 3.051 -19.623 1.00 71.69 329 PRO A C 1
ATOM 2451 O O . PRO A 1 329 ? 4.555 3.119 -20.649 1.00 71.69 329 PRO A O 1
ATOM 2454 N N . ASP A 1 330 ? 4.376 3.364 -18.422 1.00 76.75 330 ASP A N 1
ATOM 2455 C CA . ASP A 1 330 ? 5.696 3.981 -18.226 1.00 76.75 330 ASP A CA 1
ATOM 2456 C C . ASP A 1 330 ? 6.616 3.169 -17.291 1.00 76.75 330 ASP A C 1
ATOM 2458 O O . ASP A 1 330 ? 7.118 3.712 -16.299 1.00 76.75 330 ASP A O 1
ATOM 2462 N N . PRO A 1 331 ? 6.878 1.877 -17.573 1.00 77.69 331 PRO A N 1
ATOM 2463 C CA . PRO A 1 331 ? 7.696 1.058 -16.697 1.00 77.69 331 PRO A CA 1
ATOM 2464 C C . PRO A 1 331 ? 9.128 1.583 -16.585 1.00 77.69 331 PRO A C 1
ATOM 2466 O O . PRO A 1 331 ? 9.709 2.191 -17.499 1.00 77.69 331 PRO A O 1
ATOM 2469 N N . ARG A 1 332 ? 9.707 1.366 -15.404 1.00 83.56 332 ARG A N 1
ATOM 2470 C CA . ARG A 1 332 ? 11.037 1.853 -15.034 1.00 83.56 332 ARG A CA 1
ATOM 2471 C C . ARG A 1 332 ? 11.829 0.742 -14.368 1.00 83.56 332 ARG A C 1
ATOM 2473 O O . ARG A 1 332 ? 11.341 0.097 -13.451 1.00 83.56 332 ARG A O 1
ATOM 2480 N N . LEU A 1 333 ? 13.082 0.568 -14.769 1.00 82.88 333 LEU A N 1
ATOM 2481 C CA . LEU A 1 333 ? 14.031 -0.257 -14.035 1.00 82.88 333 LEU A CA 1
ATOM 2482 C C . LEU A 1 333 ? 14.771 0.631 -13.031 1.00 82.88 333 LEU A C 1
ATOM 2484 O O . LEU A 1 333 ? 15.542 1.511 -13.427 1.00 82.88 333 LEU A O 1
ATOM 2488 N N . ARG A 1 334 ? 14.531 0.413 -11.739 1.00 78.88 334 ARG A N 1
ATOM 2489 C CA . ARG A 1 334 ? 15.265 1.049 -10.646 1.00 78.88 334 ARG A CA 1
ATOM 2490 C C . ARG A 1 334 ? 16.548 0.269 -10.388 1.00 78.88 334 ARG A C 1
ATOM 2492 O O . ARG A 1 334 ? 16.509 -0.924 -10.094 1.00 78.88 334 ARG A O 1
ATOM 2499 N N . ILE A 1 335 ? 17.689 0.944 -10.478 1.00 80.56 335 ILE A N 1
ATOM 2500 C CA . ILE A 1 335 ? 18.992 0.360 -10.155 1.00 80.56 335 ILE A CA 1
ATOM 2501 C C . ILE A 1 335 ? 19.724 1.197 -9.110 1.00 80.56 335 ILE A C 1
ATOM 2503 O O . ILE A 1 335 ? 19.728 2.424 -9.169 1.00 80.56 335 ILE A O 1
ATOM 2507 N N . LEU A 1 336 ? 20.388 0.520 -8.180 1.00 77.81 336 LEU A N 1
ATOM 2508 C CA . LEU A 1 336 ? 21.382 1.094 -7.278 1.00 77.81 336 LEU A CA 1
ATOM 2509 C C . LEU A 1 336 ? 22.593 0.176 -7.317 1.00 77.81 336 LEU A C 1
ATOM 2511 O O . LEU A 1 336 ? 22.468 -1.020 -7.056 1.00 77.81 336 LEU A O 1
ATOM 2515 N N . ILE A 1 337 ? 23.756 0.726 -7.643 1.00 78.81 337 ILE A N 1
ATOM 2516 C CA . ILE A 1 337 ? 24.984 -0.053 -7.793 1.00 78.81 337 ILE A CA 1
ATOM 2517 C C . ILE A 1 337 ? 25.983 0.270 -6.683 1.00 78.81 337 ILE A C 1
ATOM 2519 O O . ILE A 1 337 ? 26.111 1.418 -6.255 1.00 78.81 337 ILE A O 1
ATOM 2523 N N . ASP A 1 338 ? 26.712 -0.750 -6.251 1.00 75.56 338 ASP A N 1
ATOM 2524 C CA . ASP A 1 338 ? 27.923 -0.640 -5.448 1.00 75.56 338 ASP A CA 1
ATOM 2525 C C . ASP A 1 338 ? 29.114 -1.073 -6.306 1.00 75.56 338 ASP A C 1
ATOM 2527 O O . ASP A 1 338 ? 29.194 -2.208 -6.789 1.00 75.56 338 ASP A O 1
ATOM 2531 N N . ALA A 1 339 ? 30.007 -0.120 -6.549 1.00 73.38 339 ALA A N 1
ATOM 2532 C CA . ALA A 1 339 ? 31.197 -0.276 -7.365 1.00 73.38 339 ALA A CA 1
ATOM 2533 C C . ALA A 1 339 ? 32.292 0.673 -6.845 1.00 73.38 339 ALA A C 1
ATOM 2535 O O . ALA A 1 339 ? 31.983 1.739 -6.310 1.00 73.38 339 ALA A O 1
ATOM 2536 N N . PRO A 1 340 ? 33.580 0.316 -6.994 1.00 73.38 340 PRO A N 1
ATOM 2537 C CA . PRO A 1 340 ? 34.680 1.145 -6.500 1.00 73.38 340 PRO A CA 1
ATOM 2538 C C . PRO A 1 340 ? 34.845 2.459 -7.276 1.00 73.38 340 PRO A C 1
ATOM 2540 O O . PRO A 1 340 ? 35.313 3.441 -6.706 1.00 73.38 340 PRO A O 1
ATOM 2543 N N . ASP A 1 341 ? 34.446 2.484 -8.550 1.00 80.38 341 ASP A N 1
ATOM 2544 C CA . ASP A 1 341 ? 34.498 3.654 -9.423 1.00 80.38 341 ASP A CA 1
ATOM 2545 C C . ASP A 1 341 ? 33.175 3.790 -10.202 1.00 80.38 341 ASP A C 1
ATOM 2547 O O . ASP A 1 341 ? 32.470 2.792 -10.385 1.00 80.38 341 ASP A O 1
ATOM 2551 N N . PRO A 1 342 ? 32.840 4.993 -10.707 1.00 85.25 342 PRO A N 1
ATOM 2552 C CA . PRO A 1 342 ? 31.717 5.182 -11.619 1.00 85.25 342 PRO A CA 1
ATOM 2553 C C . PRO A 1 342 ? 31.806 4.322 -12.878 1.00 85.25 342 PRO A C 1
ATOM 2555 O O . PRO A 1 342 ? 32.868 4.214 -13.495 1.00 85.25 342 PRO A O 1
ATOM 2558 N N . LEU A 1 343 ? 30.665 3.777 -13.301 1.00 82.00 343 LEU A N 1
ATOM 2559 C CA . LEU A 1 343 ? 30.561 3.058 -14.566 1.00 82.00 343 LEU A CA 1
ATOM 2560 C C . LEU A 1 343 ? 30.342 4.044 -15.707 1.00 82.00 343 LEU A C 1
ATOM 2562 O O . LEU A 1 343 ? 29.493 4.936 -15.627 1.00 82.00 343 LEU A O 1
ATOM 2566 N N . TYR A 1 344 ? 31.045 3.834 -16.813 1.00 85.88 344 TYR A N 1
ATOM 2567 C CA . TYR A 1 344 ? 30.744 4.520 -18.058 1.00 85.88 344 TYR A CA 1
ATOM 2568 C C . TYR A 1 344 ? 29.616 3.772 -18.776 1.00 85.88 344 TYR A C 1
ATOM 2570 O O . TYR A 1 344 ? 29.846 2.728 -19.378 1.00 85.88 344 TYR A O 1
ATOM 2578 N N . GLY A 1 345 ? 28.380 4.272 -18.692 1.00 85.38 345 GLY A N 1
ATOM 2579 C CA . GLY A 1 345 ? 27.196 3.568 -19.206 1.00 85.38 345 GLY A CA 1
ATOM 2580 C C . GLY A 1 345 ? 27.294 3.082 -20.661 1.00 85.38 345 GLY A C 1
ATOM 2581 O O . GLY A 1 345 ? 26.848 1.973 -20.918 1.00 85.38 345 GLY A O 1
ATOM 2582 N N . PRO A 1 346 ? 27.924 3.812 -21.607 1.00 87.75 346 PRO A N 1
ATOM 2583 C CA . PRO A 1 346 ? 28.100 3.348 -22.988 1.00 87.75 346 PRO A CA 1
ATOM 2584 C C . PRO A 1 346 ? 29.001 2.114 -23.164 1.00 87.75 346 PRO A C 1
ATOM 2586 O O . PRO A 1 346 ? 29.031 1.537 -24.249 1.00 87.75 346 PRO A O 1
ATOM 2589 N N . GLU A 1 347 ? 29.754 1.720 -22.135 1.00 83.00 347 GLU A N 1
ATOM 2590 C CA . GLU A 1 347 ? 30.496 0.451 -22.098 1.00 83.00 347 GLU A CA 1
ATOM 2591 C C . GLU A 1 347 ? 29.638 -0.721 -21.614 1.00 83.00 347 GLU A C 1
ATOM 2593 O O . GLU A 1 347 ? 30.112 -1.853 -21.570 1.00 83.00 347 GLU A O 1
ATOM 2598 N N . TRP A 1 348 ? 28.378 -0.480 -21.267 1.00 83.69 348 TRP A N 1
ATOM 2599 C CA . TRP A 1 348 ? 27.454 -1.489 -20.783 1.00 83.69 348 TRP A CA 1
ATOM 2600 C C . TRP A 1 348 ? 26.196 -1.503 -21.644 1.00 83.69 348 TRP A C 1
ATOM 2602 O O . TRP A 1 348 ? 25.651 -0.473 -22.032 1.00 83.69 348 TRP A O 1
ATOM 2612 N N . GLU A 1 349 ? 25.724 -2.701 -21.940 1.00 87.12 349 GLU A N 1
ATOM 2613 C CA . GLU A 1 349 ? 24.470 -2.946 -22.626 1.00 87.12 349 GLU A CA 1
ATOM 2614 C C . GLU A 1 349 ? 23.544 -3.655 -21.650 1.00 87.12 349 GLU A C 1
ATOM 2616 O O . GLU A 1 349 ? 23.851 -4.735 -21.143 1.00 87.12 349 GLU A O 1
ATOM 2621 N N . LEU A 1 350 ? 22.411 -3.016 -21.387 1.00 89.06 350 LEU A N 1
ATOM 2622 C CA . LEU A 1 350 ? 21.334 -3.545 -20.576 1.00 89.06 350 LEU A CA 1
ATOM 2623 C C . LEU A 1 350 ? 20.131 -3.758 -21.492 1.00 89.06 350 LEU A C 1
ATOM 2625 O O . LEU A 1 350 ? 19.684 -2.822 -22.148 1.00 89.06 350 LEU A O 1
ATOM 2629 N N . LEU A 1 351 ? 19.636 -4.988 -21.569 1.00 91.00 351 LEU A N 1
ATOM 2630 C CA . LEU A 1 351 ? 18.547 -5.392 -22.455 1.00 91.00 351 LEU A CA 1
ATOM 2631 C C . LEU A 1 351 ? 17.444 -6.066 -21.646 1.00 91.00 351 LEU A C 1
ATOM 2633 O O . LEU A 1 351 ? 17.743 -6.941 -20.840 1.00 91.00 351 LEU A O 1
ATOM 2637 N N . LEU A 1 352 ? 16.182 -5.757 -21.928 1.00 89.38 352 LEU A N 1
ATOM 2638 C CA . LEU A 1 352 ? 15.033 -6.535 -21.470 1.00 89.38 352 LEU A CA 1
ATOM 2639 C C . LEU A 1 352 ? 14.351 -7.168 -22.677 1.00 89.38 352 LEU A C 1
ATOM 2641 O O . LEU A 1 352 ? 13.920 -6.461 -23.581 1.00 89.38 352 LEU A O 1
ATOM 2645 N N . ASN A 1 353 ? 14.302 -8.501 -22.724 1.00 89.44 353 ASN A N 1
ATOM 2646 C CA . ASN A 1 353 ? 13.803 -9.253 -23.883 1.00 89.44 353 ASN A CA 1
ATOM 2647 C C . ASN A 1 353 ? 14.474 -8.842 -25.212 1.00 89.44 353 ASN A C 1
ATOM 2649 O O . ASN A 1 353 ? 13.882 -8.928 -26.283 1.00 89.44 353 ASN A O 1
ATOM 2653 N N . GLY A 1 354 ? 15.733 -8.395 -25.144 1.00 88.25 354 GLY A N 1
ATOM 2654 C CA . GLY A 1 354 ? 16.491 -7.891 -26.293 1.00 88.25 354 GLY A CA 1
ATOM 2655 C C . GLY A 1 354 ? 16.267 -6.409 -26.622 1.00 88.25 354 GLY A C 1
ATOM 2656 O O . GLY A 1 354 ? 17.011 -5.873 -27.440 1.00 88.25 354 GLY A O 1
ATOM 2657 N N . SER A 1 355 ? 15.316 -5.731 -25.974 1.00 92.69 355 SER A N 1
ATOM 2658 C CA . SER A 1 355 ? 15.114 -4.284 -26.112 1.00 92.69 355 SER A CA 1
ATOM 2659 C C . SER A 1 355 ? 16.061 -3.503 -25.197 1.00 92.69 355 SER A C 1
ATOM 2661 O O . SER A 1 355 ? 16.166 -3.833 -24.015 1.00 92.69 355 SER A O 1
ATOM 2663 N N . PRO A 1 356 ? 16.756 -2.468 -25.700 1.00 92.56 356 PRO A N 1
ATOM 2664 C CA . PRO A 1 356 ? 17.753 -1.742 -24.924 1.00 92.56 356 PRO A CA 1
ATOM 2665 C C . PRO A 1 356 ? 17.136 -0.847 -23.845 1.00 92.56 356 PRO A C 1
ATOM 2667 O O . PRO A 1 356 ? 16.257 -0.035 -24.121 1.00 92.56 356 PRO A O 1
ATOM 2670 N N . ILE A 1 357 ? 17.683 -0.941 -22.634 1.00 92.69 357 ILE A N 1
ATOM 2671 C CA . ILE A 1 357 ? 17.479 -0.011 -21.524 1.00 92.69 357 ILE A CA 1
ATOM 2672 C C . ILE A 1 357 ? 18.732 0.862 -21.441 1.00 92.69 357 ILE A C 1
ATOM 2674 O O . ILE A 1 357 ? 19.831 0.387 -21.151 1.00 92.69 357 ILE A O 1
ATOM 2678 N N . LEU A 1 358 ? 18.585 2.153 -21.734 1.00 92.38 358 LEU A N 1
ATOM 2679 C CA . LEU A 1 358 ? 19.730 3.054 -21.842 1.00 92.38 358 LEU A CA 1
ATOM 2680 C C . LEU A 1 358 ? 20.258 3.450 -20.461 1.00 92.38 358 LEU A C 1
ATOM 2682 O O . LEU A 1 358 ? 19.577 4.129 -19.693 1.00 92.38 358 LEU A O 1
ATOM 2686 N N . LEU A 1 359 ? 21.508 3.081 -20.182 1.00 89.50 359 LEU A N 1
ATOM 2687 C CA . LEU A 1 359 ? 22.236 3.588 -19.024 1.00 89.50 359 LEU A CA 1
ATOM 2688 C C . LEU A 1 359 ? 22.662 5.051 -19.251 1.00 89.50 359 LEU A C 1
ATOM 2690 O O . LEU A 1 359 ? 23.037 5.423 -20.370 1.00 89.50 359 LEU A O 1
ATOM 2694 N N . PRO A 1 360 ? 22.658 5.896 -18.203 1.00 90.81 360 PRO A N 1
ATOM 2695 C CA . PRO A 1 360 ? 23.244 7.229 -18.266 1.00 90.81 360 PRO A CA 1
ATOM 2696 C C . PRO A 1 360 ? 24.718 7.180 -18.693 1.00 90.81 360 PRO A C 1
ATOM 2698 O O . PRO A 1 360 ? 25.401 6.203 -18.394 1.00 90.81 360 PRO A O 1
ATOM 2701 N N . PRO A 1 361 ? 25.266 8.248 -19.310 1.00 91.00 361 PRO A N 1
ATOM 2702 C CA . PRO A 1 361 ? 26.676 8.287 -19.705 1.00 91.00 361 PRO A CA 1
ATOM 2703 C C . PRO A 1 361 ? 27.648 7.962 -18.565 1.00 91.00 361 PRO A C 1
ATOM 2705 O O . PRO A 1 361 ? 28.709 7.395 -18.804 1.00 91.00 361 PRO A O 1
ATOM 2708 N N . LEU A 1 362 ? 27.275 8.318 -17.335 1.00 90.62 362 LEU A N 1
ATOM 2709 C CA . LEU A 1 362 ? 28.011 8.025 -16.117 1.00 90.62 362 LEU A CA 1
ATOM 2710 C C . LEU A 1 362 ? 27.029 7.536 -15.049 1.00 90.62 362 LEU A C 1
ATOM 2712 O O . LEU A 1 362 ? 26.047 8.224 -14.763 1.00 90.62 362 LEU A O 1
ATOM 2716 N N . VAL A 1 363 ? 27.307 6.372 -14.468 1.00 86.75 363 VAL A N 1
ATOM 2717 C CA . VAL A 1 363 ? 26.542 5.787 -13.361 1.00 86.75 363 VAL A CA 1
ATOM 2718 C C . VAL A 1 363 ? 27.426 5.825 -12.117 1.00 86.75 363 VAL A C 1
ATOM 2720 O O . VAL A 1 363 ? 28.437 5.128 -12.042 1.00 86.75 363 VAL A O 1
ATOM 2723 N N . GLU A 1 364 ? 27.088 6.691 -11.168 1.00 91.19 364 GLU A N 1
ATOM 2724 C CA . GLU A 1 364 ? 27.832 6.885 -9.928 1.00 91.19 364 GLU A CA 1
ATOM 2725 C C . GLU A 1 364 ? 27.431 5.823 -8.888 1.00 91.19 364 GLU A C 1
ATOM 2727 O O . GLU A 1 364 ? 26.236 5.572 -8.698 1.00 91.19 364 GLU A O 1
ATOM 2732 N N . PRO A 1 365 ? 28.395 5.204 -8.183 1.00 84.50 365 PRO A N 1
ATOM 2733 C CA . PRO A 1 365 ? 28.095 4.243 -7.131 1.00 84.50 365 PRO A CA 1
ATOM 2734 C C . PRO A 1 365 ? 27.342 4.904 -5.977 1.00 84.50 365 PRO A C 1
ATOM 2736 O O . PRO A 1 365 ? 27.636 6.037 -5.594 1.00 84.50 365 PRO A O 1
ATOM 2739 N N . GLY A 1 366 ? 26.377 4.188 -5.403 1.00 81.94 366 GLY A N 1
ATOM 2740 C CA . GLY A 1 366 ? 25.557 4.694 -4.302 1.00 81.94 366 GLY A CA 1
ATOM 2741 C C . GLY A 1 366 ? 24.452 5.677 -4.709 1.00 81.94 366 GLY A C 1
ATOM 2742 O O . GLY A 1 366 ? 23.716 6.125 -3.829 1.00 81.94 366 GLY A O 1
ATOM 2743 N N . LEU A 1 367 ? 24.294 5.990 -6.002 1.00 86.69 367 LEU A N 1
ATOM 2744 C CA . LEU A 1 367 ? 23.136 6.724 -6.517 1.00 86.69 367 LEU A CA 1
ATOM 2745 C C . LEU A 1 367 ? 22.107 5.778 -7.140 1.00 86.69 367 LEU A C 1
ATOM 2747 O O . LEU A 1 367 ? 22.450 4.815 -7.827 1.00 86.69 367 LEU A O 1
ATOM 2751 N N . GLU A 1 368 ? 20.834 6.075 -6.890 1.00 84.00 368 GLU A N 1
ATOM 2752 C CA . GLU A 1 368 ? 19.707 5.357 -7.478 1.00 84.00 368 GLU A CA 1
ATOM 2753 C C . GLU A 1 368 ? 19.338 5.970 -8.836 1.00 84.00 368 GLU A C 1
ATOM 2755 O O . GLU A 1 368 ? 19.293 7.194 -8.990 1.00 84.00 368 GLU A O 1
ATOM 2760 N N . TYR A 1 369 ? 19.055 5.115 -9.817 1.00 84.81 369 TYR A N 1
ATOM 2761 C CA . TYR A 1 369 ? 18.661 5.497 -11.169 1.00 84.81 369 TYR A CA 1
ATOM 2762 C C . TYR A 1 369 ? 17.346 4.823 -11.552 1.00 84.81 369 TYR A C 1
ATOM 2764 O O . TYR A 1 369 ? 17.179 3.631 -11.323 1.00 84.81 369 TYR A O 1
ATOM 2772 N N . LEU A 1 370 ? 16.446 5.575 -12.191 1.00 86.06 370 LEU A N 1
ATOM 2773 C CA . LEU A 1 370 ? 15.198 5.076 -12.773 1.00 86.06 370 LEU A CA 1
ATOM 2774 C C . LEU A 1 370 ? 15.312 5.112 -14.298 1.00 86.06 370 LEU A C 1
ATOM 2776 O O . LEU A 1 370 ? 15.308 6.186 -14.901 1.00 86.06 370 LEU A O 1
ATOM 2780 N N . LEU A 1 371 ? 15.448 3.942 -14.917 1.00 88.25 371 LEU A N 1
ATOM 2781 C CA . LEU A 1 371 ? 15.704 3.806 -16.349 1.00 88.25 371 LEU A CA 1
ATOM 2782 C C . LEU A 1 371 ? 14.409 3.476 -17.099 1.00 88.25 371 LEU A C 1
ATOM 2784 O O . LEU A 1 371 ? 13.733 2.529 -16.704 1.00 88.25 371 LEU A O 1
ATOM 2788 N N . PRO A 1 372 ? 14.052 4.202 -18.173 1.00 89.62 372 PRO A N 1
ATOM 2789 C CA . PRO A 1 372 ? 12.898 3.866 -19.000 1.00 89.62 372 PRO A CA 1
ATOM 2790 C C . PRO A 1 372 ? 12.974 2.459 -19.580 1.00 89.62 372 PRO A C 1
ATOM 2792 O O . PRO A 1 372 ? 14.009 2.062 -20.118 1.00 89.62 372 PRO A O 1
ATOM 2795 N N . VAL A 1 373 ? 11.861 1.735 -19.493 1.00 87.38 373 VAL A N 1
ATOM 2796 C CA . VAL A 1 373 ? 11.690 0.413 -20.087 1.00 87.38 373 VAL A CA 1
ATOM 2797 C C . VAL A 1 373 ? 10.586 0.497 -21.132 1.00 87.38 373 VAL A C 1
ATOM 2799 O O . VAL A 1 373 ? 9.550 1.113 -20.904 1.00 87.38 373 VAL A O 1
ATOM 2802 N N . ASP A 1 374 ? 10.812 -0.114 -22.290 1.00 87.56 374 ASP A N 1
ATOM 2803 C CA . ASP A 1 374 ? 9.766 -0.272 -23.296 1.00 87.56 374 ASP A CA 1
ATOM 2804 C C . ASP A 1 374 ? 8.754 -1.321 -22.815 1.00 87.56 374 ASP A C 1
ATOM 2806 O O . ASP A 1 374 ? 9.090 -2.498 -22.650 1.00 87.56 374 ASP A O 1
ATOM 2810 N N . TRP A 1 375 ? 7.513 -0.903 -22.576 1.00 85.12 375 TRP A N 1
ATOM 2811 C CA . TRP A 1 375 ? 6.469 -1.789 -22.069 1.00 85.12 375 TRP A CA 1
ATOM 2812 C C . TRP A 1 375 ? 6.078 -2.878 -23.080 1.00 85.12 375 TRP A C 1
ATOM 2814 O O . TRP A 1 375 ? 5.695 -3.980 -22.674 1.00 85.12 375 TRP A O 1
ATOM 2824 N N . HIS A 1 376 ? 6.249 -2.637 -24.386 1.00 85.75 376 HIS A N 1
ATOM 2825 C CA . HIS A 1 376 ? 6.052 -3.673 -25.401 1.00 85.75 376 HIS A CA 1
ATOM 2826 C C . HIS A 1 376 ? 7.062 -4.807 -25.236 1.00 85.75 376 HIS A C 1
ATOM 2828 O O . HIS A 1 376 ? 6.704 -5.977 -25.385 1.00 85.75 376 HIS A O 1
ATOM 2834 N N . ALA A 1 377 ? 8.299 -4.479 -24.843 1.00 85.94 377 ALA A N 1
ATOM 2835 C CA . ALA A 1 377 ? 9.321 -5.481 -24.574 1.00 85.94 377 ALA A CA 1
ATOM 2836 C C . ALA A 1 377 ? 8.886 -6.426 -23.451 1.00 85.94 377 ALA A C 1
ATOM 2838 O O . ALA A 1 377 ? 9.135 -7.622 -23.551 1.00 85.94 377 ALA A O 1
ATOM 2839 N N . ILE A 1 378 ? 8.202 -5.923 -22.420 1.00 81.69 378 ILE A N 1
ATOM 2840 C CA . ILE A 1 378 ? 7.677 -6.740 -21.316 1.00 81.69 378 ILE A CA 1
ATOM 2841 C C . ILE A 1 378 ? 6.530 -7.639 -21.791 1.00 81.69 378 ILE A C 1
ATOM 2843 O O . ILE A 1 378 ? 6.507 -8.833 -21.502 1.00 81.69 378 ILE A O 1
ATOM 2847 N N . ARG A 1 379 ? 5.586 -7.084 -22.557 1.00 78.25 379 ARG A N 1
ATOM 2848 C CA . ARG A 1 379 ? 4.405 -7.817 -23.034 1.00 78.25 379 ARG A CA 1
ATOM 2849 C C . ARG A 1 379 ? 4.748 -8.989 -23.956 1.00 78.25 379 ARG A C 1
ATOM 2851 O O . ARG A 1 379 ? 4.028 -9.986 -23.965 1.00 78.25 379 ARG A O 1
ATOM 2858 N N . GLU A 1 380 ? 5.787 -8.847 -24.773 1.00 79.88 380 GLU A N 1
ATOM 2859 C CA . GLU A 1 380 ? 6.082 -9.776 -25.869 1.00 79.88 380 GLU A CA 1
ATOM 2860 C C . GLU A 1 380 ? 7.130 -10.849 -25.529 1.00 79.88 380 GLU A C 1
ATOM 2862 O O . GLU A 1 380 ? 7.385 -11.721 -26.363 1.00 79.88 380 GLU A O 1
ATOM 2867 N N . GLY A 1 381 ? 7.732 -10.824 -24.334 1.00 79.12 381 GLY A N 1
ATOM 2868 C CA . GLY A 1 381 ? 8.847 -11.713 -23.995 1.00 79.12 381 GLY A CA 1
ATOM 2869 C C . GLY A 1 381 ? 8.803 -12.328 -22.597 1.00 79.12 381 GLY A C 1
ATOM 2870 O O . GLY A 1 381 ? 7.898 -12.093 -21.805 1.00 79.12 381 GLY A O 1
ATOM 2871 N N . ASP A 1 382 ? 9.832 -13.118 -22.289 1.00 81.19 382 ASP A N 1
ATOM 2872 C CA . ASP A 1 382 ? 9.957 -13.882 -21.036 1.00 81.19 382 ASP A CA 1
ATOM 2873 C C . ASP A 1 382 ? 10.494 -13.043 -19.859 1.00 81.19 382 ASP A C 1
ATOM 2875 O O . ASP A 1 382 ? 10.871 -13.584 -18.826 1.00 81.19 382 ASP A O 1
ATOM 2879 N N . ASN A 1 383 ? 10.583 -11.724 -20.024 1.00 80.44 383 ASN A N 1
ATOM 2880 C CA . ASN A 1 383 ? 11.190 -10.767 -19.086 1.00 80.44 383 ASN A CA 1
ATOM 2881 C C . ASN A 1 383 ? 12.648 -11.091 -18.735 1.00 80.44 383 ASN A C 1
ATOM 2883 O O . ASN A 1 383 ? 13.103 -10.914 -17.605 1.00 80.44 383 ASN A O 1
ATOM 2887 N N . LEU A 1 384 ? 13.401 -11.561 -19.729 1.00 83.19 384 LEU A N 1
ATOM 2888 C CA . LEU A 1 384 ? 14.826 -11.827 -19.621 1.00 83.19 384 LEU A CA 1
ATOM 2889 C C . LEU A 1 384 ? 15.605 -10.507 -19.616 1.00 83.19 384 LEU A C 1
ATOM 2891 O O . LEU A 1 384 ? 15.802 -9.888 -20.665 1.00 83.19 384 LEU A O 1
ATOM 2895 N N . LEU A 1 385 ? 16.087 -10.103 -18.444 1.00 83.56 385 LEU A N 1
ATOM 2896 C CA . LEU A 1 385 ? 17.020 -8.998 -18.288 1.00 83.56 385 LEU A CA 1
ATOM 2897 C C . LEU A 1 385 ? 18.442 -9.503 -18.548 1.00 83.56 385 LEU A C 1
ATOM 2899 O O . LEU A 1 385 ? 18.874 -10.490 -17.960 1.00 83.56 385 LEU A O 1
ATOM 2903 N N . THR A 1 386 ? 19.176 -8.837 -19.432 1.00 82.75 386 THR A N 1
ATOM 2904 C CA . THR A 1 386 ? 20.565 -9.146 -19.778 1.00 82.75 386 THR A CA 1
ATOM 2905 C C . THR A 1 386 ? 21.428 -7.914 -19.588 1.00 82.75 386 THR A C 1
ATOM 2907 O O . THR A 1 386 ? 21.113 -6.857 -20.116 1.00 82.75 386 THR A O 1
ATOM 2910 N N . LEU A 1 387 ? 22.535 -8.061 -18.870 1.00 81.12 387 LEU A N 1
ATOM 2911 C CA . LEU A 1 387 ? 23.568 -7.048 -18.716 1.00 81.12 387 LEU A CA 1
ATOM 2912 C C . LEU A 1 387 ? 24.864 -7.571 -19.326 1.00 81.12 387 LEU A C 1
ATOM 2914 O O . LEU A 1 387 ? 25.334 -8.645 -18.960 1.00 81.12 387 LEU A O 1
ATOM 2918 N N . SER A 1 388 ? 25.468 -6.816 -20.230 1.00 79.62 388 SER A N 1
ATOM 2919 C CA . SER A 1 388 ? 26.723 -7.189 -20.872 1.00 79.62 388 SER A CA 1
ATOM 2920 C C . SER A 1 388 ? 27.668 -6.007 -20.998 1.00 79.62 388 SER A C 1
ATOM 2922 O O . SER A 1 388 ? 27.244 -4.857 -21.063 1.00 79.62 388 SER A O 1
ATOM 2924 N N . PHE A 1 389 ? 28.968 -6.283 -21.017 1.00 75.12 389 PHE A N 1
ATOM 2925 C CA . PHE A 1 389 ? 29.975 -5.265 -21.293 1.00 75.12 389 PHE A CA 1
ATOM 2926 C C . PHE A 1 389 ? 30.182 -5.118 -22.809 1.00 75.12 389 PHE A C 1
ATOM 2928 O O . PHE A 1 389 ? 30.590 -6.064 -23.494 1.00 75.12 389 PHE A O 1
ATOM 2935 N N . VAL A 1 390 ? 29.945 -3.920 -23.337 1.00 73.25 390 VAL A N 1
ATOM 2936 C CA . VAL A 1 390 ? 30.122 -3.563 -24.746 1.00 73.25 390 VAL A CA 1
ATOM 2937 C C . VAL A 1 390 ? 31.581 -3.194 -24.984 1.00 73.25 390 VAL A C 1
ATOM 2939 O O . VAL A 1 390 ? 32.041 -2.097 -24.676 1.00 73.25 390 VAL A O 1
ATOM 2942 N N . MET A 1 391 ? 32.340 -4.119 -25.572 1.00 63.59 391 MET A N 1
ATOM 2943 C CA . MET A 1 391 ? 33.741 -3.872 -25.917 1.00 63.59 391 MET A CA 1
ATOM 2944 C C . MET A 1 391 ? 33.863 -2.812 -27.025 1.00 63.59 391 MET A C 1
ATOM 2946 O O . MET A 1 391 ? 33.768 -3.124 -28.213 1.00 63.59 391 MET A O 1
ATOM 2950 N N . THR A 1 392 ? 34.168 -1.566 -26.662 1.00 55.28 392 THR A N 1
ATOM 2951 C CA . THR A 1 392 ? 34.513 -0.506 -27.621 1.00 55.28 392 THR A CA 1
ATOM 2952 C C . THR A 1 392 ? 35.996 -0.586 -28.018 1.00 55.28 392 THR A C 1
ATOM 2954 O O . THR A 1 392 ? 36.829 0.248 -27.686 1.00 55.28 392 THR A O 1
ATOM 2957 N N . GLY A 1 393 ? 36.363 -1.628 -28.768 1.00 53.03 393 GLY A N 1
ATOM 2958 C CA . GLY A 1 393 ? 37.578 -1.620 -29.597 1.00 53.03 393 GLY A CA 1
ATOM 2959 C C . GLY A 1 393 ? 38.953 -1.617 -28.901 1.00 53.03 393 GLY A C 1
ATOM 2960 O O . GLY A 1 393 ? 39.944 -1.381 -29.594 1.00 53.03 393 GLY A O 1
ATOM 2961 N N . GLN A 1 394 ? 39.068 -1.906 -27.597 1.00 47.31 394 GLN A N 1
ATOM 2962 C CA . GLN A 1 394 ? 40.363 -2.125 -26.926 1.00 47.31 394 GLN A CA 1
ATOM 2963 C C . GLN A 1 394 ? 40.650 -3.611 -26.638 1.00 47.31 394 GLN A C 1
ATOM 2965 O O . GLN A 1 394 ? 39.744 -4.408 -26.410 1.00 47.31 394 GLN A O 1
ATOM 2970 N N . SER A 1 395 ? 41.937 -3.975 -26.727 1.00 45.12 395 SER A N 1
ATOM 2971 C CA . SER A 1 395 ? 42.475 -5.344 -26.649 1.00 45.12 395 SER A CA 1
ATOM 2972 C C . SER A 1 395 ? 42.041 -6.097 -25.386 1.00 45.12 395 SER A C 1
ATOM 2974 O O . SER A 1 395 ? 42.021 -5.542 -24.293 1.00 45.12 395 SER A O 1
ATOM 2976 N N . LEU A 1 396 ? 41.789 -7.398 -25.554 1.00 47.81 396 LEU A N 1
ATOM 2977 C CA . LEU A 1 396 ? 41.306 -8.394 -24.584 1.00 47.81 396 LEU A CA 1
ATOM 2978 C C . LEU A 1 396 ? 42.204 -8.649 -23.356 1.00 47.81 396 LEU A C 1
ATOM 2980 O O . LEU A 1 396 ? 41.915 -9.567 -22.587 1.00 47.81 396 LEU A O 1
ATOM 2984 N N . ASP A 1 397 ? 43.285 -7.897 -23.169 1.00 51.00 397 ASP A N 1
ATOM 2985 C CA . ASP A 1 397 ? 44.355 -8.297 -22.252 1.00 51.00 397 ASP A CA 1
ATOM 2986 C C . ASP A 1 397 ? 44.090 -7.938 -20.788 1.00 51.00 397 ASP A C 1
ATOM 2988 O O . ASP A 1 397 ? 44.758 -8.483 -19.909 1.00 51.00 397 ASP A O 1
ATOM 2992 N N . GLN A 1 398 ? 43.095 -7.090 -20.499 1.00 47.19 398 GLN A N 1
ATOM 2993 C CA . GLN A 1 398 ? 42.600 -6.883 -19.138 1.00 47.19 398 GLN A CA 1
ATOM 2994 C C . GLN A 1 398 ? 41.069 -6.805 -19.130 1.00 47.19 398 GLN A C 1
ATOM 2996 O O . GLN A 1 398 ? 40.515 -5.871 -19.708 1.00 47.19 398 GLN A O 1
ATOM 3001 N N . PRO A 1 399 ? 40.353 -7.764 -18.505 1.00 51.78 399 PRO A N 1
ATOM 3002 C CA . PRO A 1 399 ? 38.956 -7.526 -18.170 1.00 51.78 399 PRO A CA 1
ATOM 3003 C C . PRO A 1 399 ? 38.890 -6.285 -17.265 1.00 51.78 399 PRO A C 1
ATOM 3005 O O . PRO A 1 399 ? 39.794 -6.120 -16.437 1.00 51.78 399 PRO A O 1
ATOM 3008 N N . PRO A 1 400 ? 37.872 -5.416 -17.397 1.00 53.69 400 PRO A N 1
ATOM 3009 C CA . PRO A 1 400 ? 37.662 -4.356 -16.422 1.00 53.69 400 PRO A CA 1
ATOM 3010 C C . PRO A 1 400 ? 37.628 -5.010 -15.037 1.00 53.69 400 PRO A C 1
ATOM 3012 O O . PRO A 1 400 ? 36.806 -5.881 -14.764 1.00 53.69 400 PRO A O 1
ATOM 3015 N N . GLY A 1 401 ? 38.592 -4.666 -14.182 1.00 53.34 401 GLY A N 1
ATOM 3016 C CA . GLY A 1 401 ? 38.759 -5.271 -12.857 1.00 53.34 401 GLY A CA 1
ATOM 3017 C C . GLY A 1 401 ? 37.677 -4.860 -11.856 1.00 53.34 401 GLY A C 1
ATOM 3018 O O . GLY A 1 401 ? 37.848 -5.065 -10.657 1.00 53.34 401 GLY A O 1
ATOM 3019 N N . GLN A 1 402 ? 36.598 -4.240 -12.328 1.00 57.03 402 GLN A N 1
ATOM 3020 C CA . GLN A 1 402 ? 35.524 -3.720 -11.504 1.00 57.03 402 GLN A CA 1
ATOM 3021 C C . GLN A 1 402 ? 34.454 -4.797 -11.348 1.00 57.03 402 GLN A C 1
ATOM 3023 O O . GLN A 1 402 ? 33.827 -5.232 -12.313 1.00 57.03 402 GLN A O 1
ATOM 3028 N N . SER A 1 403 ? 34.278 -5.250 -10.108 1.00 62.03 403 SER A N 1
ATOM 3029 C CA . SER A 1 403 ? 33.080 -5.986 -9.719 1.00 62.03 403 SER A CA 1
ATOM 3030 C C . SER A 1 403 ? 31.915 -5.009 -9.725 1.00 62.03 403 SER A C 1
ATOM 3032 O O . SER A 1 403 ? 32.020 -3.938 -9.128 1.00 62.03 403 SER A O 1
ATOM 3034 N N . LEU A 1 404 ? 30.824 -5.391 -10.379 1.00 64.75 404 LEU A N 1
ATOM 3035 C CA . LEU A 1 404 ? 29.567 -4.667 -10.314 1.00 64.75 404 LEU A CA 1
ATOM 3036 C C . LEU A 1 404 ? 28.618 -5.420 -9.389 1.00 64.75 404 LEU A C 1
ATOM 3038 O O . LEU A 1 404 ? 28.255 -6.562 -9.676 1.00 64.75 404 LEU A O 1
ATOM 3042 N N . THR A 1 405 ? 28.217 -4.776 -8.300 1.00 70.06 405 THR A N 1
ATOM 3043 C CA . THR A 1 405 ? 27.192 -5.293 -7.397 1.00 70.06 405 THR A CA 1
ATOM 3044 C C . THR A 1 405 ? 25.957 -4.417 -7.526 1.00 70.06 405 THR A C 1
ATOM 3046 O O . THR A 1 405 ? 26.050 -3.198 -7.420 1.00 70.06 405 THR A O 1
ATOM 3049 N N . PHE A 1 406 ? 24.790 -5.018 -7.741 1.00 69.62 406 PHE A N 1
ATOM 3050 C CA . PHE A 1 406 ? 23.523 -4.306 -7.603 1.00 69.62 406 PHE A CA 1
ATOM 3051 C C . PHE A 1 406 ? 23.086 -4.384 -6.142 1.00 69.62 406 PHE A C 1
ATOM 3053 O O . PHE A 1 406 ? 22.903 -5.475 -5.609 1.00 69.62 406 PHE A O 1
ATOM 3060 N N . LEU A 1 407 ? 22.952 -3.226 -5.498 1.00 65.56 407 LEU A N 1
ATOM 3061 C CA . LEU A 1 407 ? 22.289 -3.091 -4.201 1.00 65.56 407 LEU A CA 1
ATOM 3062 C C . LEU A 1 407 ? 20.767 -3.034 -4.357 1.00 65.56 407 LEU A C 1
ATOM 3064 O O . LEU A 1 407 ? 20.058 -3.429 -3.441 1.00 65.56 407 LEU A O 1
ATOM 3068 N N . LYS A 1 408 ? 20.284 -2.539 -5.504 1.00 67.88 408 LYS A N 1
ATOM 3069 C CA . LYS A 1 408 ? 18.885 -2.628 -5.936 1.00 67.88 408 LYS A CA 1
ATOM 3070 C C . LYS A 1 408 ? 18.818 -2.907 -7.428 1.00 67.88 408 LYS A C 1
ATOM 3072 O O . LYS A 1 408 ? 19.597 -2.335 -8.198 1.00 67.88 408 LYS A O 1
ATOM 3077 N N . LEU A 1 409 ? 17.878 -3.757 -7.817 1.00 75.00 409 LEU A N 1
ATOM 3078 C CA . LEU A 1 409 ? 17.548 -4.060 -9.203 1.00 75.00 409 LEU A CA 1
ATOM 3079 C C . LEU A 1 409 ? 16.065 -4.423 -9.268 1.00 75.00 409 LEU A C 1
ATOM 3081 O O . LEU A 1 409 ? 15.711 -5.583 -9.113 1.00 75.00 409 LEU A O 1
ATOM 3085 N N . GLU A 1 410 ? 15.214 -3.428 -9.473 1.00 71.56 410 GLU A N 1
ATOM 3086 C CA . GLU A 1 410 ? 13.761 -3.579 -9.368 1.00 71.56 410 GLU A CA 1
ATOM 3087 C C . GLU A 1 410 ? 13.107 -3.124 -10.672 1.00 71.56 410 GLU A C 1
ATOM 3089 O O . GLU A 1 410 ? 13.427 -2.054 -11.195 1.00 71.56 410 GLU A O 1
ATOM 3094 N N . LEU A 1 411 ? 12.192 -3.926 -11.214 1.00 74.94 411 LEU A N 1
ATOM 3095 C CA . LEU A 1 411 ? 11.334 -3.500 -12.317 1.00 74.94 411 LEU A CA 1
ATOM 3096 C C . LEU A 1 411 ? 10.021 -2.980 -11.733 1.00 74.94 411 LEU A C 1
ATOM 3098 O O . LEU A 1 411 ? 9.289 -3.727 -11.094 1.00 74.94 411 LEU A O 1
ATOM 3102 N N . LEU A 1 412 ? 9.763 -1.698 -11.955 1.00 71.75 412 LEU A N 1
ATOM 3103 C CA . LEU A 1 412 ? 8.547 -0.991 -11.571 1.00 71.75 412 LEU A CA 1
ATOM 3104 C C . LEU A 1 412 ? 7.638 -0.933 -12.803 1.00 71.75 412 LEU A C 1
ATOM 3106 O O . LEU A 1 412 ? 8.142 -0.650 -13.900 1.00 71.75 412 LEU A O 1
ATOM 3110 N N . SER A 1 413 ? 6.321 -1.140 -12.669 1.00 63.53 413 SER A N 1
ATOM 3111 C CA . SER A 1 413 ? 5.392 -0.850 -13.787 1.00 63.53 413 SER A CA 1
ATOM 3112 C C . SER A 1 413 ? 5.333 0.642 -14.097 1.00 63.53 413 SER A C 1
ATOM 3114 O O . SER A 1 413 ? 4.847 1.043 -15.154 1.00 63.53 413 SER A O 1
ATOM 3116 N N . GLY A 1 414 ? 5.961 1.433 -13.222 1.00 57.62 414 GLY A N 1
ATOM 3117 C CA . GLY A 1 414 ? 6.071 2.872 -13.283 1.00 57.62 414 GLY A CA 1
ATOM 3118 C C . GLY A 1 414 ? 5.064 3.479 -12.324 1.00 57.62 414 GLY A C 1
ATOM 3119 O O . GLY A 1 414 ? 4.186 2.790 -11.803 1.00 57.62 414 GLY A O 1
ATOM 3120 N N . PRO A 1 415 ? 5.099 4.801 -12.110 1.00 50.09 415 PRO A N 1
ATOM 3121 C CA . PRO A 1 415 ? 3.833 5.436 -11.824 1.00 50.09 415 PRO A CA 1
ATOM 3122 C C . PRO A 1 415 ? 2.924 5.046 -13.000 1.00 50.09 415 PRO A C 1
ATOM 3124 O O . PRO A 1 415 ? 3.356 5.132 -14.157 1.00 50.09 415 PRO A O 1
ATOM 3127 N N . ILE A 1 416 ? 1.682 4.645 -12.722 1.00 45.66 416 ILE A N 1
ATOM 3128 C CA . ILE A 1 416 ? 0.583 4.864 -13.667 1.00 45.66 416 ILE A CA 1
ATOM 3129 C C . ILE A 1 416 ? 0.583 6.377 -13.845 1.00 45.66 416 ILE A C 1
ATOM 3131 O O . ILE A 1 416 ? -0.015 7.112 -13.061 1.00 45.66 416 ILE A O 1
ATOM 3135 N N . THR A 1 417 ? 1.491 6.863 -14.691 1.00 40.06 417 THR A N 1
ATOM 3136 C CA . THR A 1 417 ? 1.876 8.255 -14.666 1.00 40.06 417 THR A CA 1
ATOM 3137 C C . THR A 1 417 ? 0.642 8.963 -15.141 1.00 40.06 417 THR A C 1
ATOM 3139 O O . THR A 1 417 ? 0.101 8.672 -16.206 1.00 40.06 417 THR A O 1
ATOM 3142 N N . GLU A 1 418 ? 0.232 9.928 -14.330 1.00 43.09 418 GLU A N 1
ATOM 3143 C CA . GLU A 1 418 ? -0.472 11.132 -14.732 1.00 43.09 418 GLU A CA 1
ATOM 3144 C C . GLU A 1 418 ? 0.368 11.850 -15.814 1.00 43.09 418 GLU A C 1
ATOM 3146 O O . GLU A 1 418 ? 0.840 12.979 -15.645 1.00 43.09 418 GLU A O 1
ATOM 3151 N N . ALA A 1 419 ? 0.642 11.165 -16.926 1.00 31.00 419 ALA A N 1
ATOM 3152 C CA . ALA A 1 419 ? 1.340 11.677 -18.069 1.00 31.00 419 ALA A CA 1
ATOM 3153 C C . ALA A 1 419 ? 0.437 12.769 -18.633 1.00 31.00 419 ALA A C 1
ATOM 3155 O O . ALA A 1 419 ? -0.578 12.522 -19.277 1.00 31.00 419 ALA A O 1
ATOM 3156 N N . THR A 1 420 ? 0.830 14.012 -18.368 1.00 34.12 420 THR A N 1
ATOM 3157 C CA . THR A 1 420 ? 0.362 15.221 -19.050 1.00 34.12 420 THR A CA 1
ATOM 3158 C C . THR A 1 420 ? -1.067 15.691 -18.750 1.00 34.12 420 THR A C 1
ATOM 3160 O O . THR A 1 420 ? -1.864 15.906 -19.651 1.00 34.12 420 THR A O 1
ATOM 3163 N N . ALA A 1 421 ? -1.336 16.086 -17.503 1.00 30.44 421 ALA A N 1
ATOM 3164 C CA . ALA A 1 421 ? -2.194 17.256 -17.256 1.00 30.44 421 ALA A CA 1
ATOM 3165 C C . ALA A 1 421 ? -1.349 18.540 -17.117 1.00 30.44 421 ALA A C 1
ATOM 3167 O O . ALA A 1 421 ? -1.559 19.375 -16.244 1.00 30.44 421 ALA A O 1
ATOM 3168 N N . THR A 1 422 ? -0.382 18.731 -18.017 1.00 31.39 422 THR A N 1
ATOM 3169 C CA . THR A 1 422 ? 0.110 20.063 -18.399 1.00 31.39 422 THR A CA 1
ATOM 3170 C C . THR A 1 422 ? -0.793 20.667 -19.478 1.00 31.39 422 THR A C 1
ATOM 3172 O O . THR A 1 422 ? -0.323 21.271 -20.433 1.00 31.39 422 THR A O 1
ATOM 3175 N N . GLU A 1 423 ? -2.109 20.586 -19.301 1.00 26.84 423 GLU A N 1
ATOM 3176 C CA . GLU A 1 423 ? -2.963 21.712 -19.655 1.00 26.84 423 GLU A CA 1
ATOM 3177 C C . GLU A 1 423 ? -3.316 22.409 -18.348 1.00 26.84 423 GLU A C 1
ATOM 3179 O O . GLU A 1 423 ? -4.293 22.103 -17.668 1.00 26.84 423 GLU A O 1
ATOM 3184 N N . ILE A 1 424 ? -2.503 23.411 -18.012 1.00 27.34 424 ILE A N 1
ATOM 3185 C CA . ILE A 1 424 ? -3.052 24.596 -17.369 1.00 27.34 424 ILE A CA 1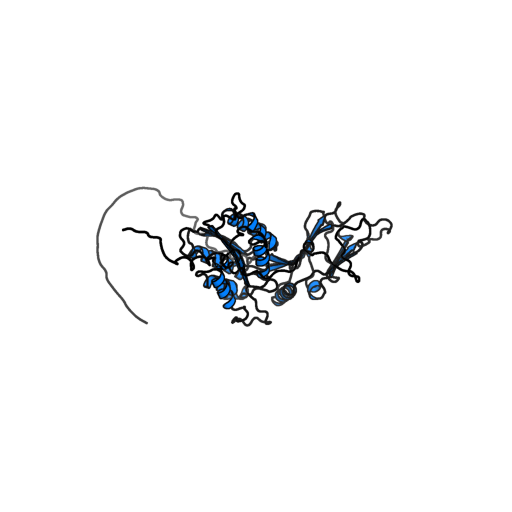
ATOM 3186 C C . ILE A 1 424 ? -4.123 25.082 -18.347 1.00 27.34 424 ILE A C 1
ATOM 3188 O O . ILE A 1 424 ? -3.822 25.830 -19.274 1.00 27.34 424 ILE A O 1
ATOM 3192 N N . ILE A 1 425 ? -5.365 24.634 -18.178 1.00 24.64 425 ILE A N 1
ATOM 3193 C CA . ILE A 1 425 ? -6.500 25.440 -18.592 1.00 24.64 425 ILE A CA 1
ATOM 3194 C C . ILE A 1 425 ? -6.323 26.699 -17.743 1.00 24.64 425 ILE A C 1
ATOM 3196 O O . ILE A 1 425 ? -6.424 26.599 -16.516 1.00 24.64 425 ILE A O 1
ATOM 3200 N N . PRO A 1 426 ? -5.951 27.862 -18.314 1.00 24.64 426 PRO A N 1
ATOM 3201 C CA . PRO A 1 426 ? -5.956 29.071 -17.520 1.00 24.64 426 PRO A CA 1
ATOM 3202 C C . PRO A 1 426 ? -7.377 29.188 -16.989 1.00 24.64 426 PRO A C 1
ATOM 3204 O O . PRO A 1 426 ? -8.327 29.186 -17.778 1.00 24.64 426 PRO A O 1
ATOM 3207 N N . GLU A 1 427 ? -7.524 29.231 -15.664 1.00 26.59 427 GLU A N 1
ATOM 3208 C CA . GLU A 1 427 ? -8.807 29.562 -15.070 1.00 26.59 427 GLU A CA 1
ATOM 3209 C C . GLU A 1 427 ? -9.361 30.771 -15.833 1.00 26.59 427 GLU A C 1
ATOM 3211 O O . GLU A 1 427 ? -8.618 31.742 -16.055 1.00 26.59 427 GLU A O 1
ATOM 3216 N N . PRO A 1 428 ? -10.623 30.747 -16.296 1.00 25.92 428 PRO A N 1
ATOM 3217 C CA . PRO A 1 428 ? -11.228 31.964 -16.785 1.00 25.92 428 PRO A CA 1
ATOM 3218 C C . PRO A 1 428 ? -11.157 32.944 -15.622 1.00 25.92 428 PRO A C 1
ATOM 3220 O O . PRO A 1 428 ? -11.812 32.731 -14.607 1.00 25.92 428 PRO A O 1
ATOM 3223 N N . LEU A 1 429 ? -10.314 33.972 -15.769 1.00 26.92 429 LEU A N 1
ATOM 3224 C CA . LEU A 1 429 ? -10.162 35.084 -14.843 1.00 26.92 429 LEU A CA 1
ATOM 3225 C C . LEU A 1 429 ? -11.543 35.464 -14.313 1.00 26.92 429 LEU A C 1
ATOM 3227 O O . LEU A 1 429 ? -12.312 36.157 -14.986 1.00 26.92 429 LEU A O 1
ATOM 3231 N N . THR A 1 430 ? -11.870 35.007 -13.107 1.00 28.80 430 THR A N 1
ATOM 3232 C CA . THR A 1 430 ? -13.054 35.465 -12.406 1.00 28.80 430 THR A CA 1
ATOM 3233 C C . THR A 1 430 ? -12.785 36.912 -12.037 1.00 28.80 430 THR A C 1
ATOM 3235 O O . THR A 1 430 ? -12.127 37.232 -11.047 1.00 28.80 430 THR A O 1
ATOM 3238 N N . LEU A 1 431 ? -13.288 37.799 -12.891 1.00 28.22 431 LEU A N 1
ATOM 3239 C CA . LEU A 1 431 ? -13.583 39.201 -12.640 1.00 28.22 431 LEU A CA 1
ATOM 3240 C C . LEU A 1 431 ? -14.549 39.303 -11.447 1.00 28.22 431 LEU A C 1
ATOM 3242 O O . LEU A 1 431 ? -15.730 39.568 -11.620 1.00 28.22 431 LEU A O 1
ATOM 3246 N N . LEU A 1 432 ? -14.060 39.059 -10.231 1.00 28.84 432 LEU A N 1
ATOM 3247 C CA . LEU A 1 432 ? -14.809 39.230 -8.982 1.00 28.84 432 LEU A CA 1
ATOM 3248 C C . LEU A 1 432 ? -13.857 39.475 -7.795 1.00 28.84 432 LEU A C 1
ATOM 3250 O O . LEU A 1 432 ? -13.963 38.877 -6.733 1.00 28.84 432 LEU A O 1
ATOM 3254 N N . SER A 1 433 ? -12.922 40.414 -7.957 1.00 27.59 433 SER A N 1
ATOM 3255 C CA . SER A 1 433 ? -12.196 41.032 -6.830 1.00 27.59 433 SER A CA 1
ATOM 3256 C C . SER A 1 433 ? -11.958 42.541 -7.007 1.00 27.59 433 SER A C 1
ATOM 3258 O O . SER A 1 433 ? -11.102 43.140 -6.364 1.00 27.59 433 SER A O 1
ATOM 3260 N N . LEU A 1 434 ? -12.807 43.200 -7.805 1.00 28.17 434 LEU A N 1
ATOM 3261 C CA . LEU A 1 434 ? -12.917 44.662 -7.913 1.00 28.17 434 LEU A CA 1
ATOM 3262 C C . LEU A 1 434 ? -14.188 45.166 -7.202 1.00 28.17 434 LEU A C 1
ATOM 3264 O O . LEU A 1 434 ? -15.031 45.840 -7.780 1.00 28.17 434 LEU A O 1
ATOM 3268 N N . ALA A 1 435 ? -14.336 44.813 -5.923 1.00 29.16 435 ALA A N 1
ATOM 3269 C CA . ALA A 1 435 ? -15.310 45.438 -5.016 1.00 29.16 435 ALA A CA 1
ATOM 3270 C C . ALA A 1 435 ? -14.819 45.539 -3.554 1.00 29.16 435 ALA A C 1
ATOM 3272 O O . ALA A 1 435 ? -15.591 45.875 -2.662 1.00 29.16 435 ALA A O 1
ATOM 3273 N N . GLY A 1 436 ? -13.530 45.281 -3.292 1.00 27.81 436 GLY A N 1
ATOM 3274 C CA . GLY A 1 436 ? -12.927 45.360 -1.952 1.00 27.81 436 GLY A CA 1
ATOM 3275 C C . GLY A 1 436 ? -12.024 46.576 -1.722 1.00 27.81 436 GLY A C 1
ATOM 3276 O O . GLY A 1 436 ? -11.355 46.657 -0.699 1.00 27.81 436 GLY A O 1
ATOM 3277 N N . GLY A 1 437 ? -11.974 47.513 -2.671 1.00 28.34 437 GLY A N 1
ATOM 3278 C CA . GLY A 1 437 ? -11.070 48.662 -2.654 1.00 28.34 437 GLY A CA 1
ATOM 3279 C C . GLY A 1 437 ? -11.799 49.999 -2.652 1.00 28.34 437 GLY A C 1
ATOM 3280 O O . GLY A 1 437 ? -11.538 50.802 -3.535 1.00 28.34 437 GLY A O 1
ATOM 3281 N N . LEU A 1 438 ? -12.738 50.226 -1.721 1.00 31.08 438 LEU A N 1
ATOM 3282 C CA . LEU A 1 438 ? -13.292 51.562 -1.422 1.00 31.08 438 LEU A CA 1
ATOM 3283 C C . LEU A 1 438 ? -14.181 51.560 -0.161 1.00 31.08 438 LEU A C 1
ATOM 3285 O O . LEU A 1 438 ? -15.361 51.879 -0.222 1.00 31.08 438 LEU A O 1
ATOM 3289 N N . ALA A 1 439 ? -13.630 51.203 1.005 1.00 30.89 439 ALA A N 1
ATOM 3290 C CA . ALA A 1 439 ? -14.283 51.493 2.294 1.00 30.89 439 ALA A CA 1
ATOM 3291 C C . ALA A 1 439 ? -13.320 51.437 3.499 1.00 30.89 439 ALA A C 1
ATOM 3293 O O . ALA A 1 439 ? -13.644 50.876 4.540 1.00 30.89 439 ALA A O 1
ATOM 3294 N N . VAL A 1 440 ? -12.135 52.044 3.395 1.00 30.44 440 VAL A N 1
ATOM 3295 C CA . VAL A 1 440 ? -11.336 52.419 4.578 1.00 30.44 440 VAL A CA 1
ATOM 3296 C C . VAL A 1 440 ? -11.020 53.901 4.467 1.00 30.44 440 VAL A C 1
ATOM 3298 O O . VAL A 1 440 ? -9.919 54.285 4.112 1.00 30.44 440 VAL A O 1
ATOM 3301 N N . LEU A 1 441 ? -12.043 54.725 4.692 1.00 28.33 441 LEU A N 1
ATOM 3302 C CA . LEU A 1 441 ? -11.961 56.147 5.037 1.00 28.33 441 LEU A CA 1
ATOM 3303 C C . LEU A 1 441 ? -13.381 56.594 5.414 1.00 28.33 441 LEU A C 1
ATOM 3305 O O . LEU A 1 441 ? -14.192 56.900 4.546 1.00 28.33 441 LEU A O 1
ATOM 3309 N N . GLY A 1 442 ? -13.708 56.608 6.709 1.00 26.59 442 GLY A N 1
ATOM 3310 C CA . GLY A 1 442 ? -14.963 57.215 7.155 1.00 26.59 442 GLY A CA 1
ATOM 3311 C C . GLY A 1 442 ? -15.492 56.753 8.507 1.00 26.59 442 GLY A C 1
ATOM 3312 O O . GLY A 1 442 ? -16.368 55.904 8.573 1.00 26.59 442 GLY A O 1
ATOM 3313 N N . GLY A 1 443 ? -15.061 57.425 9.575 1.00 27.48 443 GLY A N 1
ATOM 3314 C CA . GLY A 1 443 ? -16.025 57.841 10.597 1.00 27.48 443 GLY A CA 1
ATOM 3315 C C . GLY A 1 443 ? -16.194 56.958 11.830 1.00 27.48 443 GLY A C 1
ATOM 3316 O O . GLY A 1 443 ? -17.296 56.514 12.134 1.00 27.48 443 GLY A O 1
ATOM 3317 N N . TYR A 1 444 ? -15.150 56.863 12.654 1.00 27.52 444 TYR A N 1
ATOM 3318 C CA . TYR A 1 444 ? -15.342 56.708 14.097 1.00 27.52 444 TYR A CA 1
ATOM 3319 C C . TYR A 1 444 ? -15.763 58.066 14.689 1.00 27.52 444 TYR A C 1
ATOM 3321 O O . TYR A 1 444 ? -14.923 58.913 14.983 1.00 27.52 444 TYR A O 1
ATOM 3329 N N . ALA A 1 445 ? -17.068 58.298 14.870 1.00 30.95 445 ALA A N 1
ATOM 3330 C CA . ALA A 1 445 ? -17.562 59.378 15.726 1.00 30.95 445 ALA A CA 1
ATOM 3331 C C . ALA A 1 445 ? -18.971 59.107 16.291 1.00 30.95 445 ALA A C 1
ATOM 3333 O O . ALA A 1 445 ? -19.985 59.342 15.653 1.00 30.95 445 ALA A O 1
ATOM 3334 N N . ARG A 1 446 ? -18.972 58.748 17.581 1.00 31.84 446 ARG A N 1
ATOM 3335 C CA . ARG A 1 446 ? -19.904 59.182 18.643 1.00 31.84 446 ARG A CA 1
ATOM 3336 C C . ARG A 1 446 ? -21.411 58.838 18.584 1.00 31.84 446 ARG A C 1
ATOM 3338 O O . ARG A 1 446 ? -22.211 59.525 17.974 1.00 31.84 446 ARG A O 1
ATOM 3345 N N . ARG A 1 447 ? -21.751 58.068 19.631 1.00 31.77 447 ARG A N 1
ATOM 3346 C CA . ARG A 1 447 ? -22.712 58.354 20.730 1.00 31.77 447 ARG A CA 1
ATOM 3347 C C . ARG A 1 447 ? -24.219 58.097 20.526 1.00 31.77 447 ARG A C 1
ATOM 3349 O O . ARG A 1 447 ? -24.931 58.903 19.954 1.00 31.77 447 ARG A O 1
ATOM 3356 N N . ARG A 1 448 ? -24.657 57.205 21.431 1.00 30.91 448 ARG A N 1
ATOM 3357 C CA . ARG A 1 448 ? -25.705 57.346 22.473 1.00 30.91 448 ARG A CA 1
ATOM 3358 C C . ARG A 1 448 ? -27.137 56.878 22.162 1.00 30.91 448 ARG A C 1
ATOM 3360 O O . ARG A 1 448 ? -27.873 57.522 21.440 1.00 30.91 448 ARG A O 1
ATOM 3367 N N . ARG A 1 449 ? -27.525 55.938 23.041 1.00 30.77 449 ARG A N 1
ATOM 3368 C CA . ARG A 1 449 ? -28.746 55.858 23.872 1.00 30.77 449 ARG A CA 1
ATOM 3369 C C . ARG A 1 449 ? -30.091 55.535 23.200 1.00 30.77 449 ARG A C 1
ATOM 3371 O O . ARG A 1 449 ? -30.746 56.406 22.658 1.00 30.77 449 ARG A O 1
ATOM 3378 N N . ALA A 1 450 ? -30.557 54.350 23.601 1.00 31.45 450 ALA A N 1
ATOM 3379 C CA . ALA A 1 450 ? -31.727 54.116 24.456 1.00 31.45 450 ALA A CA 1
ATOM 3380 C C . ALA A 1 450 ? -33.112 53.919 23.817 1.00 31.45 450 ALA A C 1
ATOM 3382 O O . ALA A 1 450 ? -33.619 54.756 23.084 1.00 31.45 450 ALA A O 1
ATOM 3383 N N . SER A 1 451 ? -33.764 52.896 24.387 1.00 30.72 451 SER A N 1
ATOM 3384 C CA . SER A 1 451 ? -35.181 52.792 24.767 1.00 30.72 451 SER A CA 1
ATOM 3385 C C . SER A 1 451 ? -36.213 52.283 23.757 1.00 30.72 451 SER A C 1
ATOM 3387 O O . SER A 1 451 ? -36.248 52.698 22.610 1.00 30.72 451 SER A O 1
ATOM 3389 N N . GLY A 1 452 ? -37.118 51.456 24.303 1.00 29.39 452 GLY A N 1
ATOM 3390 C CA . GLY A 1 452 ? -38.492 51.242 23.834 1.00 29.39 452 GLY A CA 1
ATOM 3391 C C . GLY A 1 452 ? -38.664 49.971 23.005 1.00 29.39 452 GLY A C 1
ATOM 3392 O O . GLY A 1 452 ? -38.208 49.932 21.877 1.00 29.39 452 GLY A O 1
ATOM 3393 N N . ALA A 1 453 ? -39.144 48.846 23.543 1.00 30.94 453 ALA A N 1
ATOM 3394 C CA . ALA A 1 453 ? -40.518 48.561 23.987 1.00 30.94 453 ALA A CA 1
ATOM 3395 C C . ALA A 1 453 ? -41.541 48.452 22.840 1.00 30.94 453 ALA A C 1
ATOM 3397 O O . ALA A 1 453 ? -41.666 49.354 22.023 1.00 30.94 453 ALA A O 1
ATOM 3398 N N . GLY A 1 454 ? -42.352 47.389 22.897 1.00 31.38 454 GLY A N 1
ATOM 3399 C CA . GLY A 1 454 ? -43.626 47.261 22.181 1.00 31.38 454 GLY A CA 1
ATOM 3400 C C . GLY A 1 454 ? -43.543 46.320 20.975 1.00 31.38 454 GLY A C 1
ATOM 3401 O O . GLY A 1 454 ? -42.950 46.667 19.972 1.00 31.38 454 GLY A O 1
ATOM 3402 N N . ALA A 1 455 ? -43.962 45.059 21.064 1.00 33.38 455 ALA A N 1
ATOM 3403 C CA . ALA A 1 455 ? -45.332 44.556 21.202 1.00 33.38 455 ALA A CA 1
ATOM 3404 C C . ALA A 1 455 ? -45.936 44.106 19.858 1.00 33.38 455 ALA A C 1
ATOM 3406 O O . ALA A 1 455 ? -46.137 44.901 18.952 1.00 33.38 455 ALA A O 1
ATOM 3407 N N . ARG A 1 456 ? -46.385 42.844 19.897 1.00 34.97 456 ARG A N 1
ATOM 3408 C CA . ARG A 1 456 ? -47.623 42.296 19.320 1.00 34.97 456 ARG A CA 1
ATOM 3409 C C . ARG A 1 456 ? -47.713 41.944 17.827 1.00 34.97 456 ARG A C 1
ATOM 3411 O O . ARG A 1 456 ? -47.674 42.790 16.952 1.00 34.97 456 ARG A O 1
ATOM 3418 N N . GLN A 1 457 ? -48.157 40.688 17.690 1.00 31.25 457 GLN A N 1
ATOM 3419 C CA . GLN A 1 457 ? -49.252 40.180 16.852 1.00 31.25 457 GLN A CA 1
ATOM 3420 C C . GLN A 1 457 ? -48.986 39.958 15.364 1.00 31.25 457 GLN A C 1
ATOM 3422 O O . GLN A 1 457 ? -48.636 40.870 14.633 1.00 31.25 457 GLN A O 1
ATOM 3427 N N . GLY A 1 458 ? -49.342 38.752 14.906 1.00 32.16 458 GLY A N 1
ATOM 3428 C CA . GLY A 1 458 ? -49.669 38.533 13.500 1.00 32.16 458 GLY A CA 1
ATOM 3429 C C . GLY A 1 458 ? -49.554 37.094 13.018 1.00 32.16 458 GLY A C 1
ATOM 3430 O O . GLY A 1 458 ? -48.655 36.764 12.265 1.00 32.16 458 GLY A O 1
ATOM 3431 N N . THR A 1 459 ? -50.494 36.257 13.440 1.00 33.22 459 THR A N 1
ATOM 3432 C CA . THR A 1 459 ? -50.899 34.979 12.828 1.00 33.22 459 THR A CA 1
ATOM 3433 C C . THR A 1 459 ? -51.045 35.004 11.296 1.00 33.22 459 THR A C 1
ATOM 3435 O O . THR A 1 459 ? -51.636 35.955 10.787 1.00 33.22 459 THR A O 1
ATOM 3438 N N . ARG A 1 460 ? -50.677 33.897 10.621 1.00 33.59 460 ARG A N 1
ATOM 3439 C CA . ARG A 1 460 ? -51.434 33.112 9.595 1.00 33.59 460 ARG A CA 1
ATOM 3440 C C . ARG A 1 460 ? -50.433 32.218 8.837 1.00 33.59 460 ARG A C 1
ATOM 3442 O O . ARG A 1 460 ? -49.508 32.735 8.235 1.00 33.59 460 ARG A O 1
ATOM 3449 N N . SER A 1 461 ? -50.406 30.894 8.998 1.00 35.50 461 SER A N 1
ATOM 3450 C CA . SER A 1 461 ? -51.291 29.876 8.398 1.00 35.50 461 SER A CA 1
ATOM 3451 C C . SER A 1 461 ? -51.555 30.070 6.898 1.00 35.50 461 SER A C 1
ATOM 3453 O O . SER A 1 461 ? -52.428 30.856 6.540 1.00 35.50 461 SER A O 1
ATOM 3455 N N . HIS A 1 462 ? -50.888 29.276 6.055 1.00 36.81 462 HIS A N 1
ATOM 3456 C CA . HIS A 1 462 ? -51.504 28.674 4.871 1.00 36.81 462 HIS A CA 1
ATOM 3457 C C . HIS A 1 462 ? -50.863 27.318 4.553 1.00 36.81 462 HIS A C 1
ATOM 3459 O O . HIS A 1 462 ? -49.666 27.196 4.325 1.00 36.81 462 HIS A O 1
ATOM 3465 N N . SER A 1 463 ? -51.730 26.314 4.599 1.00 36.06 463 SER A N 1
ATOM 3466 C CA . SER A 1 463 ? -51.641 24.964 4.057 1.00 36.06 463 SER A CA 1
ATOM 3467 C C . SER A 1 463 ? -51.829 24.951 2.537 1.00 36.06 463 SER A C 1
ATOM 3469 O O . SER A 1 463 ? -52.628 25.753 2.056 1.00 36.06 463 SER A O 1
ATOM 3471 N N . LEU A 1 464 ? -51.217 23.983 1.845 1.00 38.81 464 LEU A N 1
ATOM 3472 C CA . LEU A 1 464 ? -51.687 23.224 0.659 1.00 38.81 464 LEU A CA 1
ATOM 3473 C C . LEU A 1 464 ? -50.447 22.448 0.168 1.00 38.81 464 LEU A C 1
ATOM 3475 O O . LEU A 1 464 ? -49.460 23.073 -0.192 1.00 38.81 464 LEU A O 1
ATOM 3479 N N . VAL A 1 465 ? -50.308 21.141 0.410 1.00 42.72 465 VAL A N 1
ATOM 3480 C CA . VAL A 1 465 ? -50.953 20.024 -0.313 1.00 42.72 465 VAL A CA 1
ATOM 3481 C C . VAL A 1 465 ? -50.839 20.200 -1.828 1.00 42.72 465 VAL A C 1
ATOM 3483 O O . VAL A 1 465 ? -51.705 20.823 -2.439 1.00 42.72 465 VAL A O 1
ATOM 3486 N N . GLN A 1 466 ? -49.794 19.615 -2.409 1.00 46.75 466 GLN A N 1
ATOM 3487 C CA . GLN A 1 466 ? -49.897 18.392 -3.210 1.00 46.75 466 GLN A CA 1
ATOM 3488 C C . GLN A 1 466 ? -48.613 17.582 -3.073 1.00 46.75 466 GLN A C 1
ATOM 3490 O O . GLN A 1 466 ? -47.548 18.224 -2.944 1.00 46.75 466 GLN A O 1
#